Protein 4GF2 (pdb70)

Solvent-accessible surface area: 32572 Å² total; per-residue (Å²): 125,125,115,106,109,106,76,37,26,117,34,34,18,140,13,119,104,80,59,102,21,49,54,82,114,34,113,128,174,50,58,4,0,0,3,6,12,5,59,39,9,0,25,17,7,3,67,109,15,187,0,94,73,72,147,62,0,45,77,12,3,37,27,0,0,18,6,0,0,58,10,0,75,79,13,7,102,92,60,87,87,61,23,9,18,51,10,0,60,23,0,6,8,3,5,41,1,29,9,17,56,42,47,17,8,62,27,55,61,20,58,153,5,105,37,61,14,34,110,24,0,25,59,40,88,178,54,181,76,114,110,115,10,32,57,36,11,98,97,23,5,100,160,22,46,58,67,0,4,88,64,0,2,78,93,13,118,82,68,17,56,180,123,6,23,116,61,14,76,82,47,76,1,4,23,22,2,8,76,9,6,17,90,25,6,54,80,52,50,146,124,16,32,112,57,0,93,98,111,0,89,98,1,147,168,51,30,0,21,100,27,52,2,54,100,17,5,59,55,8,38,43,36,13,140,135,4,70,80,30,9,66,28,1,5,84,14,6,80,121,100,43,109,54,85,42,116,112,84,33,6,75,62,12,13,156,147,31,127,58,116,64,38,71,29,10,16,111,67,90,159,67,27,56,49,14,11,19,2,81,17,9,15,63,25,16,93,26,8,38,118,21,83,2,93,128,51,35,117,79,0,26,142,28,74,56,109,14,0,135,16,4,36,16,83,66,27,67,145,124,148,122,68,20,48,19,89,20,116,14,33,125,158,60,85,15,0,1,10,0,33,20,6,54,56,19,5,8,9,81,0,91,77,29,98,161,8,94,73,100,38,1,60,32,18,1,6,1,1,0,1,1,0,0,5,2,2,22,110,70,62,120,165,74,94,67,86,28,13,16,40,26,0,14,12,0,1,0,0,1,0,11,3,0,53,17,58,4,12,14,71,45,132,96,3,97,60,2,25,78,7,0,21,91,13,11,139,80,192,136,104,73,161,110,25,21,81,73,59,15,52,127,6,1,80,131,11,30,115,40,0,15,113,0,0,4,2,0,6,135,102,76,163,49,7,143,93,64,42,148,28,10,131,46,48,9,7,0,6,2,0,35,27,0,0,33,40,0,1,44,75,22,65,96,62,31,126,61,21,82,78,66,74,89,135,32,154,178,184,129,89,118,39,128,71,100,5,35,96,6,80,155,42,0,64,83,11,80,39,6,31,88,86,0,34,63,19,0,48,122,8,35,103,139,148,102,10,78,145,32,124,107,4,139,124,53,110,7,52,64,6,0,68,97,68,0,151,56,0,149,115,25,101,27,81,139,115,11,19,41,100,5,1,85,103,17,47,89,77,15,121,130,47,127,167

InterPro domains:
  IPR008602 Duffy-antigen binding domain [PF05424] (174-344)
  IPR008602 Duffy-antigen binding domain [PF05424] (478-648)
  IPR021620 Erythrocyte binding antigen 175, C-terminal [PF11556] (1046-1126)
  IPR042202 Duffy-antigen binding superfamily [G3DSA:1.20.1310.20] (139-313)
  IPR042202 Duffy-antigen binding superfamily [G3DSA:1.20.1310.20] (452-617)
  IPR043057 Erythrocyte binding antigen 175, C-terminal domain superfamily [G3DSA:1.10.1740.170] (1044-1127)

Structure (mmCIF, N/CA/C/O backbone):
data_4GF2
#
_entry.id   4GF2
#
_cell.length_a   65.420
_cell.length_b   76.480
_cell.length_c   82.340
_cell.angle_alpha   90.00
_cell.angle_beta   96.80
_cell.angle_gamma   90.00
#
_symmetry.space_group_name_H-M   'P 1 21 1'
#
loop_
_entity.id
_entity.type
_entity.pdbx_description
1 polymer 'Erythrocyte binding antigen 140'
2 non-polymer GLYCEROL
3 water water
#
loop_
_atom_site.group_PDB
_atom_site.id
_atom_site.type_symbol
_atom_site.label_atom_id
_atom_site.label_alt_id
_atom_site.label_comp_id
_atom_site.label_asym_id
_atom_site.label_entity_id
_atom_site.label_seq_id
_atom_site.pdbx_PDB_ins_code
_atom_site.Cartn_x
_atom_site.Cartn_y
_atom_site.Cartn_z
_atom_site.occupancy
_atom_site.B_iso_or_equiv
_atom_site.auth_seq_id
_atom_site.auth_comp_id
_atom_site.auth_asym_id
_atom_site.auth_atom_id
_atom_site.pdbx_PDB_model_num
ATOM 1 N N . THR A 1 3 ? 0.144 9.469 33.532 1.00 112.44 143 THR A N 1
ATOM 2 C CA . THR A 1 3 ? -0.950 8.684 34.089 1.00 114.30 143 THR A CA 1
ATOM 3 C C . THR A 1 3 ? -2.072 8.566 33.063 1.00 109.21 143 THR A C 1
ATOM 4 O O . THR A 1 3 ? -1.840 8.724 31.864 1.00 106.83 143 THR A O 1
ATOM 14 N N . PHE A 1 4 ? -3.284 8.286 33.533 1.00 107.79 144 PHE A N 1
ATOM 15 C CA . PHE A 1 4 ? -4.452 8.228 32.658 1.00 101.90 144 PHE A CA 1
ATOM 16 C C . PHE A 1 4 ? -4.580 9.500 31.821 1.00 97.88 144 PHE A C 1
ATOM 17 O O . PHE A 1 4 ? -5.063 9.464 30.688 1.00 96.32 144 PHE A O 1
ATOM 34 N N . ILE A 1 5 ? -4.152 10.624 32.385 1.00 96.48 145 ILE A N 1
ATOM 35 C CA . ILE A 1 5 ? -4.127 11.879 31.648 1.00 91.77 145 ILE A CA 1
ATOM 36 C C . ILE A 1 5 ? -3.227 11.741 30.426 1.00 89.23 145 ILE A C 1
ATOM 37 O O . ILE A 1 5 ? -3.570 12.185 29.330 1.00 83.78 145 ILE A O 1
ATOM 53 N N . GLN A 1 6 ? -2.072 11.118 30.625 1.00 94.71 146 GLN A N 1
ATOM 54 C CA . GLN A 1 6 ? -1.098 10.949 29.557 1.00 95.19 146 GLN A CA 1
ATOM 55 C C . GLN A 1 6 ? -1.608 9.968 28.504 1.00 84.01 146 GLN A C 1
ATOM 56 O O . GLN A 1 6 ? -1.198 10.022 27.344 1.00 79.28 146 GLN A O 1
ATOM 70 N N . LYS A 1 7 ? -2.505 9.073 28.908 1.00 80.15 147 LYS A N 1
ATOM 71 C CA . LYS A 1 7 ? -3.127 8.152 27.964 1.00 74.24 147 LYS A CA 1
ATOM 72 C C . LYS A 1 7 ? -4.046 8.914 27.014 1.00 68.60 147 LYS A C 1
ATOM 73 O O . LYS A 1 7 ? -4.099 8.619 25.820 1.00 63.53 147 LYS A O 1
ATOM 92 N N . ARG A 1 8 ? -4.767 9.894 27.547 1.00 71.27 148 ARG A N 1
ATOM 93 C CA . ARG A 1 8 ? -5.599 10.758 26.721 1.00 73.13 148 ARG A CA 1
ATOM 94 C C . ARG A 1 8 ? -4.725 11.488 25.710 1.00 70.12 148 ARG A C 1
ATOM 95 O O . ARG A 1 8 ? -5.119 11.688 24.563 1.00 69.02 148 ARG A O 1
ATOM 116 N N . THR A 1 9 ? -3.528 11.873 26.137 1.00 69.75 149 THR A N 1
ATOM 117 C CA . THR A 1 9 ? -2.600 12.576 25.260 1.00 68.15 149 THR A CA 1
ATOM 118 C C . THR A 1 9 ? -2.286 11.743 24.019 1.00 63.97 149 THR A C 1
ATOM 119 O O . THR A 1 9 ? -2.270 12.260 22.902 1.00 63.50 149 THR A O 1
ATOM 130 N N . HIS A 1 10 ? -2.041 10.452 24.218 1.00 61.98 150 HIS A N 1
ATOM 131 C CA . HIS A 1 10 ? -1.797 9.542 23.102 1.00 58.59 150 HIS A CA 1
ATOM 132 C C . HIS A 1 10 ? -3.002 9.503 22.163 1.00 56.58 150 HIS A C 1
ATOM 133 O O . HIS A 1 10 ? -2.860 9.591 20.943 1.00 54.09 150 HIS A O 1
ATOM 146 N N . LEU A 1 11 ? -4.189 9.368 22.744 1.00 58.88 151 LEU A N 1
ATOM 147 C CA . LEU A 1 11 ? -5.419 9.310 21.967 1.00 58.44 151 LEU A CA 1
ATOM 148 C C . LEU A 1 11 ? -5.596 10.548 21.097 1.00 58.71 151 LEU A C 1
ATOM 149 O O . LEU A 1 11 ? -5.841 10.440 19.897 1.00 54.42 151 LEU A O 1
ATOM 165 N N . PHE A 1 12 ? -5.471 11.723 21.702 1.00 64.82 152 PHE A N 1
ATOM 166 C CA . PHE A 1 12 ? -5.714 12.969 20.982 1.00 69.95 152 PHE A CA 1
ATOM 167 C C . PHE A 1 12 ? -4.568 13.336 20.047 1.00 66.50 152 PHE A C 1
ATOM 168 O O . PHE A 1 12 ? -4.762 14.082 19.091 1.00 65.48 152 PHE A O 1
ATOM 185 N N . ALA A 1 13 ? -3.378 12.813 20.317 1.00 65.25 153 ALA A N 1
ATOM 186 C CA . ALA A 1 13 ? -2.242 13.050 19.436 1.00 65.65 153 ALA A CA 1
ATOM 187 C C . ALA A 1 13 ? -2.587 12.589 18.020 1.00 63.25 153 ALA A C 1
ATOM 188 O O . ALA A 1 13 ? -2.255 13.253 17.040 1.00 64.53 153 ALA A O 1
ATOM 195 N N . CYS A 1 14 ? -3.266 11.451 17.920 1.00 59.83 154 CYS A N 1
ATOM 196 C CA . CYS A 1 14 ? -3.695 10.931 16.627 1.00 56.01 154 CYS A CA 1
ATOM 197 C C . CYS A 1 14 ? -5.068 11.482 16.262 1.00 52.29 154 CYS A C 1
ATOM 198 O O . CYS A 1 14 ? -5.345 11.765 15.098 1.00 49.81 154 CYS A O 1
ATOM 205 N N . GLY A 1 15 ? -5.927 11.630 17.265 1.00 51.20 155 GLY A N 1
ATOM 206 C CA . GLY A 1 15 ? -7.228 12.237 17.066 1.00 50.76 155 GLY A CA 1
ATOM 207 C C . GLY A 1 15 ? -8.312 11.261 16.654 1.00 49.18 155 GLY A C 1
ATOM 208 O O . GLY A 1 15 ? -8.033 10.154 16.199 1.00 46.44 155 GLY A O 1
ATOM 212 N N . ILE A 1 16 ? -9.561 11.683 16.823 1.00 52.58 156 ILE A N 1
ATOM 213 C CA . ILE A 1 16 ? -10.712 10.886 16.421 1.00 53.95 156 ILE A CA 1
ATOM 214 C C . ILE A 1 16 ? -10.632 10.567 14.933 1.00 50.09 156 ILE A C 1
ATOM 215 O O . ILE A 1 16 ? -10.149 11.374 14.143 1.00 49.79 156 ILE A O 1
ATOM 231 N N . LYS A 1 17 ? -11.113 9.388 14.556 1.00 46.73 157 LYS A N 1
ATOM 232 C CA . LYS A 1 17 ? -11.082 8.962 13.163 1.00 44.50 157 LYS A CA 1
ATOM 233 C C . LYS A 1 17 ? -12.407 9.239 12.468 1.00 44.48 157 LYS A C 1
ATOM 234 O O . LYS A 1 17 ? -13.466 9.239 13.097 1.00 43.78 157 LYS A O 1
ATOM 253 N N . ARG A 1 18 ? -12.342 9.492 11.167 1.00 45.19 158 ARG A N 1
ATOM 254 C CA . ARG A 1 18 ? -13.547 9.618 10.362 1.00 47.18 158 ARG A CA 1
ATOM 255 C C . ARG A 1 18 ? -14.169 8.236 10.237 1.00 45.55 158 ARG A C 1
ATOM 256 O O . ARG A 1 18 ? -13.455 7.236 10.091 1.00 43.42 158 ARG A O 1
ATOM 277 N N . LYS A 1 19 ? -15.494 8.178 10.311 1.00 47.02 159 LYS A N 1
ATOM 278 C CA . LYS A 1 19 ? -16.212 6.905 10.314 1.00 46.31 159 LYS A CA 1
ATOM 279 C C . LYS A 1 19 ? -16.474 6.360 8.909 1.00 47.42 159 LYS A C 1
ATOM 280 O O . LYS A 1 19 ? -16.525 5.146 8.709 1.00 47.86 159 LYS A O 1
ATOM 299 N N . SER A 1 20 ? -16.654 7.253 7.941 1.00 48.56 160 SER A N 1
ATOM 300 C CA . SER A 1 20 ? -16.910 6.838 6.568 1.00 49.77 160 SER A CA 1
ATOM 301 C C . SER A 1 20 ? -15.712 6.086 6.004 1.00 46.63 160 SER A C 1
ATOM 302 O O . SER A 1 20 ? -14.568 6.397 6.327 1.00 44.25 160 SER A O 1
ATOM 310 N N . ILE A 1 21 ? -15.986 5.087 5.171 1.00 48.23 161 ILE A N 1
ATOM 311 C CA . ILE A 1 21 ? -14.939 4.322 4.508 1.00 48.03 161 ILE A CA 1
ATOM 312 C C . ILE A 1 21 ? -14.761 4.837 3.081 1.00 50.10 161 ILE A C 1
ATOM 313 O O . ILE A 1 21 ? -15.662 4.712 2.254 1.00 53.32 161 ILE A O 1
ATOM 329 N N . LYS A 1 22 ? -13.601 5.421 2.795 1.00 49.11 162 LYS A N 1
ATOM 330 C CA . LYS A 1 22 ? -13.352 5.997 1.475 1.00 51.15 162 LYS A CA 1
ATOM 331 C C . LYS A 1 22 ? -11.932 5.707 0.995 1.00 47.53 162 LYS A C 1
ATOM 332 O O . LYS A 1 22 ? -11.044 5.392 1.790 1.00 43.65 162 LYS A O 1
ATOM 351 N N . TRP A 1 23 ? -11.730 5.812 -0.315 1.00 49.39 163 TRP A N 1
ATOM 352 C CA . TRP A 1 23 ? -10.415 5.617 -0.908 1.00 48.03 163 TRP A CA 1
ATOM 353 C C . TRP A 1 23 ? -10.032 6.838 -1.727 1.00 48.32 163 TRP A C 1
ATOM 354 O O . TRP A 1 23 ? -10.776 7.268 -2.610 1.00 50.12 163 TRP A O 1
ATOM 375 N N . ILE A 1 24 ? -8.867 7.401 -1.427 1.00 47.46 164 ILE A N 1
ATOM 376 C CA . ILE A 1 24 ? -8.444 8.638 -2.060 1.00 53.40 164 ILE A CA 1
ATOM 377 C C . ILE A 1 24 ? -7.307 8.376 -3.035 1.00 54.91 164 ILE A C 1
ATOM 378 O O . ILE A 1 24 ? -6.257 7.849 -2.665 1.00 53.11 164 ILE A O 1
ATOM 394 N N . CYS A 1 25 ? -7.530 8.745 -4.289 1.00 58.63 165 CYS A N 1
ATOM 395 C CA . CYS A 1 25 ? -6.538 8.538 -5.331 1.00 59.60 165 CYS A CA 1
ATOM 396 C C . CYS A 1 25 ? -5.793 9.830 -5.637 1.00 61.22 165 CYS A C 1
ATOM 397 O O . CYS A 1 25 ? -6.404 10.879 -5.827 1.00 62.61 165 CYS A O 1
ATOM 404 N N . ARG A 1 26 ? -4.467 9.739 -5.658 1.00 61.68 166 ARG A N 1
ATOM 405 C CA . ARG A 1 26 ? -3.606 10.861 -6.004 1.00 66.53 166 ARG A CA 1
ATOM 406 C C . ARG A 1 26 ? -2.421 10.331 -6.799 1.00 66.69 166 ARG A C 1
ATOM 407 O O . ARG A 1 26 ? -2.156 9.130 -6.796 1.00 64.56 166 ARG A O 1
ATOM 428 N N . GLU A 1 27 ? -1.706 11.220 -7.479 1.00 70.55 167 GLU A N 1
ATOM 429 C CA . GLU A 1 27 ? -0.468 10.825 -8.140 1.00 73.38 167 GLU A CA 1
ATOM 430 C C . GLU A 1 27 ? 0.715 11.197 -7.251 1.00 71.44 167 GLU A C 1
ATOM 431 O O . GLU A 1 27 ? 0.775 12.305 -6.718 1.00 70.98 167 GLU A O 1
ATOM 443 N N . ASN A 1 28 ? 1.641 10.258 -7.079 1.00 70.89 168 ASN A N 1
ATOM 444 C CA . ASN A 1 28 ? 2.832 10.497 -6.271 1.00 71.67 168 ASN A CA 1
ATOM 445 C C . ASN A 1 28 ? 3.932 11.191 -7.075 1.00 77.76 168 ASN A C 1
ATOM 446 O O . ASN A 1 28 ? 3.715 11.593 -8.218 1.00 79.96 168 ASN A O 1
ATOM 457 N N . SER A 1 29 ? 5.110 11.327 -6.472 1.00 81.12 169 SER A N 1
ATOM 458 C CA . SER A 1 29 ? 6.209 12.069 -7.087 1.00 89.03 169 SER A CA 1
ATOM 459 C C . SER A 1 29 ? 6.587 11.525 -8.462 1.00 90.60 169 SER A C 1
ATOM 460 O O . SER A 1 29 ? 7.011 12.277 -9.334 1.00 91.53 169 SER A O 1
ATOM 468 N N . GLU A 1 30 ? 6.425 10.221 -8.658 1.00 88.74 170 GLU A N 1
ATOM 469 C CA . GLU A 1 30 ? 6.789 9.597 -9.925 1.00 97.72 170 GLU A CA 1
ATOM 470 C C . GLU A 1 30 ? 5.656 9.667 -10.946 1.00 91.00 170 GLU A C 1
ATOM 471 O O . GLU A 1 30 ? 5.643 8.911 -11.917 1.00 90.43 170 GLU A O 1
ATOM 483 N N . LYS A 1 31 ? 4.707 10.573 -10.726 1.00 86.46 171 LYS A N 1
ATOM 484 C CA . LYS A 1 31 ? 3.565 10.728 -11.624 1.00 89.40 171 LYS A CA 1
ATOM 485 C C . LYS A 1 31 ? 2.700 9.469 -11.644 1.00 91.22 171 LYS A C 1
ATOM 486 O O . LYS A 1 31 ? 1.861 9.296 -12.529 1.00 96.00 171 LYS A O 1
ATOM 505 N N . ILE A 1 32 ? 2.908 8.594 -10.666 1.00 79.55 172 ILE A N 1
ATOM 506 C CA . ILE A 1 32 ? 2.146 7.355 -10.566 1.00 76.81 172 ILE A CA 1
ATOM 507 C C . ILE A 1 32 ? 0.916 7.562 -9.691 1.00 73.04 172 ILE A C 1
ATOM 508 O O . ILE A 1 32 ? 1.018 8.086 -8.581 1.00 69.39 172 ILE A O 1
ATOM 524 N N . THR A 1 33 ? -0.246 7.154 -10.192 1.00 73.11 173 THR A N 1
ATOM 525 C CA . THR A 1 33 ? -1.478 7.218 -9.411 1.00 69.38 173 THR A CA 1
ATOM 526 C C . THR A 1 33 ? -1.568 6.043 -8.438 1.00 64.24 173 THR A C 1
ATOM 527 O O . THR A 1 33 ? -1.278 4.902 -8.798 1.00 64.27 173 THR A O 1
ATOM 538 N N . VAL A 1 34 ? -1.964 6.338 -7.203 1.00 60.26 174 VAL A N 1
ATOM 539 C CA . VAL A 1 34 ? -2.239 5.309 -6.206 1.00 56.50 174 VAL A CA 1
ATOM 540 C C . VAL A 1 34 ? -3.524 5.641 -5.454 1.00 54.15 174 VAL A C 1
ATOM 541 O O . VAL A 1 34 ? -3.903 6.806 -5.347 1.00 54.61 174 VAL A O 1
ATOM 554 N N . CYS A 1 35 ? -4.186 4.607 -4.938 1.00 52.04 175 CYS A N 1
ATOM 555 C CA . CYS A 1 35 ? -5.401 4.775 -4.152 1.00 52.05 175 CYS A CA 1
ATOM 556 C C . CYS A 1 35 ? -5.169 4.285 -2.732 1.00 48.22 175 CYS A C 1
ATOM 557 O O . CYS A 1 35 ? -4.958 3.094 -2.501 1.00 45.90 175 CYS A O 1
ATOM 564 N N . VAL A 1 36 ? -5.221 5.212 -1.783 1.00 47.91 176 VAL A N 1
ATOM 565 C CA . VAL A 1 36 ? -4.962 4.906 -0.387 1.00 46.72 176 VAL A CA 1
ATOM 566 C C . VAL A 1 36 ? -6.257 4.927 0.422 1.00 46.87 176 VAL A C 1
ATOM 567 O O . VAL A 1 36 ? -7.102 5.798 0.227 1.00 49.19 176 VAL A O 1
ATOM 580 N N . PRO A 1 37 ? -6.422 3.961 1.335 1.00 44.48 177 PRO A N 1
ATOM 581 C CA . PRO A 1 37 ? -7.613 3.970 2.188 1.00 42.85 177 PRO A CA 1
ATOM 582 C C . PRO A 1 37 ? -7.495 5.013 3.294 1.00 41.43 177 PRO A C 1
ATOM 583 O O . PRO A 1 37 ? -6.407 5.232 3.826 1.00 39.99 177 PRO A O 1
ATOM 594 N N . ASP A 1 38 ? -8.604 5.656 3.632 1.00 42.60 178 ASP A N 1
ATOM 595 C CA . ASP A 1 38 ? -8.590 6.674 4.671 1.00 44.73 178 ASP A CA 1
ATOM 596 C C . ASP A 1 38 ? -8.091 6.069 5.986 1.00 40.25 178 ASP A C 1
ATOM 597 O O . ASP A 1 38 ? -7.488 6.756 6.813 1.00 38.62 178 ASP A O 1
ATOM 606 N N . ARG A 1 39 ? -8.332 4.776 6.170 1.00 38.79 179 ARG A N 1
ATOM 607 C CA . ARG A 1 39 ? -7.862 4.096 7.368 1.00 37.12 179 ARG A CA 1
ATOM 608 C C . ARG A 1 39 ? -6.347 4.233 7.486 1.00 37.88 179 ARG A C 1
ATOM 609 O O . ARG A 1 39 ? -5.819 4.439 8.577 1.00 39.32 179 ARG A O 1
ATOM 630 N N . LYS A 1 40 ? -5.653 4.119 6.357 1.00 37.63 180 LYS A N 1
ATOM 631 C CA . LYS A 1 40 ? -4.201 4.259 6.328 1.00 38.61 180 LYS A CA 1
ATOM 632 C C . LYS A 1 40 ? -3.787 5.717 6.528 1.00 42.80 180 LYS A C 1
ATOM 633 O O . LYS A 1 40 ? -2.819 6.007 7.225 1.00 45.63 180 LYS A O 1
ATOM 652 N N . ILE A 1 41 ? -4.523 6.631 5.913 1.00 42.91 181 ILE A N 1
ATOM 653 C CA . ILE A 1 41 ? -4.247 8.055 6.066 1.00 46.00 181 ILE A CA 1
ATOM 654 C C . ILE A 1 41 ? -4.270 8.464 7.538 1.00 46.89 181 ILE A C 1
ATOM 655 O O . ILE A 1 41 ? -3.471 9.296 7.968 1.00 47.19 181 ILE A O 1
ATOM 671 N N . GLN A 1 42 ? -5.171 7.862 8.310 1.00 46.12 182 GLN A N 1
ATOM 672 C CA . GLN A 1 42 ? -5.349 8.242 9.709 1.00 44.80 182 GLN A CA 1
ATOM 673 C C . GLN A 1 42 ? -4.669 7.290 10.687 1.00 42.31 182 GLN A C 1
ATOM 674 O O . GLN A 1 42 ? -4.881 7.383 11.898 1.00 43.38 182 GLN A O 1
ATOM 688 N N . LEU A 1 43 ? -3.857 6.377 10.166 1.00 40.25 183 LEU A N 1
ATOM 689 C CA . LEU A 1 43 ? -3.108 5.457 11.011 1.00 41.62 183 LEU A CA 1
ATOM 690 C C . LEU A 1 43 ? -2.432 6.233 12.135 1.00 44.97 183 LEU A C 1
ATOM 691 O O . LEU A 1 43 ? -1.851 7.291 11.903 1.00 47.41 183 LEU A O 1
ATOM 707 N N . CYS A 1 44 ? -2.516 5.709 13.353 1.00 45.39 184 CYS A N 1
ATOM 708 C CA . CYS A 1 44 ? -2.020 6.425 14.524 1.00 45.02 184 CYS A CA 1
ATOM 709 C C . CYS A 1 44 ? -0.495 6.408 14.593 1.00 43.69 184 CYS A C 1
ATOM 710 O O . CYS A 1 44 ? 0.102 5.412 14.985 1.00 41.55 184 CYS A O 1
ATOM 717 N N . ILE A 1 45 ? 0.126 7.523 14.219 1.00 45.82 185 ILE A N 1
ATOM 718 C CA . ILE A 1 45 ? 1.582 7.613 14.184 1.00 48.91 185 ILE A CA 1
ATOM 719 C C . ILE A 1 45 ? 2.134 8.895 14.813 1.00 52.39 185 ILE A C 1
ATOM 720 O O . ILE A 1 45 ? 3.340 9.025 15.006 1.00 54.66 185 ILE A O 1
ATOM 736 N N . ALA A 1 46 ? 1.250 9.834 15.136 1.00 52.48 186 ALA A N 1
ATOM 737 C CA . ALA A 1 46 ? 1.660 11.125 15.677 1.00 54.40 186 ALA A CA 1
ATOM 738 C C . ALA A 1 46 ? 2.615 10.978 16.857 1.00 56.80 186 ALA A C 1
ATOM 739 O O . ALA A 1 46 ? 3.549 11.764 17.009 1.00 61.36 186 ALA A O 1
ATOM 746 N N . ASN A 1 47 ? 2.382 9.973 17.694 1.00 54.12 187 ASN A N 1
ATOM 747 C CA . ASN A 1 47 ? 3.169 9.815 18.913 1.00 56.72 187 ASN A CA 1
ATOM 748 C C . ASN A 1 47 ? 4.661 9.683 18.646 1.00 59.72 187 ASN A C 1
ATOM 749 O O . ASN A 1 47 ? 5.479 10.098 19.465 1.00 64.37 187 ASN A O 1
ATOM 760 N N . PHE A 1 48 ? 5.013 9.115 17.498 1.00 57.67 188 PHE A N 1
ATOM 761 C CA . PHE A 1 48 ? 6.413 9.018 17.101 1.00 61.04 188 PHE A CA 1
ATOM 762 C C . PHE A 1 48 ? 7.068 10.400 17.046 1.00 67.32 188 PHE A C 1
ATOM 763 O O . PHE A 1 48 ? 8.250 10.547 17.354 1.00 72.94 188 PHE A O 1
ATOM 780 N N . LEU A 1 49 ? 6.295 11.408 16.655 1.00 66.45 189 LEU A N 1
ATOM 781 C CA . LEU A 1 49 ? 6.821 12.762 16.495 1.00 69.73 189 LEU A CA 1
ATOM 782 C C . LEU A 1 49 ? 6.906 13.522 17.813 1.00 72.27 189 LEU A C 1
ATOM 783 O O . LEU A 1 49 ? 7.551 14.565 17.890 1.00 77.01 189 LEU A O 1
ATOM 799 N N . ASN A 1 50 ? 6.255 13.006 18.850 1.00 69.37 190 ASN A N 1
ATOM 800 C CA . ASN A 1 50 ? 6.276 13.659 20.153 1.00 71.78 190 ASN A CA 1
ATOM 801 C C . ASN A 1 50 ? 7.367 13.110 21.064 1.00 72.12 190 ASN A C 1
ATOM 802 O O . ASN A 1 50 ? 7.462 13.493 22.229 1.00 75.01 190 ASN A O 1
ATOM 813 N N . SER A 1 51 ? 8.189 12.212 20.532 1.00 69.77 191 SER A N 1
ATOM 814 C CA . SER A 1 51 ? 9.262 11.613 21.313 1.00 73.30 191 SER A CA 1
ATOM 815 C C . SER A 1 51 ? 10.610 11.817 20.634 1.00 76.98 191 SER A C 1
ATOM 816 O O . SER A 1 51 ? 10.704 11.838 19.407 1.00 74.94 191 SER A O 1
ATOM 824 N N . ARG A 1 52 ? 11.653 11.973 21.440 1.00 83.68 192 ARG A N 1
ATOM 825 C CA . ARG A 1 52 ? 13.006 12.089 20.914 1.00 89.70 192 ARG A CA 1
ATOM 826 C C . ARG A 1 52 ? 13.525 10.729 20.452 1.00 84.87 192 ARG A C 1
ATOM 827 O O . ARG A 1 52 ? 14.552 10.646 19.778 1.00 84.81 192 ARG A O 1
ATOM 848 N N . LEU A 1 53 ? 12.808 9.666 20.812 1.00 81.17 193 LEU A N 1
ATOM 849 C CA . LEU A 1 53 ? 13.205 8.311 20.446 1.00 79.04 193 LEU A CA 1
ATOM 850 C C . LEU A 1 53 ? 14.673 8.095 20.800 1.00 85.26 193 LEU A C 1
ATOM 851 O O . LEU A 1 53 ? 15.461 7.600 19.993 1.00 83.27 193 LEU A O 1
ATOM 867 N N . GLU A 1 54 ? 15.022 8.468 22.028 1.00 76.80 194 GLU A N 1
ATOM 868 C CA . GLU A 1 54 ? 16.411 8.500 22.476 1.00 85.09 194 GLU A CA 1
ATOM 869 C C . GLU A 1 54 ? 17.088 7.146 22.315 1.00 82.61 194 GLU A C 1
ATOM 870 O O . GLU A 1 54 ? 18.239 7.065 21.888 1.00 85.48 194 GLU A O 1
ATOM 882 N N . THR A 1 55 ? 16.369 6.086 22.667 1.00 75.71 195 THR A N 1
ATOM 883 C CA . THR A 1 55 ? 16.923 4.741 22.631 1.00 71.30 195 THR A CA 1
ATOM 884 C C . THR A 1 55 ? 15.990 3.794 21.891 1.00 64.16 195 THR A C 1
ATOM 885 O O . THR A 1 55 ? 14.870 4.161 21.530 1.00 60.99 195 THR A O 1
ATOM 896 N N . MET A 1 56 ? 16.455 2.570 21.670 1.00 62.22 196 MET A N 1
ATOM 897 C CA . MET A 1 56 ? 15.644 1.565 21.000 1.00 60.19 196 MET A CA 1
ATOM 898 C C . MET A 1 56 ? 14.505 1.124 21.908 1.00 62.02 196 MET A C 1
ATOM 899 O O . MET A 1 56 ? 13.410 0.811 21.437 1.00 60.13 196 MET A O 1
ATOM 913 N N . GLU A 1 57 ? 14.766 1.093 23.211 1.00 67.20 197 GLU A N 1
ATOM 914 C CA . GLU A 1 57 ? 13.727 0.767 24.177 1.00 69.89 197 GLU A CA 1
ATOM 915 C C . GLU A 1 57 ? 12.590 1.767 24.024 1.00 66.15 197 GLU A C 1
ATOM 916 O O . GLU A 1 57 ? 11.419 1.393 24.006 1.00 62.73 197 GLU A O 1
ATOM 928 N N . LYS A 1 58 ? 12.945 3.041 23.897 1.00 68.09 198 LYS A N 1
ATOM 929 C CA . LYS A 1 58 ? 11.950 4.091 23.752 1.00 67.59 198 LYS A CA 1
ATOM 930 C C . LYS A 1 58 ? 11.166 3.898 22.461 1.00 63.00 198 LYS A C 1
ATOM 931 O O . LYS A 1 58 ? 9.936 3.950 22.459 1.00 59.68 198 LYS A O 1
ATOM 950 N N . PHE A 1 59 ? 11.879 3.668 21.363 1.00 62.97 199 PHE A N 1
ATOM 951 C CA . PHE A 1 59 ? 11.232 3.449 20.075 1.00 58.73 199 PHE A CA 1
ATOM 952 C C . PHE A 1 59 ? 10.215 2.317 20.168 1.00 51.04 199 PHE A C 1
ATOM 953 O O . PHE A 1 59 ? 9.127 2.402 19.603 1.00 46.36 199 PHE A O 1
ATOM 970 N N . LYS A 1 60 ? 10.582 1.258 20.879 1.00 50.19 200 LYS A N 1
ATOM 971 C CA . LYS A 1 60 ? 9.694 0.123 21.086 1.00 49.16 200 LYS A CA 1
ATOM 972 C C . LYS A 1 60 ? 8.467 0.565 21.869 1.00 50.65 200 LYS A C 1
ATOM 973 O O . LYS A 1 60 ? 7.336 0.243 21.506 1.00 50.51 200 LYS A O 1
ATOM 992 N N . GLU A 1 61 ? 8.703 1.314 22.941 1.00 52.55 201 GLU A N 1
ATOM 993 C CA . GLU A 1 61 ? 7.630 1.777 23.810 1.00 53.25 201 GLU A CA 1
ATOM 994 C C . GLU A 1 61 ? 6.629 2.634 23.046 1.00 50.10 201 GLU A C 1
ATOM 995 O O . GLU A 1 61 ? 5.419 2.518 23.247 1.00 48.71 201 GLU A O 1
ATOM 1007 N N . ILE A 1 62 ? 7.137 3.499 22.174 1.00 49.73 202 ILE A N 1
ATOM 1008 C CA . ILE A 1 62 ? 6.282 4.384 21.393 1.00 48.74 202 ILE A CA 1
ATOM 1009 C C . ILE A 1 62 ? 5.518 3.602 20.332 1.00 47.45 202 ILE A C 1
ATOM 1010 O O . ILE A 1 62 ? 4.390 3.949 19.980 1.00 47.79 202 ILE A O 1
ATOM 1026 N N . PHE A 1 63 ? 6.135 2.545 19.820 1.00 46.81 203 PHE A N 1
ATOM 1027 C CA . PHE A 1 63 ? 5.481 1.706 18.830 1.00 44.21 203 PHE A CA 1
ATOM 1028 C C . PHE A 1 63 ? 4.325 0.979 19.500 1.00 42.49 203 PHE A C 1
ATOM 1029 O O . PHE A 1 63 ? 3.239 0.853 18.930 1.00 40.84 203 PHE A O 1
ATOM 1046 N N . LEU A 1 64 ? 4.558 0.511 20.723 1.00 43.77 204 LEU A N 1
ATOM 1047 C CA . LEU A 1 64 ? 3.519 -0.174 21.479 1.00 43.54 204 LEU A CA 1
ATOM 1048 C C . LEU A 1 64 ? 2.340 0.763 21.717 1.00 46.15 204 LEU A C 1
ATOM 1049 O O . LEU A 1 64 ? 1.178 0.357 21.629 1.00 46.54 204 LEU A O 1
ATOM 1065 N N . ILE A 1 65 ? 2.647 2.023 22.010 1.00 49.03 205 ILE A N 1
ATOM 1066 C CA . ILE A 1 65 ? 1.614 3.022 22.236 1.00 49.68 205 ILE A CA 1
ATOM 1067 C C . ILE A 1 65 ? 0.821 3.281 20.962 1.00 48.57 205 ILE A C 1
ATOM 1068 O O . ILE A 1 65 ? -0.397 3.443 20.997 1.00 49.43 205 ILE A O 1
ATOM 1084 N N . SER A 1 66 ? 1.516 3.319 19.834 1.00 47.28 206 SER A N 1
ATOM 1085 C CA . SER A 1 66 ? 0.873 3.604 18.562 1.00 45.38 206 SER A CA 1
ATOM 1086 C C . SER A 1 66 ? -0.151 2.530 18.185 1.00 42.50 206 SER A C 1
ATOM 1087 O O . SER A 1 66 ? -1.286 2.850 17.844 1.00 41.81 206 SER A O 1
ATOM 1095 N N . VAL A 1 67 ? 0.240 1.260 18.247 1.00 40.82 207 VAL A N 1
ATOM 1096 C CA . VAL A 1 67 ? -0.663 0.185 17.839 1.00 38.66 207 VAL A CA 1
ATOM 1097 C C . VAL A 1 67 ? -1.857 0.069 18.785 1.00 39.63 207 VAL A C 1
ATOM 1098 O O . VAL A 1 67 ? -2.995 -0.094 18.345 1.00 38.62 207 VAL A O 1
ATOM 1111 N N . ASN A 1 68 ? -1.592 0.166 20.082 1.00 41.40 208 ASN A N 1
ATOM 1112 C CA . ASN A 1 68 ? -2.641 0.076 21.091 1.00 40.66 208 ASN A CA 1
ATOM 1113 C C . ASN A 1 68 ? -3.631 1.234 20.971 1.00 39.70 208 ASN A C 1
ATOM 1114 O O . ASN A 1 68 ? -4.833 1.059 21.173 1.00 38.94 208 ASN A O 1
ATOM 1125 N N . THR A 1 69 ? -3.127 2.416 20.630 1.00 39.75 209 THR A N 1
ATOM 1126 C CA . THR A 1 69 ? -3.986 3.582 20.472 1.00 40.55 209 THR A CA 1
ATOM 1127 C C . THR A 1 69 ? -4.815 3.434 19.203 1.00 41.14 209 THR A C 1
ATOM 1128 O O . THR A 1 69 ? -6.016 3.714 19.197 1.00 41.53 209 THR A O 1
ATOM 1139 N N . GLU A 1 70 ? -4.171 2.980 18.134 1.00 40.73 210 GLU A N 1
ATOM 1140 C CA . GLU A 1 70 ? -4.860 2.735 16.873 1.00 37.95 210 GLU A CA 1
ATOM 1141 C C . GLU A 1 70 ? -6.075 1.836 17.099 1.00 36.88 210 GLU A C 1
ATOM 1142 O O . GLU A 1 70 ? -7.144 2.075 16.542 1.00 37.18 210 GLU A O 1
ATOM 1154 N N . ALA A 1 71 ? -5.909 0.812 17.932 1.00 36.67 211 ALA A N 1
ATOM 1155 C CA . ALA A 1 71 ? -7.003 -0.103 18.260 1.00 38.46 211 ALA A CA 1
ATOM 1156 C C . ALA A 1 71 ? -8.185 0.605 18.940 1.00 40.66 211 ALA A C 1
ATOM 1157 O O . ALA A 1 71 ? -9.328 0.466 18.502 1.00 41.52 211 ALA A O 1
ATOM 1164 N N . LYS A 1 72 ? -7.914 1.356 20.006 1.00 42.04 212 LYS A N 1
ATOM 1165 C CA . LYS A 1 72 ? -8.961 2.118 20.688 1.00 43.52 212 LYS A CA 1
ATOM 1166 C C . LYS A 1 72 ? -9.738 2.975 19.701 1.00 40.19 212 LYS A C 1
ATOM 1167 O O . LYS A 1 72 ? -10.971 2.967 19.680 1.00 39.16 212 LYS A O 1
ATOM 1186 N N . LEU A 1 73 ? -9.004 3.734 18.895 1.00 39.06 213 LEU A N 1
ATOM 1187 C CA . LEU A 1 73 ? -9.622 4.682 17.985 1.00 38.27 213 LEU A CA 1
ATOM 1188 C C . LEU A 1 73 ? -10.440 3.949 16.926 1.00 35.22 213 LEU A C 1
ATOM 1189 O O . LEU A 1 73 ? -11.501 4.416 16.521 1.00 35.64 213 LEU A O 1
ATOM 1205 N N . LEU A 1 74 ? -9.956 2.789 16.500 1.00 33.66 214 LEU A N 1
ATOM 1206 C CA . LEU A 1 74 ? -10.702 1.957 15.565 1.00 35.97 214 LEU A CA 1
ATOM 1207 C C . LEU A 1 74 ? -11.970 1.434 16.221 1.00 36.24 214 LEU A C 1
ATOM 1208 O O . LEU A 1 74 ? -13.015 1.322 15.578 1.00 37.40 214 LEU A O 1
ATOM 1224 N N . TYR A 1 75 ? -11.884 1.115 17.505 1.00 35.28 215 TYR A N 1
ATOM 1225 C CA . TYR A 1 75 ? -13.051 0.612 18.210 1.00 35.66 215 TYR A CA 1
ATOM 1226 C C . TYR A 1 75 ? -14.126 1.684 18.267 1.00 36.46 215 TYR A C 1
ATOM 1227 O O . TYR A 1 75 ? -15.292 1.414 17.997 1.00 36.36 215 TYR A O 1
ATOM 1245 N N . ASN A 1 76 ? -13.735 2.905 18.615 1.00 37.75 216 ASN A N 1
ATOM 1246 C CA . ASN A 1 76 ? -14.683 4.014 18.649 1.00 42.25 216 ASN A CA 1
ATOM 1247 C C . ASN A 1 76 ? -15.258 4.283 17.266 1.00 42.18 216 ASN A C 1
ATOM 1248 O O . ASN A 1 76 ? -16.432 4.621 17.118 1.00 42.03 216 ASN A O 1
ATOM 1259 N N . LYS A 1 77 ? -14.419 4.127 16.251 1.00 42.53 217 LYS A N 1
ATOM 1260 C CA . LYS A 1 77 ? -14.841 4.328 14.875 1.00 42.78 217 LYS A CA 1
ATOM 1261 C C . LYS A 1 77 ? -15.936 3.342 14.496 1.00 41.16 217 LYS A C 1
ATOM 1262 O O . LYS A 1 77 ? -16.947 3.718 13.906 1.00 40.86 217 LYS A O 1
ATOM 1281 N N . ASN A 1 78 ? -15.731 2.079 14.850 1.00 40.04 218 ASN A N 1
ATOM 1282 C CA . ASN A 1 78 ? -16.598 1.013 14.376 1.00 41.82 218 ASN A CA 1
ATOM 1283 C C . ASN A 1 78 ? -17.737 0.648 15.326 1.00 45.89 218 ASN A C 1
ATOM 1284 O O . ASN A 1 78 ? -18.459 -0.319 15.087 1.00 44.43 218 ASN A O 1
ATOM 1295 N N . GLU A 1 79 ? -17.910 1.421 16.393 1.00 53.54 219 GLU A N 1
ATOM 1296 C CA . GLU A 1 79 ? -19.076 1.247 17.248 1.00 62.45 219 GLU A CA 1
ATOM 1297 C C . GLU A 1 79 ? -20.324 1.348 16.384 1.00 64.36 219 GLU A C 1
ATOM 1298 O O . GLU A 1 79 ? -20.449 2.264 15.569 1.00 68.77 219 GLU A O 1
ATOM 1310 N N . GLY A 1 80 ? -21.236 0.399 16.550 1.00 60.80 220 GLY A N 1
ATOM 1311 C CA . GLY A 1 80 ? -22.479 0.408 15.803 1.00 58.19 220 GLY A CA 1
ATOM 1312 C C . GLY A 1 80 ? -22.386 -0.327 14.479 1.00 53.48 220 GLY A C 1
ATOM 1313 O O . GLY A 1 80 ? -23.399 -0.557 13.819 1.00 55.72 220 GLY A O 1
ATOM 1317 N N . LYS A 1 81 ? -21.172 -0.696 14.085 1.00 47.91 221 LYS A N 1
ATOM 1318 C CA . LYS A 1 81 ? -20.977 -1.436 12.847 1.00 46.66 221 LYS A CA 1
ATOM 1319 C C . LYS A 1 81 ? -20.861 -2.924 13.141 1.00 45.95 221 LYS A C 1
ATOM 1320 O O . LYS A 1 81 ? -20.579 -3.322 14.271 1.00 44.16 221 LYS A O 1
ATOM 1339 N N . ASP A 1 82 ? -21.082 -3.745 12.120 1.00 47.99 222 ASP A N 1
ATOM 1340 C CA . ASP A 1 82 ? -20.874 -5.179 12.248 1.00 50.44 222 ASP A CA 1
ATOM 1341 C C . ASP A 1 82 ? -19.466 -5.403 12.782 1.00 46.44 222 ASP A C 1
ATOM 1342 O O . ASP A 1 82 ? -18.507 -4.836 12.259 1.00 45.87 222 ASP A O 1
ATOM 1351 N N . PRO A 1 83 ? -19.334 -6.225 13.833 1.00 43.37 223 PRO A N 1
ATOM 1352 C CA . PRO A 1 83 ? -18.029 -6.424 14.471 1.00 39.34 223 PRO A CA 1
ATOM 1353 C C . PRO A 1 83 ? -16.966 -6.988 13.531 1.00 39.18 223 PRO A C 1
ATOM 1354 O O . PRO A 1 83 ? -15.777 -6.849 13.820 1.00 39.36 223 PRO A O 1
ATOM 1365 N N . SER A 1 84 ? -17.376 -7.612 12.432 1.00 40.01 224 SER A N 1
ATOM 1366 C CA . SER A 1 84 ? -16.409 -8.146 11.478 1.00 41.05 224 SER A CA 1
ATOM 1367 C C . SER A 1 84 ? -15.572 -7.016 10.881 1.00 40.44 224 SER A C 1
ATOM 1368 O O . SER A 1 84 ? -14.435 -7.223 10.454 1.00 41.93 224 SER A O 1
ATOM 1376 N N . ILE A 1 85 ? -16.136 -5.814 10.870 1.00 39.01 225 ILE A N 1
ATOM 1377 C CA . ILE A 1 85 ? -15.459 -4.668 10.284 1.00 37.51 225 ILE A CA 1
ATOM 1378 C C . ILE A 1 85 ? -14.306 -4.228 11.174 1.00 36.92 225 ILE A C 1
ATOM 1379 O O . ILE A 1 85 ? -13.178 -4.066 10.712 1.00 38.38 225 ILE A O 1
ATOM 1395 N N . PHE A 1 86 ? -14.594 -4.041 12.455 1.00 35.89 226 PHE A N 1
ATOM 1396 C CA . PHE A 1 86 ? -13.563 -3.708 13.424 1.00 35.78 226 PHE A CA 1
ATOM 1397 C C . PHE A 1 86 ? -12.441 -4.743 13.378 1.00 37.36 226 PHE A C 1
ATOM 1398 O O . PHE A 1 86 ? -11.262 -4.397 13.451 1.00 38.63 226 PHE A O 1
ATOM 1415 N N . CYS A 1 87 ? -12.815 -6.012 13.246 1.00 37.32 227 CYS A N 1
ATOM 1416 C CA . CYS A 1 87 ? -11.837 -7.089 13.162 1.00 35.50 227 CYS A CA 1
ATOM 1417 C C . CYS A 1 87 ? -10.880 -6.876 11.995 1.00 35.93 227 CYS A C 1
ATOM 1418 O O . CYS A 1 87 ? -9.663 -6.900 12.167 1.00 36.89 227 CYS A O 1
ATOM 1425 N N . ASN A 1 88 ? -11.435 -6.672 10.807 1.00 35.91 228 ASN A N 1
ATOM 1426 C CA . ASN A 1 88 ? -10.620 -6.502 9.613 1.00 36.53 228 ASN A CA 1
ATOM 1427 C C . ASN A 1 88 ? -9.740 -5.257 9.654 1.00 34.55 228 ASN A C 1
ATOM 1428 O O . ASN A 1 88 ? -8.616 -5.271 9.153 1.00 34.66 228 ASN A O 1
ATOM 1439 N N . GLU A 1 89 ? -10.244 -4.186 10.257 1.00 33.14 229 GLU A N 1
ATOM 1440 C CA . GLU A 1 89 ? -9.498 -2.936 10.298 1.00 33.14 229 GLU A CA 1
ATOM 1441 C C . GLU A 1 89 ? -8.347 -3.020 11.305 1.00 33.28 229 GLU A C 1
ATOM 1442 O O . GLU A 1 89 ? -7.284 -2.436 11.087 1.00 34.35 229 GLU A O 1
ATOM 1454 N N . LEU A 1 90 ? -8.546 -3.761 12.393 1.00 32.79 230 LEU A N 1
ATOM 1455 C CA . LEU A 1 90 ? -7.455 -4.040 13.321 1.00 33.27 230 LEU A CA 1
ATOM 1456 C C . LEU A 1 90 ? -6.315 -4.697 12.563 1.00 31.88 230 LEU A C 1
ATOM 1457 O O . LEU A 1 90 ? -5.164 -4.271 12.641 1.00 33.16 230 LEU A O 1
ATOM 1473 N N . ARG A 1 91 ? -6.657 -5.745 11.824 1.00 30.99 231 ARG A N 1
ATOM 1474 C CA . ARG A 1 91 ? -5.674 -6.548 11.122 1.00 33.43 231 ARG A CA 1
ATOM 1475 C C . ARG A 1 91 ? -4.997 -5.732 10.030 1.00 34.77 231 ARG A C 1
ATOM 1476 O O . ARG A 1 91 ? -3.772 -5.754 9.893 1.00 37.79 231 ARG A O 1
ATOM 1497 N N . ASN A 1 92 ? -5.794 -5.001 9.260 1.00 32.98 232 ASN A N 1
ATOM 1498 C CA . ASN A 1 92 ? -5.258 -4.253 8.131 1.00 33.10 232 ASN A CA 1
ATOM 1499 C C . ASN A 1 92 ? -4.390 -3.090 8.572 1.00 33.91 232 ASN A C 1
ATOM 1500 O O . ASN A 1 92 ? -3.449 -2.715 7.878 1.00 35.30 232 ASN A O 1
ATOM 1511 N N . SER A 1 93 ? -4.694 -2.522 9.731 1.00 33.39 233 SER A N 1
ATOM 1512 C CA . SER A 1 93 ? -3.858 -1.453 10.253 1.00 34.60 233 SER A CA 1
ATOM 1513 C C . SER A 1 93 ? -2.551 -2.013 10.788 1.00 36.29 233 SER A C 1
ATOM 1514 O O . SER A 1 93 ? -1.503 -1.385 10.641 1.00 37.54 233 SER A O 1
ATOM 1522 N N . PHE A 1 94 ? -2.604 -3.192 11.403 1.00 36.91 234 PHE A N 1
ATOM 1523 C CA . PHE A 1 94 ? -1.383 -3.829 11.884 1.00 38.46 234 PHE A CA 1
ATOM 1524 C C . PHE A 1 94 ? -0.443 -4.078 10.711 1.00 39.45 234 PHE A C 1
ATOM 1525 O O . PHE A 1 94 ? 0.769 -3.886 10.812 1.00 40.46 234 PHE A O 1
ATOM 1542 N N . SER A 1 95 ? -1.016 -4.502 9.593 1.00 38.43 235 SER A N 1
ATOM 1543 C CA . SER A 1 95 ? -0.231 -4.803 8.410 1.00 38.23 235 SER A CA 1
ATOM 1544 C C . SER A 1 95 ? 0.412 -3.542 7.845 1.00 40.93 235 SER A C 1
ATOM 1545 O O . SER A 1 95 ? 1.540 -3.583 7.362 1.00 44.75 235 SER A O 1
ATOM 1553 N N . ASP A 1 96 ? -0.305 -2.423 7.907 1.00 39.42 236 ASP A N 1
ATOM 1554 C CA . ASP A 1 96 ? 0.228 -1.155 7.416 1.00 41.14 236 ASP A CA 1
ATOM 1555 C C . ASP A 1 96 ? 1.336 -0.629 8.323 1.00 42.14 236 ASP A C 1
ATOM 1556 O O . ASP A 1 96 ? 2.286 -0.008 7.846 1.00 47.78 236 ASP A O 1
ATOM 1565 N N . PHE A 1 97 ? 1.221 -0.876 9.625 1.00 36.97 237 PHE A N 1
ATOM 1566 C CA . PHE A 1 97 ? 2.317 -0.563 10.539 1.00 38.00 237 PHE A CA 1
ATOM 1567 C C . PHE A 1 97 ? 3.573 -1.294 10.080 1.00 40.39 237 PHE A C 1
ATOM 1568 O O . PHE A 1 97 ? 4.662 -0.719 10.045 1.00 42.25 237 PHE A O 1
ATOM 1585 N N . ARG A 1 98 ? 3.410 -2.564 9.719 1.00 41.43 238 ARG A N 1
ATOM 1586 C CA . ARG A 1 98 ? 4.528 -3.378 9.257 1.00 44.02 238 ARG A CA 1
ATOM 1587 C C . ARG A 1 98 ? 5.082 -2.862 7.938 1.00 44.37 238 ARG A C 1
ATOM 1588 O O . ARG A 1 98 ? 6.284 -2.627 7.802 1.00 46.31 238 ARG A O 1
ATOM 1609 N N . ASN A 1 99 ? 4.195 -2.689 6.965 1.00 41.79 239 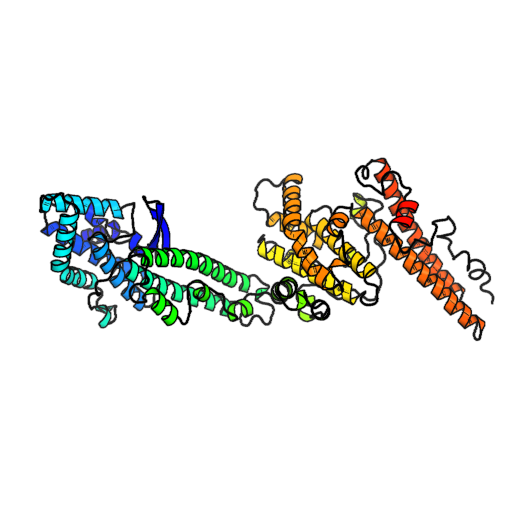ASN A N 1
ATOM 1610 C CA . ASN A 1 99 ? 4.615 -2.384 5.604 1.00 40.27 239 ASN A CA 1
ATOM 1611 C C . ASN A 1 99 ? 5.130 -0.959 5.414 1.00 40.65 239 ASN A C 1
ATOM 1612 O O . ASN A 1 99 ? 6.001 -0.721 4.586 1.00 40.27 239 ASN A O 1
ATOM 1623 N N . SER A 1 100 ? 4.602 -0.014 6.181 1.00 40.39 240 SER A N 1
ATOM 1624 C CA . SER A 1 100 ? 5.112 1.351 6.136 1.00 45.08 240 SER A CA 1
ATOM 1625 C C . SER A 1 100 ? 6.422 1.449 6.910 1.00 47.33 240 SER A C 1
ATOM 1626 O O . SER A 1 100 ? 7.175 2.415 6.765 1.00 51.29 240 SER A O 1
ATOM 1634 N N . PHE A 1 101 ? 6.687 0.443 7.736 1.00 44.92 241 PHE A N 1
ATOM 1635 C CA . PHE A 1 101 ? 7.918 0.399 8.507 1.00 44.29 241 PHE A CA 1
ATOM 1636 C C . PHE A 1 101 ? 9.053 -0.236 7.704 1.00 46.48 241 PHE A C 1
ATOM 1637 O O . PHE A 1 101 ? 10.211 0.154 7.853 1.00 49.94 241 PHE A O 1
ATOM 1654 N N . ILE A 1 102 ? 8.722 -1.203 6.848 1.00 45.94 242 ILE A N 1
ATOM 1655 C CA . ILE A 1 102 ? 9.745 -1.934 6.100 1.00 49.55 242 ILE A CA 1
ATOM 1656 C C . ILE A 1 102 ? 9.844 -1.502 4.637 1.00 53.54 242 ILE A C 1
ATOM 1657 O O . ILE A 1 102 ? 10.369 -2.238 3.800 1.00 58.40 242 ILE A O 1
ATOM 1673 N N . GLY A 1 103 ? 9.347 -0.306 4.336 1.00 51.94 243 GLY A N 1
ATOM 1674 C CA . GLY A 1 103 ? 9.519 0.283 3.019 1.00 53.45 243 GLY A CA 1
ATOM 1675 C C . GLY A 1 103 ? 8.654 -0.316 1.923 1.00 52.91 243 GLY A C 1
ATOM 1676 O O . GLY A 1 103 ? 9.072 -0.391 0.771 1.00 54.08 243 GLY A O 1
ATOM 1680 N N . ASP A 1 104 ? 7.445 -0.740 2.273 1.00 53.10 244 ASP A N 1
ATOM 1681 C CA . ASP A 1 104 ? 6.490 -1.221 1.278 1.00 57.69 244 ASP A CA 1
ATOM 1682 C C . ASP A 1 104 ? 5.167 -0.478 1.438 1.00 58.75 244 ASP A C 1
ATOM 1683 O O . ASP A 1 104 ? 4.169 -1.045 1.880 1.00 58.92 244 ASP A O 1
ATOM 1692 N N . ASP A 1 105 ? 5.169 0.799 1.073 1.00 58.71 245 ASP A N 1
ATOM 1693 C CA . ASP A 1 105 ? 4.020 1.661 1.307 1.00 55.14 245 ASP A CA 1
ATOM 1694 C C . ASP A 1 105 ? 3.734 2.551 0.102 1.00 54.21 245 ASP A C 1
ATOM 1695 O O . ASP A 1 105 ? 4.620 3.250 -0.390 1.00 57.29 245 ASP A O 1
ATOM 1704 N N . MET A 1 106 ? 2.492 2.520 -0.370 1.00 50.76 246 MET A N 1
ATOM 1705 C CA . MET A 1 106 ? 2.067 3.371 -1.478 1.00 53.03 246 MET A CA 1
ATOM 1706 C C . MET A 1 106 ? 1.593 4.736 -0.976 1.00 52.35 246 MET A C 1
ATOM 1707 O O . MET A 1 106 ? 1.579 5.711 -1.728 1.00 54.37 246 MET A O 1
ATOM 1721 N N . ASP A 1 107 ? 1.208 4.794 0.297 1.00 52.09 247 ASP A N 1
ATOM 1722 C CA . ASP A 1 107 ? 0.776 6.039 0.929 1.00 54.57 247 ASP A CA 1
ATOM 1723 C C . ASP A 1 107 ? 1.969 6.977 1.110 1.00 62.23 247 ASP A C 1
ATOM 1724 O O . ASP A 1 107 ? 3.071 6.533 1.425 1.00 66.00 247 ASP A O 1
ATOM 1733 N N . PHE A 1 108 ? 1.748 8.273 0.904 1.00 63.74 248 PHE A N 1
ATOM 1734 C CA . PHE A 1 108 ? 2.841 9.241 0.918 1.00 63.58 248 PHE A CA 1
ATOM 1735 C C . PHE A 1 108 ? 2.381 10.619 1.389 1.00 66.30 248 PHE A C 1
ATOM 1736 O O . PHE A 1 108 ? 1.199 10.842 1.642 1.00 67.31 248 PHE A O 1
ATOM 1753 N N . GLY A 1 109 ? 3.331 11.545 1.489 1.00 66.33 249 GLY A N 1
ATOM 1754 C CA . GLY A 1 109 ? 3.043 12.902 1.915 1.00 66.19 249 GLY A CA 1
ATOM 1755 C C . GLY A 1 109 ? 2.629 13.002 3.370 1.00 60.73 249 GLY A C 1
ATOM 1756 O O . GLY A 1 109 ? 2.498 11.993 4.062 1.00 57.03 249 GLY A O 1
ATOM 1760 N N . GLY A 1 110 ? 2.427 14.231 3.833 1.00 61.35 250 GLY A N 1
ATOM 1761 C CA . GLY A 1 110 ? 1.953 14.480 5.183 1.00 59.43 250 GLY A CA 1
ATOM 1762 C C . GLY A 1 110 ? 2.782 13.789 6.245 1.00 54.09 250 GLY A C 1
ATOM 1763 O O . GLY A 1 110 ? 3.980 13.571 6.070 1.00 55.33 250 GLY A O 1
ATOM 1767 N N . ASN A 1 111 ? 2.136 13.437 7.353 1.00 56.76 251 ASN A N 1
ATOM 1768 C CA . ASN A 1 111 ? 2.822 12.794 8.465 1.00 58.91 251 ASN A CA 1
ATOM 1769 C C . ASN A 1 111 ? 3.386 11.432 8.095 1.00 60.64 251 ASN A C 1
ATOM 1770 O O . ASN A 1 111 ? 4.374 10.987 8.675 1.00 62.35 251 ASN A O 1
ATOM 1781 N N . THR A 1 112 ? 2.763 10.769 7.129 1.00 60.28 252 THR A N 1
ATOM 1782 C CA . THR A 1 112 ? 3.238 9.459 6.708 1.00 57.27 252 THR A CA 1
ATOM 1783 C C . THR A 1 112 ? 4.719 9.515 6.350 1.00 56.92 252 THR A C 1
ATOM 1784 O O . THR A 1 112 ? 5.491 8.657 6.756 1.00 53.29 252 THR A O 1
ATOM 1795 N N . ASP A 1 113 ? 5.125 10.529 5.599 1.00 60.70 253 ASP A N 1
ATOM 1796 C CA . ASP A 1 113 ? 6.527 10.637 5.223 1.00 64.29 253 ASP A CA 1
ATOM 1797 C C . ASP A 1 113 ? 7.335 11.335 6.312 1.00 62.53 253 ASP A C 1
ATOM 1798 O O . ASP A 1 113 ? 8.520 11.063 6.489 1.00 62.73 253 ASP A O 1
ATOM 1807 N N . ARG A 1 114 ? 6.678 12.216 7.055 1.00 61.01 254 ARG A N 1
ATOM 1808 C CA . ARG A 1 114 ? 7.316 12.906 8.165 1.00 62.40 254 ARG A CA 1
ATOM 1809 C C . ARG A 1 114 ? 7.802 11.884 9.202 1.00 62.03 254 ARG A C 1
ATOM 1810 O O . ARG A 1 114 ? 8.945 11.936 9.651 1.00 65.73 254 ARG A O 1
ATOM 1831 N N . VAL A 1 115 ? 6.932 10.946 9.567 1.00 59.00 255 VAL A N 1
ATOM 1832 C CA . VAL A 1 115 ? 7.275 9.919 10.549 1.00 58.83 255 VAL A CA 1
ATOM 1833 C C . VAL A 1 115 ? 8.237 8.887 9.967 1.00 60.01 255 VAL A C 1
ATOM 1834 O O . VAL A 1 115 ? 9.196 8.479 10.624 1.00 62.11 255 VAL A O 1
ATOM 1847 N N . LYS A 1 116 ? 7.967 8.458 8.739 1.00 60.30 256 LYS A N 1
ATOM 1848 C CA . LYS A 1 116 ? 8.835 7.512 8.048 1.00 62.20 256 LYS A CA 1
ATOM 1849 C C . LYS A 1 116 ? 10.281 8.020 8.005 1.00 63.56 256 LYS A C 1
ATOM 1850 O O . LYS A 1 116 ? 11.210 7.314 8.400 1.00 66.02 256 LYS A O 1
ATOM 1869 N N . GLY A 1 117 ? 10.466 9.244 7.519 1.00 62.77 257 GLY A N 1
ATOM 1870 C CA . GLY A 1 117 ? 11.788 9.841 7.434 1.00 63.75 257 GLY A CA 1
ATOM 1871 C C . GLY A 1 117 ? 12.459 9.971 8.789 1.00 63.14 257 GLY A C 1
ATOM 1872 O O . GLY A 1 117 ? 13.669 9.780 8.920 1.00 66.52 257 GLY A O 1
ATOM 1876 N N . TYR A 1 118 ? 11.669 10.305 9.801 1.00 61.04 258 TYR A N 1
ATOM 1877 C CA . TYR A 1 118 ? 12.177 10.439 11.159 1.00 62.99 258 TYR A CA 1
ATOM 1878 C C . TYR A 1 118 ? 12.622 9.085 11.709 1.00 62.64 258 TYR A C 1
ATOM 1879 O O . TYR A 1 118 ? 13.702 8.965 12.289 1.00 66.69 258 TYR A O 1
ATOM 1897 N N . ILE A 1 119 ? 11.785 8.068 11.527 1.00 58.06 259 ILE A N 1
ATOM 1898 C CA . ILE A 1 119 ? 12.111 6.726 11.995 1.00 55.47 259 ILE A CA 1
ATOM 1899 C C . ILE A 1 119 ? 13.398 6.236 11.337 1.00 58.16 259 ILE A C 1
ATOM 1900 O O . ILE A 1 119 ? 14.240 5.625 11.993 1.00 59.85 259 ILE A O 1
ATOM 1916 N N . ASN A 1 120 ? 13.558 6.518 10.047 1.00 59.75 260 ASN A N 1
ATOM 1917 C CA . ASN A 1 120 ? 14.782 6.146 9.341 1.00 63.24 260 ASN A CA 1
ATOM 1918 C C . ASN A 1 120 ? 16.005 6.859 9.903 1.00 67.32 260 ASN A C 1
ATOM 1919 O O . ASN A 1 120 ? 17.082 6.273 10.018 1.00 69.03 260 ASN A O 1
ATOM 1930 N N . LYS A 1 121 ? 15.835 8.129 10.250 1.00 69.72 261 LYS A N 1
ATOM 1931 C CA . LYS A 1 121 ? 16.934 8.917 10.785 1.00 74.11 261 LYS A CA 1
ATOM 1932 C C . LYS A 1 121 ? 17.358 8.366 12.142 1.00 72.27 261 LYS A C 1
ATOM 1933 O O . LYS A 1 121 ? 18.544 8.304 12.453 1.00 73.03 261 LYS A O 1
ATOM 1952 N N . LYS A 1 122 ? 16.386 7.956 12.947 1.00 70.97 262 LYS A N 1
ATOM 1953 C CA . LYS A 1 122 ? 16.688 7.422 14.268 1.00 72.89 262 LYS A CA 1
ATOM 1954 C C . LYS A 1 122 ? 17.386 6.073 14.156 1.00 72.08 262 LYS A C 1
ATOM 1955 O O . LYS A 1 122 ? 18.294 5.769 14.929 1.00 75.10 262 LYS A O 1
ATOM 1974 N N . PHE A 1 123 ? 16.964 5.262 13.193 1.00 68.21 263 PHE A N 1
ATOM 1975 C CA . PHE A 1 123 ? 17.597 3.969 12.986 1.00 66.06 263 PHE A CA 1
ATOM 1976 C C . PHE A 1 123 ? 18.990 4.142 12.383 1.00 69.91 263 PHE A C 1
ATOM 1977 O O . PHE A 1 123 ? 19.850 3.281 12.549 1.00 70.24 263 PHE A O 1
ATOM 1994 N N . SER A 1 124 ? 19.214 5.260 11.697 1.00 73.01 264 SER A N 1
ATOM 1995 C CA . SER A 1 124 ? 20.564 5.631 11.275 1.00 78.22 264 SER A CA 1
ATOM 1996 C C . SER A 1 124 ? 21.441 5.835 12.499 1.00 78.78 264 SER A C 1
ATOM 1997 O O . SER A 1 124 ? 22.587 5.395 12.535 1.00 79.57 264 SER A O 1
ATOM 2005 N N . ASP A 1 125 ? 20.893 6.515 13.501 1.00 76.43 265 ASP A N 1
ATOM 2006 C CA . ASP A 1 125 ? 21.614 6.760 14.742 1.00 79.85 265 ASP A CA 1
ATOM 2007 C C . ASP A 1 125 ? 21.820 5.462 15.520 1.00 79.03 265 ASP A C 1
ATOM 2008 O O . ASP A 1 125 ? 22.915 5.194 16.018 1.00 81.84 265 ASP A O 1
ATOM 2017 N N . TYR A 1 126 ? 20.767 4.654 15.613 1.00 76.15 266 TYR A N 1
ATOM 2018 C CA . TYR A 1 126 ? 20.817 3.417 16.381 1.00 75.27 266 TYR A CA 1
ATOM 2019 C C . TYR A 1 126 ? 21.928 2.496 15.880 1.00 75.94 266 TYR A C 1
ATOM 2020 O O . TYR A 1 126 ? 22.702 1.956 16.670 1.00 78.17 266 TYR A O 1
ATOM 2038 N N . TYR A 1 127 ? 22.005 2.326 14.565 1.00 75.62 267 TYR A N 1
ATOM 2039 C CA . TYR A 1 127 ? 22.938 1.376 13.969 1.00 78.00 267 TYR A CA 1
ATOM 2040 C C . TYR A 1 127 ? 24.118 2.050 13.277 1.00 83.08 267 TYR A C 1
ATOM 2041 O O . TYR A 1 127 ? 25.064 1.381 12.863 1.00 84.48 267 TYR A O 1
ATOM 2059 N N . LYS A 1 128 ? 24.064 3.372 13.155 1.00 86.18 268 LYS A N 1
ATOM 2060 C CA . LYS A 1 128 ? 25.111 4.104 12.459 1.00 93.20 268 LYS A CA 1
ATOM 2061 C C . LYS A 1 128 ? 25.315 3.501 11.075 1.00 93.77 268 LYS A C 1
ATOM 2062 O O . LYS A 1 128 ? 26.419 3.101 10.708 1.00 96.16 268 LYS A O 1
ATOM 2081 N N . GLU A 1 129 ? 24.224 3.435 10.319 1.00 92.90 269 GLU A N 1
ATOM 2082 C CA . GLU A 1 129 ? 24.240 2.905 8.963 1.00 97.29 269 GLU A CA 1
ATOM 2083 C C . GLU A 1 129 ? 23.355 3.768 8.077 1.00 94.44 269 GLU A C 1
ATOM 2084 O O . GLU A 1 129 ? 22.190 4.008 8.399 1.00 93.47 269 GLU A O 1
ATOM 2096 N N . LYS A 1 130 ? 23.905 4.230 6.960 1.00 93.33 270 LYS A N 1
ATOM 2097 C CA . LYS A 1 130 ? 23.174 5.121 6.067 1.00 90.54 270 LYS A CA 1
ATOM 2098 C C . LYS A 1 130 ? 22.751 4.422 4.777 1.00 90.54 270 LYS A C 1
ATOM 2099 O O . LYS A 1 130 ? 21.947 4.954 4.014 1.00 91.47 270 LYS A O 1
ATOM 2118 N N . ASN A 1 131 ? 23.284 3.227 4.540 1.00 90.80 271 ASN A N 1
ATOM 2119 C CA . ASN A 1 131 ? 22.866 2.428 3.394 1.00 89.81 271 ASN A CA 1
ATOM 2120 C C . ASN A 1 131 ? 21.390 2.083 3.534 1.00 87.21 271 ASN A C 1
ATOM 2121 O O . ASN A 1 131 ? 21.020 1.244 4.353 1.00 85.70 271 ASN A O 1
ATOM 2132 N N . VAL A 1 132 ? 20.549 2.737 2.738 1.00 86.39 272 VAL A N 1
ATOM 2133 C CA . VAL A 1 132 ? 19.101 2.604 2.878 1.00 80.97 272 VAL A CA 1
ATOM 2134 C C . VAL A 1 132 ? 18.660 1.148 2.776 1.00 79.53 272 VAL A C 1
ATOM 2135 O O . VAL A 1 132 ? 17.788 0.702 3.523 1.00 76.84 272 VAL A O 1
ATOM 2148 N N . GLU A 1 133 ? 19.262 0.410 1.851 1.00 81.68 273 GLU A N 1
ATOM 2149 C CA . GLU A 1 133 ? 18.925 -0.995 1.667 1.00 81.02 273 GLU A CA 1
ATOM 2150 C C . GLU A 1 133 ? 19.204 -1.786 2.943 1.00 77.58 273 GLU A C 1
ATOM 2151 O O . GLU A 1 133 ? 18.358 -2.555 3.402 1.00 73.42 273 GLU A O 1
ATOM 2163 N N . LYS A 1 134 ? 20.389 -1.588 3.515 1.00 80.12 274 LYS A N 1
ATOM 2164 C CA . LYS A 1 134 ? 20.768 -2.269 4.748 1.00 78.97 274 LYS A CA 1
ATOM 2165 C C . LYS A 1 134 ? 19.813 -1.899 5.880 1.00 74.03 274 LYS A C 1
ATOM 2166 O O . LYS A 1 134 ? 19.378 -2.761 6.641 1.00 72.19 274 LYS A O 1
ATOM 2185 N N . LEU A 1 135 ? 19.489 -0.613 5.987 1.00 73.16 275 LEU A N 1
ATOM 2186 C CA . LEU A 1 135 ? 18.555 -0.142 7.003 1.00 71.14 275 LEU A CA 1
ATOM 2187 C C . LEU A 1 135 ? 17.223 -0.858 6.887 1.00 69.16 275 LEU A C 1
ATOM 2188 O O . LEU A 1 135 ? 16.654 -1.298 7.885 1.00 67.90 275 LEU A O 1
ATOM 2204 N N . ASN A 1 136 ? 16.719 -0.955 5.662 1.00 70.16 276 ASN A N 1
ATOM 2205 C CA . ASN A 1 136 ? 15.452 -1.619 5.414 1.00 68.16 276 ASN A CA 1
ATOM 2206 C C . ASN A 1 136 ? 15.496 -3.047 5.947 1.00 64.36 276 ASN A C 1
ATOM 2207 O O . ASN A 1 136 ? 14.554 -3.509 6.588 1.00 59.27 276 ASN A O 1
ATOM 2218 N N . ASN A 1 137 ? 16.605 -3.736 5.692 1.00 67.79 277 ASN A N 1
ATOM 2219 C CA . ASN A 1 137 ? 16.799 -5.089 6.196 1.00 66.79 277 ASN A CA 1
ATOM 2220 C C . ASN A 1 137 ? 16.856 -5.132 7.718 1.00 64.30 277 ASN A C 1
ATOM 2221 O O . ASN A 1 137 ? 16.290 -6.029 8.342 1.00 65.51 277 ASN A O 1
ATOM 2232 N N . ILE A 1 138 ? 17.545 -4.163 8.312 1.00 63.54 278 ILE A N 1
ATOM 2233 C CA . ILE A 1 138 ? 17.602 -4.052 9.763 1.00 58.33 278 ILE A CA 1
ATOM 2234 C C . ILE A 1 138 ? 16.193 -3.910 10.347 1.00 56.35 278 ILE A C 1
ATOM 2235 O O . ILE A 1 138 ? 15.861 -4.539 11.355 1.00 54.66 278 ILE A O 1
ATOM 2251 N N . LYS A 1 139 ? 15.364 -3.096 9.699 1.00 52.50 279 LYS A N 1
ATOM 2252 C CA . LYS A 1 139 ? 13.997 -2.870 10.148 1.00 52.11 279 LYS A CA 1
ATOM 2253 C C . LYS A 1 139 ? 13.156 -4.134 9.992 1.00 48.37 279 LYS A C 1
ATOM 2254 O O . LYS A 1 139 ? 12.303 -4.438 10.832 1.00 45.22 279 LYS A O 1
ATOM 2273 N N . LYS A 1 140 ? 13.400 -4.873 8.917 1.00 51.03 280 LYS A N 1
ATOM 2274 C CA . LYS A 1 140 ? 12.676 -6.112 8.682 1.00 51.28 280 LYS A CA 1
ATOM 2275 C C . LYS A 1 140 ? 12.981 -7.100 9.801 1.00 50.51 280 LYS A C 1
ATOM 2276 O O . LYS A 1 140 ? 12.076 -7.728 10.349 1.00 49.65 280 LYS A O 1
ATOM 2295 N N . GLU A 1 141 ? 14.256 -7.220 10.152 1.00 51.96 281 GLU A N 1
ATOM 2296 C CA . GLU A 1 141 ? 14.656 -8.091 11.249 1.00 53.45 281 GLU A CA 1
ATOM 2297 C C . GLU A 1 141 ? 14.027 -7.611 12.557 1.00 52.06 281 GLU A C 1
ATOM 2298 O O . GLU A 1 141 ? 13.528 -8.409 13.345 1.00 52.80 281 GLU A O 1
ATOM 2310 N N . TRP A 1 142 ? 14.046 -6.302 12.781 1.00 51.57 282 TRP A N 1
ATOM 2311 C CA . TRP A 1 142 ? 13.489 -5.739 14.002 1.00 49.34 282 TRP A CA 1
ATOM 2312 C C . TRP A 1 142 ? 12.009 -6.090 14.112 1.00 46.88 282 TRP A C 1
ATOM 2313 O O . TRP A 1 142 ? 11.535 -6.520 15.163 1.00 45.08 282 TRP A O 1
ATOM 2334 N N . TRP A 1 143 ? 11.276 -5.914 13.020 1.00 47.25 283 TRP A N 1
ATOM 2335 C CA . TRP A 1 143 ? 9.868 -6.265 13.015 1.00 44.89 283 TRP A CA 1
ATOM 2336 C C . TRP A 1 143 ? 9.702 -7.741 13.361 1.00 50.02 283 TRP A C 1
ATOM 2337 O O . TRP A 1 143 ? 8.838 -8.107 14.158 1.00 50.80 283 TRP A O 1
ATOM 2358 N N . GLU A 1 144 ? 10.541 -8.584 12.768 1.00 54.78 284 GLU A N 1
ATOM 2359 C CA . GLU A 1 144 ? 10.474 -10.020 13.007 1.00 59.15 284 GLU A CA 1
ATOM 2360 C C . GLU A 1 144 ? 10.460 -10.323 14.501 1.00 55.84 284 GLU A C 1
ATOM 2361 O O . GLU A 1 144 ? 9.662 -11.132 14.975 1.00 56.05 284 GLU A O 1
ATOM 2373 N N . LYS A 1 145 ? 11.340 -9.659 15.241 1.00 52.57 285 LYS A N 1
ATOM 2374 C CA . LYS A 1 145 ? 11.526 -9.961 16.654 1.00 50.94 285 LYS A CA 1
ATOM 2375 C C . LYS A 1 145 ? 10.475 -9.315 17.556 1.00 47.42 285 LYS A C 1
ATOM 2376 O O . LYS A 1 145 ? 10.238 -9.781 18.670 1.00 50.17 285 LYS A O 1
ATOM 2395 N N . ASN A 1 146 ? 9.832 -8.259 17.071 1.00 43.46 286 ASN A N 1
ATOM 2396 C CA . ASN A 1 146 ? 8.920 -7.488 17.905 1.00 42.30 286 ASN A CA 1
ATOM 2397 C C . ASN A 1 146 ? 7.449 -7.622 17.527 1.00 39.92 286 ASN A C 1
ATOM 2398 O O . ASN A 1 146 ? 6.576 -7.211 18.288 1.00 40.44 286 ASN A O 1
ATOM 2409 N N . LYS A 1 147 ? 7.176 -8.203 16.363 1.00 38.98 287 LYS A N 1
ATOM 2410 C CA . LYS A 1 147 ? 5.819 -8.232 15.827 1.00 39.52 287 LYS A CA 1
ATOM 2411 C C . LYS A 1 147 ? 4.834 -8.937 16.753 1.00 42.07 287 LYS A C 1
ATOM 2412 O O . LYS A 1 147 ? 3.736 -8.436 16.991 1.00 42.97 287 LYS A O 1
ATOM 2431 N N . ALA A 1 148 ? 5.222 -10.098 17.269 1.00 43.67 288 ALA A N 1
ATOM 2432 C CA . ALA A 1 148 ? 4.335 -10.878 18.124 1.00 42.51 288 ALA A CA 1
ATOM 2433 C C . ALA A 1 148 ? 3.877 -10.046 19.314 1.00 43.26 288 ALA A C 1
ATOM 2434 O O . ALA A 1 148 ? 2.693 -10.023 19.651 1.00 42.64 288 ALA A O 1
ATOM 2441 N N . ASN A 1 149 ? 4.821 -9.356 19.944 1.00 45.57 289 ASN A N 1
ATOM 2442 C CA . ASN A 1 149 ? 4.510 -8.507 21.085 1.00 48.21 289 ASN A CA 1
ATOM 2443 C C . ASN A 1 149 ? 3.690 -7.282 20.683 1.00 46.27 289 ASN A C 1
ATOM 2444 O O . ASN A 1 149 ? 2.791 -6.862 21.413 1.00 49.55 289 ASN A O 1
ATOM 2455 N N . LEU A 1 150 ? 3.992 -6.715 19.521 1.00 41.94 290 LEU A N 1
ATOM 2456 C CA . LEU A 1 150 ? 3.254 -5.558 19.026 1.00 40.15 290 LEU A CA 1
ATOM 2457 C C . LEU A 1 150 ? 1.792 -5.912 18.743 1.00 38.92 290 LEU A C 1
ATOM 2458 O O . LEU A 1 150 ? 0.880 -5.163 19.097 1.00 38.16 290 LEU A O 1
ATOM 2474 N N . TRP A 1 151 ? 1.570 -7.053 18.102 1.00 39.35 291 TRP A N 1
ATOM 2475 C CA . TRP A 1 151 ? 0.215 -7.495 17.798 1.00 38.28 291 TRP A CA 1
ATOM 2476 C C . TRP A 1 151 ? -0.552 -7.747 19.088 1.00 40.90 291 TRP A C 1
ATOM 2477 O O . TRP A 1 151 ? -1.638 -7.204 19.295 1.00 42.50 291 TRP A O 1
ATOM 2498 N N . ASN A 1 152 ? 0.024 -8.568 19.958 1.00 40.92 292 ASN A N 1
ATOM 2499 C CA . ASN A 1 152 ? -0.612 -8.899 21.223 1.00 40.64 292 ASN A CA 1
ATOM 2500 C C . ASN A 1 152 ? -1.038 -7.663 22.003 1.00 41.06 292 ASN A C 1
ATOM 2501 O O . ASN A 1 152 ? -2.135 -7.624 22.558 1.00 41.88 292 ASN A O 1
ATOM 2512 N N . HIS A 1 153 ? -0.175 -6.653 22.037 1.00 40.93 293 HIS A N 1
ATOM 2513 C CA . HIS A 1 153 ? -0.460 -5.449 22.805 1.00 40.05 293 HIS A CA 1
ATOM 2514 C C . HIS A 1 153 ? -1.477 -4.578 22.081 1.00 37.74 293 HIS A C 1
ATOM 2515 O O . HIS A 1 153 ? -2.257 -3.852 22.708 1.00 39.05 293 HIS A O 1
ATOM 2528 N N . MET A 1 154 ? -1.473 -4.659 20.756 1.00 34.82 294 MET A N 1
ATOM 2529 C CA . MET A 1 154 ? -2.423 -3.898 19.950 1.00 34.64 294 MET A CA 1
ATOM 2530 C C . MET A 1 154 ? -3.859 -4.314 20.253 1.00 33.60 294 MET A C 1
ATOM 2531 O O . MET A 1 154 ? -4.760 -3.480 20.284 1.00 32.93 294 MET A O 1
ATOM 2545 N N . ILE A 1 155 ? -4.076 -5.603 20.480 1.00 35.08 295 ILE A N 1
ATOM 2546 C CA . ILE A 1 155 ? -5.435 -6.099 20.660 1.00 37.00 295 ILE A CA 1
ATOM 2547 C C . ILE A 1 155 ? -5.753 -6.449 22.110 1.00 39.03 295 ILE A C 1
ATOM 2548 O O . ILE A 1 155 ? -6.848 -6.928 22.400 1.00 39.45 295 ILE A O 1
ATOM 2564 N N . VAL A 1 156 ? -4.812 -6.196 23.018 1.00 39.99 296 VAL A N 1
ATOM 2565 C CA . VAL A 1 156 ? -4.945 -6.669 24.397 1.00 41.27 296 VAL A CA 1
ATOM 2566 C C . VAL A 1 156 ? -6.239 -6.203 25.072 1.00 43.00 296 VAL A C 1
ATOM 2567 O O . VAL A 1 156 ? -6.812 -6.926 25.880 1.00 45.76 296 VAL A O 1
ATOM 2580 N N . ASN A 1 157 ? -6.700 -5.003 24.741 1.00 41.94 297 ASN A N 1
ATOM 2581 C CA . ASN A 1 157 ? -7.911 -4.464 25.352 1.00 44.44 297 ASN A CA 1
ATOM 2582 C C . ASN A 1 157 ? -9.182 -4.767 24.555 1.00 43.22 297 ASN A C 1
ATOM 2583 O O . ASN A 1 157 ? -10.274 -4.364 24.954 1.00 44.81 297 ASN A O 1
ATOM 2594 N N . HIS A 1 158 ? -9.048 -5.474 23.437 1.00 41.33 298 HIS A N 1
ATOM 2595 C CA . HIS A 1 158 ? -10.194 -5.718 22.569 1.00 40.21 298 HIS A CA 1
ATOM 2596 C C . HIS A 1 158 ? -10.337 -7.176 22.128 1.00 39.06 298 HIS A C 1
ATOM 2597 O O . HIS A 1 158 ? -11.154 -7.482 21.262 1.00 38.41 298 HIS A O 1
ATOM 2610 N N . LYS A 1 159 ? -9.558 -8.079 22.716 1.00 40.31 299 LYS A N 1
ATOM 2611 C CA . LYS A 1 159 ? -9.641 -9.490 22.341 1.00 43.47 299 LYS A CA 1
ATOM 2612 C C . LYS A 1 159 ? -11.074 -10.004 22.474 1.00 41.03 299 LYS A C 1
ATOM 2613 O O . LYS A 1 159 ? -11.536 -10.799 21.656 1.00 41.00 299 LYS A O 1
ATOM 2632 N N . GLY A 1 160 ? -11.772 -9.541 23.507 1.00 39.52 300 GLY A N 1
ATOM 2633 C CA . GLY A 1 160 ? -13.132 -9.974 23.768 1.00 40.11 300 GLY A CA 1
ATOM 2634 C C . GLY A 1 160 ? -14.167 -9.417 22.805 1.00 39.56 300 GLY A C 1
ATOM 2635 O O . GLY A 1 160 ? -15.275 -9.938 22.726 1.00 42.99 300 GLY A O 1
ATOM 2639 N N . ASN A 1 161 ? -13.818 -8.362 22.072 1.00 36.97 301 ASN A N 1
ATOM 2640 C CA . ASN A 1 161 ? -14.761 -7.738 21.142 1.00 38.51 301 ASN A CA 1
ATOM 2641 C C . ASN A 1 161 ? -14.676 -8.291 19.726 1.00 38.39 301 ASN A C 1
ATOM 2642 O O . ASN A 1 161 ? -15.378 -7.828 18.835 1.00 38.99 301 ASN A O 1
ATOM 2653 N N . ILE A 1 162 ? -13.809 -9.273 19.519 1.00 37.69 302 ILE A N 1
ATOM 2654 C CA . ILE A 1 162 ? -13.620 -9.851 18.197 1.00 36.52 302 ILE A CA 1
ATOM 2655 C C . ILE A 1 162 ? -13.647 -11.367 18.303 1.00 36.29 302 ILE A C 1
ATOM 2656 O O . ILE A 1 162 ? -13.464 -11.926 19.385 1.00 36.47 302 ILE A O 1
ATOM 2672 N N . ALA A 1 163 ? -13.888 -12.023 17.174 1.00 36.36 303 ALA A N 1
ATOM 2673 C CA . ALA A 1 163 ? -13.931 -13.476 17.121 1.00 37.96 303 ALA A CA 1
ATOM 2674 C C . ALA A 1 163 ? -12.606 -14.070 17.586 1.00 41.22 303 ALA A C 1
ATOM 2675 O O . ALA A 1 163 ? -11.550 -13.451 17.444 1.00 42.69 303 ALA A O 1
ATOM 2679 N N . LYS A 1 164 ? -12.673 -15.276 18.139 1.00 42.96 304 LYS A N 1
ATOM 2680 C CA . LYS A 1 164 ? -11.487 -15.985 18.595 1.00 45.72 304 LYS A CA 1
ATOM 2681 C C . LYS A 1 164 ? -10.422 -15.990 17.499 1.00 44.15 304 LYS A C 1
ATOM 2682 O O . LYS A 1 164 ? -9.245 -15.743 17.758 1.00 43.12 304 LYS A O 1
ATOM 2701 N N . GLU A 1 165 ? -10.857 -16.237 16.270 1.00 47.17 305 GLU A N 1
ATOM 2702 C CA . GLU A 1 165 ? -9.944 -16.437 15.150 1.00 52.15 305 GLU A CA 1
ATOM 2703 C C . GLU A 1 165 ? -9.307 -15.128 14.685 1.00 48.54 305 GLU A C 1
ATOM 2704 O O . GLU A 1 165 ? -8.249 -15.138 14.055 1.00 49.06 305 GLU A O 1
ATOM 2716 N N . CYS A 1 166 ? -9.933 -14.001 15.008 1.00 45.87 306 CYS A N 1
ATOM 2717 C CA . CYS A 1 166 ? -9.379 -12.708 14.619 1.00 42.75 306 CYS A CA 1
ATOM 2718 C C . CYS A 1 166 ? -8.184 -12.309 15.487 1.00 39.64 30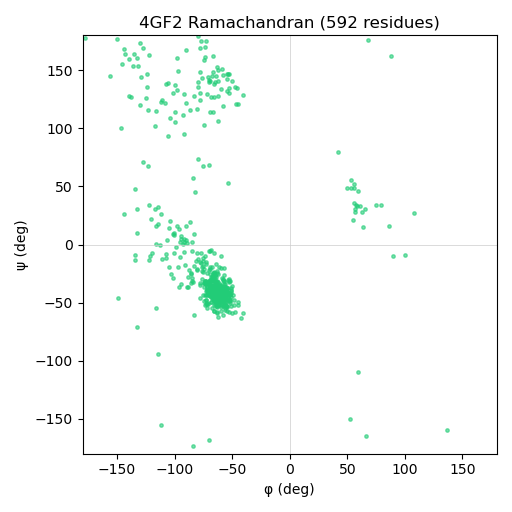6 CYS A C 1
ATOM 2719 O O . CYS A 1 166 ? -7.433 -11.397 15.139 1.00 37.91 306 CYS A O 1
ATOM 2726 N N . ALA A 1 167 ? -8.005 -13.001 16.609 1.00 39.85 307 ALA A N 1
ATOM 2727 C CA . ALA A 1 167 ? -6.914 -12.699 17.527 1.00 40.10 307 ALA A CA 1
ATOM 2728 C C . ALA A 1 167 ? -5.590 -13.308 17.062 1.00 39.79 307 ALA A C 1
ATOM 2729 O O . ALA A 1 167 ? -4.540 -13.041 17.650 1.00 39.16 307 ALA A O 1
ATOM 2736 N N . ILE A 1 168 ? -5.636 -14.129 16.015 1.00 41.08 308 ILE A N 1
ATOM 2737 C CA . ILE A 1 168 ? -4.415 -14.700 15.453 1.00 42.47 308 ILE A CA 1
ATOM 2738 C C . ILE A 1 168 ? -3.711 -13.659 14.592 1.00 41.17 308 ILE A C 1
ATOM 2739 O O . ILE A 1 168 ? -4.302 -13.115 13.661 1.00 41.91 308 ILE A O 1
ATOM 2755 N N . ILE A 1 169 ? -2.446 -13.396 14.906 1.00 39.09 309 ILE A N 1
ATOM 2756 C CA . ILE A 1 169 ? -1.651 -12.423 14.165 1.00 36.16 309 ILE A CA 1
ATOM 2757 C C . ILE A 1 169 ? -1.821 -12.618 12.657 1.00 35.38 309 ILE A C 1
ATOM 2758 O O . ILE A 1 169 ? -1.797 -13.745 12.170 1.00 35.87 309 ILE A O 1
ATOM 2774 N N . PRO A 1 170 ? -2.016 -11.516 11.915 1.00 34.96 310 PRO A N 1
ATOM 2775 C CA . PRO A 1 170 ? -2.232 -11.603 10.467 1.00 36.09 310 PRO A CA 1
ATOM 2776 C C . PRO A 1 170 ? -1.013 -12.135 9.725 1.00 38.06 310 PRO A C 1
ATOM 2777 O O . PRO A 1 170 ? 0.116 -11.777 10.058 1.00 40.25 310 PRO A O 1
ATOM 2788 N N . ALA A 1 171 ? -1.241 -12.987 8.732 1.00 37.76 311 ALA A N 1
ATOM 2789 C CA . ALA A 1 171 ? -0.157 -13.453 7.880 1.00 38.75 311 ALA A CA 1
ATOM 2790 C C . ALA A 1 171 ? 0.436 -12.259 7.144 1.00 41.22 311 ALA A C 1
ATOM 2791 O O . ALA A 1 171 ? -0.255 -11.278 6.870 1.00 40.66 311 ALA A O 1
ATOM 2798 N N . GLU A 1 172 ? 1.722 -12.351 6.836 1.00 44.15 312 GLU A N 1
ATOM 2799 C CA . GLU A 1 172 ? 2.430 -11.288 6.138 1.00 46.54 312 GLU A CA 1
ATOM 2800 C C . GLU A 1 172 ? 2.212 -11.392 4.634 1.00 50.74 312 GLU A C 1
ATOM 2801 O O . GLU A 1 172 ? 2.410 -12.450 4.042 1.00 53.93 312 GLU A O 1
ATOM 2813 N N . GLU A 1 173 ? 1.791 -10.287 4.027 1.00 47.42 313 GLU A N 1
ATOM 2814 C CA . GLU A 1 173 ? 1.558 -10.221 2.589 1.00 49.20 313 GLU A CA 1
ATOM 2815 C C . GLU A 1 173 ? 1.920 -8.831 2.081 1.00 45.97 313 GLU A C 1
ATOM 2816 O O . GLU A 1 173 ? 1.888 -7.863 2.839 1.00 45.89 313 GLU A O 1
ATOM 2828 N N . PRO A 1 174 ? 2.251 -8.721 0.788 1.00 43.39 314 PRO A N 1
ATOM 2829 C CA . PRO A 1 174 ? 2.488 -7.402 0.198 1.00 44.70 314 PRO A CA 1
ATOM 2830 C C . PRO A 1 174 ? 1.318 -6.457 0.448 1.00 45.86 314 PRO A C 1
ATOM 2831 O O . PRO A 1 174 ? 0.169 -6.901 0.481 1.00 45.89 314 PRO A O 1
ATOM 2842 N N . GLN A 1 175 ? 1.608 -5.171 0.615 1.00 46.25 315 GLN A N 1
ATOM 2843 C CA . GLN A 1 175 ? 0.575 -4.199 0.939 1.00 43.74 315 GLN A CA 1
ATOM 2844 C C . GLN A 1 175 ? -0.537 -4.188 -0.103 1.00 44.80 315 GLN A C 1
ATOM 2845 O O . GLN A 1 175 ? -1.721 -4.133 0.238 1.00 44.79 315 GLN A O 1
ATOM 2859 N N . ILE A 1 176 ? -0.154 -4.236 -1.372 1.00 45.57 316 ILE A N 1
ATOM 2860 C CA . ILE A 1 176 ? -1.123 -4.101 -2.452 1.00 45.24 316 ILE A CA 1
ATOM 2861 C C . ILE A 1 176 ? -2.097 -5.273 -2.492 1.00 45.38 316 ILE A C 1
ATOM 2862 O O . ILE A 1 176 ? -3.249 -5.116 -2.896 1.00 46.25 316 ILE A O 1
ATOM 2878 N N . ASN A 1 177 ? -1.635 -6.446 -2.079 1.00 45.45 317 ASN A N 1
ATOM 2879 C CA . ASN A 1 177 ? -2.518 -7.598 -1.971 1.00 47.46 317 ASN A CA 1
ATOM 2880 C C . ASN A 1 177 ? -3.554 -7.341 -0.879 1.00 46.53 317 ASN A C 1
ATOM 2881 O O . ASN A 1 177 ? -4.755 -7.533 -1.083 1.00 47.44 317 ASN A O 1
ATOM 2892 N N . LEU A 1 178 ? -3.080 -6.881 0.275 1.00 44.16 318 LEU A N 1
ATOM 2893 C CA . LEU A 1 178 ? -3.957 -6.584 1.400 1.00 40.93 318 LEU A CA 1
ATOM 2894 C C . LEU A 1 178 ? -4.921 -5.447 1.071 1.00 39.82 318 LEU A C 1
ATOM 2895 O O . LEU A 1 178 ? -6.087 -5.496 1.452 1.00 37.62 318 LEU A O 1
ATOM 2911 N N . TRP A 1 179 ? -4.444 -4.430 0.358 1.00 41.46 319 TRP A N 1
ATOM 2912 C CA . TRP A 1 179 ? -5.297 -3.291 0.018 1.00 42.35 319 TRP A CA 1
ATOM 2913 C C . TRP A 1 179 ? -6.397 -3.695 -0.955 1.00 46.48 319 TRP A C 1
ATOM 2914 O O . TRP A 1 179 ? -7.555 -3.321 -0.781 1.00 49.01 319 TRP A O 1
ATOM 2935 N N . ILE A 1 180 ? -6.039 -4.468 -1.973 1.00 45.90 320 ILE A N 1
ATOM 2936 C CA . ILE A 1 180 ? -7.026 -4.947 -2.932 1.00 44.36 320 ILE A CA 1
ATOM 2937 C C . ILE A 1 180 ? -8.132 -5.722 -2.208 1.00 45.28 320 ILE A C 1
ATOM 2938 O O . ILE A 1 180 ? -9.318 -5.498 -2.447 1.00 47.62 320 ILE A O 1
ATOM 2954 N N . LYS A 1 181 ? -7.737 -6.618 -1.310 1.00 44.25 321 LYS A N 1
ATOM 2955 C CA . LYS A 1 181 ? -8.693 -7.411 -0.547 1.00 44.21 321 LYS A CA 1
ATOM 2956 C C . LYS A 1 181 ? -9.616 -6.519 0.274 1.00 41.79 321 LYS A C 1
ATOM 2957 O O . LYS A 1 181 ? -10.833 -6.717 0.292 1.00 42.97 321 LYS A O 1
ATOM 2976 N N . GLU A 1 182 ? -9.028 -5.550 0.970 1.00 39.80 322 GLU A N 1
ATOM 2977 C CA . GLU A 1 182 ? -9.794 -4.636 1.805 1.00 39.94 322 GLU A CA 1
ATOM 2978 C C . GLU A 1 182 ? -10.758 -3.842 0.933 1.00 41.23 322 GLU A C 1
ATOM 2979 O O . GLU A 1 182 ? -11.946 -3.743 1.235 1.00 42.35 322 GLU A O 1
ATOM 2991 N N . TRP A 1 183 ? -10.238 -3.290 -0.158 1.00 41.38 323 TRP A N 1
ATOM 2992 C CA . TRP A 1 183 ? -11.046 -2.492 -1.071 1.00 42.20 323 TRP A CA 1
ATOM 2993 C C . TRP A 1 183 ? -12.214 -3.305 -1.613 1.00 45.47 323 TRP A C 1
ATOM 2994 O O . TRP A 1 183 ? -13.342 -2.814 -1.685 1.00 47.66 323 TRP A O 1
ATOM 3015 N N . ASN A 1 184 ? -11.939 -4.548 -1.997 1.00 45.96 324 ASN A N 1
ATOM 3016 C CA . ASN A 1 184 ? -12.976 -5.437 -2.502 1.00 46.20 324 ASN A CA 1
ATOM 3017 C C . ASN A 1 184 ? -14.107 -5.595 -1.493 1.00 44.51 324 ASN A C 1
ATOM 3018 O O . ASN A 1 184 ? -15.283 -5.538 -1.856 1.00 45.39 324 ASN A O 1
ATOM 3029 N N . GLU A 1 185 ? -13.752 -5.786 -0.227 1.00 42.95 325 GLU A N 1
ATOM 3030 C CA . GLU A 1 185 ? -14.748 -5.921 0.833 1.00 45.63 325 GLU A CA 1
ATOM 3031 C C . GLU A 1 185 ? -15.508 -4.612 1.052 1.00 41.64 325 GLU A C 1
ATOM 3032 O O . GLU A 1 185 ? -16.731 -4.615 1.167 1.00 40.73 325 GLU A O 1
ATOM 3044 N N . ASN A 1 186 ? -14.788 -3.495 1.108 1.00 41.05 326 ASN A N 1
ATOM 3045 C CA . ASN A 1 186 ? -15.432 -2.198 1.257 1.00 42.73 326 ASN A CA 1
ATOM 3046 C C . ASN A 1 186 ? -16.440 -1.991 0.131 1.00 45.93 326 ASN A C 1
ATOM 3047 O O . ASN A 1 186 ? -17.527 -1.449 0.340 1.00 49.78 326 ASN A O 1
ATOM 3058 N N . PHE A 1 187 ? -16.067 -2.436 -1.063 1.00 44.40 327 PHE A N 1
ATOM 3059 C CA . PHE A 1 187 ? -16.869 -2.221 -2.261 1.00 43.91 327 PHE A CA 1
ATOM 3060 C C . PHE A 1 187 ? -18.175 -3.007 -2.244 1.00 42.57 327 PHE A C 1
ATOM 3061 O O . PHE A 1 187 ? -19.240 -2.453 -2.505 1.00 41.72 327 PHE A O 1
ATOM 3078 N N . LEU A 1 188 ? -18.086 -4.299 -1.944 1.00 42.92 328 LEU A N 1
ATOM 3079 C CA . LEU A 1 188 ? -19.259 -5.164 -1.946 1.00 45.52 328 LEU A CA 1
ATOM 3080 C C . LEU A 1 188 ? -20.263 -4.730 -0.887 1.00 49.90 328 LEU A C 1
ATOM 3081 O O . LEU A 1 188 ? -21.469 -4.878 -1.066 1.00 52.51 328 LEU A O 1
ATOM 3097 N N . MET A 1 189 ? -19.764 -4.186 0.213 1.00 50.40 329 MET A N 1
ATOM 3098 C CA . MET A 1 189 ? -20.632 -3.768 1.301 1.00 50.04 329 MET A CA 1
ATOM 3099 C C . MET A 1 189 ? -21.426 -2.538 0.882 1.00 47.89 329 MET A C 1
ATOM 3100 O O . MET A 1 189 ? -22.652 -2.506 0.997 1.00 50.01 329 MET A O 1
ATOM 3114 N N . GLU A 1 190 ? -20.723 -1.530 0.381 1.00 44.73 330 GLU A N 1
ATOM 3115 C CA . GLU A 1 190 ? -21.370 -0.293 -0.020 1.00 43.58 330 GLU A CA 1
ATOM 3116 C C . GLU A 1 190 ? -22.274 -0.554 -1.229 1.00 43.82 330 GLU A C 1
ATOM 3117 O O . GLU A 1 190 ? -23.306 0.095 -1.400 1.00 45.60 330 GLU A O 1
ATOM 3129 N N . LYS A 1 191 ? -21.893 -1.529 -2.048 1.00 44.17 331 LYS A N 1
ATOM 3130 C CA . LYS A 1 191 ? -22.671 -1.897 -3.223 1.00 46.08 331 LYS A CA 1
ATOM 3131 C C . LYS A 1 191 ? -24.031 -2.457 -2.817 1.00 48.42 331 LYS A C 1
ATOM 3132 O O . LYS A 1 191 ? -25.064 -2.028 -3.331 1.00 48.44 331 LYS A O 1
ATOM 3151 N N . LYS A 1 192 ? -24.026 -3.412 -1.890 1.00 51.48 332 LYS A N 1
ATOM 3152 C CA . LYS A 1 192 ? -25.268 -3.964 -1.359 1.00 55.58 332 LYS A CA 1
ATOM 3153 C C . LYS A 1 192 ? -26.157 -2.855 -0.816 1.00 50.94 332 LYS A C 1
ATOM 3154 O O . LYS A 1 192 ? -27.322 -2.736 -1.197 1.00 50.26 332 LYS A O 1
ATOM 3173 N N . ARG A 1 193 ? -25.599 -2.051 0.083 1.00 48.90 333 ARG A N 1
ATOM 3174 C CA . ARG A 1 193 ? -26.366 -1.007 0.751 1.00 49.03 333 ARG A CA 1
ATOM 3175 C C . ARG A 1 193 ? -27.021 -0.072 -0.261 1.00 48.82 333 ARG A C 1
ATOM 3176 O O . ARG A 1 193 ? -28.217 0.199 -0.181 1.00 49.92 333 ARG A O 1
ATOM 3197 N N . LEU A 1 194 ? -26.241 0.415 -1.219 1.00 47.79 334 LEU A N 1
ATOM 3198 C CA . LEU A 1 194 ? -26.772 1.343 -2.207 1.00 47.87 334 LEU A CA 1
ATOM 3199 C C . LEU A 1 194 ? -27.862 0.686 -3.053 1.00 51.63 334 LEU A C 1
ATOM 3200 O O . LEU A 1 194 ? -28.809 1.349 -3.472 1.00 55.41 334 LEU A O 1
ATOM 3216 N N . PHE A 1 195 ? -27.741 -0.615 -3.293 1.00 51.15 335 PHE A N 1
ATOM 3217 C CA . PHE A 1 195 ? -28.722 -1.303 -4.120 1.00 51.05 335 PHE A CA 1
ATOM 3218 C C . PHE A 1 195 ? -30.004 -1.599 -3.345 1.00 52.63 335 PHE A C 1
ATOM 3219 O O . PHE A 1 195 ? -31.096 -1.596 -3.919 1.00 56.88 335 PHE A O 1
ATOM 3236 N N . LEU A 1 196 ? -29.877 -1.852 -2.047 1.00 51.03 336 LEU A N 1
ATOM 3237 C CA . LEU A 1 196 ? -31.052 -2.074 -1.211 1.00 52.72 336 LEU A CA 1
ATOM 3238 C C . LEU A 1 196 ? -31.893 -0.808 -1.162 1.00 51.34 336 LEU A C 1
ATOM 3239 O O . LEU A 1 196 ? -33.121 -0.870 -1.183 1.00 52.07 336 LEU A O 1
ATOM 3255 N N . ASN A 1 197 ? -31.234 0.344 -1.097 1.00 51.25 337 ASN A N 1
ATOM 3256 C CA . ASN A 1 197 ? -31.946 1.611 -1.190 1.00 54.78 337 ASN A CA 1
ATOM 3257 C C . ASN A 1 197 ? -32.733 1.687 -2.495 1.00 54.92 337 ASN A C 1
ATOM 3258 O O . ASN A 1 197 ? -33.875 2.143 -2.515 1.00 56.26 337 ASN A O 1
ATOM 3269 N N . ILE A 1 198 ? -32.124 1.228 -3.583 1.00 53.08 338 ILE A N 1
ATOM 3270 C CA . ILE A 1 198 ? -32.79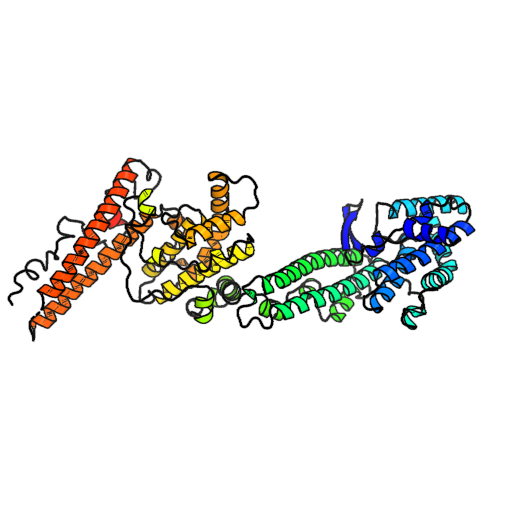7 1.219 -4.879 1.00 51.13 338 ILE A CA 1
ATOM 3271 C C . ILE A 1 198 ? -34.065 0.372 -4.829 1.00 52.13 338 ILE A C 1
ATOM 3272 O O . ILE A 1 198 ? -35.105 0.787 -5.329 1.00 50.91 338 ILE A O 1
ATOM 3288 N N . LYS A 1 199 ? -33.975 -0.812 -4.230 1.00 53.97 339 LYS A N 1
ATOM 3289 C CA . LYS A 1 199 ? -35.138 -1.686 -4.101 1.00 57.72 339 LYS A CA 1
ATOM 3290 C C . LYS A 1 199 ? -36.223 -1.007 -3.280 1.00 58.98 339 LYS A C 1
ATOM 3291 O O . LYS A 1 199 ? -37.384 -0.950 -3.685 1.00 61.38 339 LYS A O 1
ATOM 3310 N N . ASP A 1 200 ? -35.828 -0.497 -2.122 1.00 58.61 340 ASP A N 1
ATOM 3311 C CA . ASP A 1 200 ? -36.748 0.152 -1.201 1.00 61.83 340 ASP A CA 1
ATOM 3312 C C . ASP A 1 200 ? -37.573 1.239 -1.885 1.00 64.23 340 ASP A C 1
ATOM 3313 O O . ASP A 1 200 ? -38.796 1.285 -1.738 1.00 68.62 340 ASP A O 1
ATOM 3322 N N . LYS A 1 201 ? -36.902 2.107 -2.636 1.00 61.62 341 LYS A N 1
ATOM 3323 C CA . LYS A 1 201 ? -37.551 3.277 -3.219 1.00 60.84 341 LYS A CA 1
ATOM 3324 C C . LYS A 1 201 ? -38.161 3.004 -4.592 1.00 59.54 341 LYS A C 1
ATOM 3325 O O . LYS A 1 201 ? -39.125 3.659 -4.992 1.00 60.94 341 LYS A O 1
ATOM 3344 N N . CYS A 1 202 ? -37.596 2.046 -5.317 1.00 57.71 342 CYS A N 1
ATOM 3345 C CA . CYS A 1 202 ? -38.055 1.755 -6.669 1.00 57.30 342 CYS A CA 1
ATOM 3346 C C . CYS A 1 202 ? -39.030 0.586 -6.670 1.00 58.80 342 CYS A C 1
ATOM 3347 O O . CYS A 1 202 ? -39.793 0.405 -7.620 1.00 58.75 342 CYS A O 1
ATOM 3354 N N . VAL A 1 203 ? -39.005 -0.201 -5.598 1.00 60.32 343 VAL A N 1
ATOM 3355 C CA . VAL A 1 203 ? -39.889 -1.352 -5.472 1.00 62.05 343 VAL A CA 1
ATOM 3356 C C . VAL A 1 203 ? -39.634 -2.309 -6.636 1.00 62.64 343 VAL A C 1
ATOM 3357 O O . VAL A 1 203 ? -38.580 -2.940 -6.693 1.00 62.26 343 VAL A O 1
ATOM 3370 N N . GLU A 1 204 ? -40.583 -2.411 -7.564 1.00 62.95 344 GLU A N 1
ATOM 3371 C CA . GLU A 1 204 ? -40.405 -3.233 -8.759 1.00 62.82 344 GLU A CA 1
ATOM 3372 C C . GLU A 1 204 ? -40.418 -2.372 -10.019 1.00 61.74 344 GLU A C 1
ATOM 3373 O O . GLU A 1 204 ? -40.300 -2.880 -11.134 1.00 64.72 344 GLU A O 1
ATOM 3385 N N . ASN A 1 205 ? -40.566 -1.065 -9.838 1.00 58.00 345 ASN A N 1
ATOM 3386 C CA . ASN A 1 205 ? -40.580 -0.139 -10.961 1.00 54.77 345 ASN A CA 1
ATOM 3387 C C . ASN A 1 205 ? -41.681 -0.479 -11.963 1.00 55.96 345 ASN A C 1
ATOM 3388 O O . ASN A 1 205 ? -41.517 -0.292 -13.169 1.00 54.55 345 ASN A O 1
ATOM 3399 N N . LYS A 1 206 ? -42.807 -0.977 -11.462 1.00 58.86 346 LYS A N 1
ATOM 3400 C CA . LYS A 1 206 ? -43.950 -1.281 -12.321 1.00 61.94 346 LYS A CA 1
ATOM 3401 C C . LYS A 1 206 ? -44.991 -0.164 -12.284 1.00 62.18 346 LYS A C 1
ATOM 3402 O O . LYS A 1 206 ? -46.005 -0.226 -12.973 1.00 63.32 346 LYS A O 1
ATOM 3421 N N . LYS A 1 207 ? -44.731 0.856 -11.476 1.00 60.95 347 LYS A N 1
ATOM 3422 C CA . LYS A 1 207 ? -45.624 1.999 -11.364 1.00 61.64 347 LYS A CA 1
ATOM 3423 C C . LYS A 1 207 ? -44.872 3.277 -11.717 1.00 61.31 347 LYS A C 1
ATOM 3424 O O . LYS A 1 207 ? -45.123 4.340 -11.144 1.00 61.87 347 LYS A O 1
ATOM 3443 N N . TYR A 1 208 ? -43.940 3.162 -12.657 1.00 60.32 348 TYR A N 1
ATOM 3444 C CA . TYR A 1 208 ? -43.168 4.307 -13.129 1.00 57.58 348 TYR A CA 1
ATOM 3445 C C . TYR A 1 208 ? -42.394 4.987 -12.003 1.00 52.81 348 TYR A C 1
ATOM 3446 O O . TYR A 1 208 ? -42.196 6.200 -12.026 1.00 49.92 348 TYR A O 1
ATOM 3464 N N . GLU A 1 209 ? -41.947 4.201 -11.028 1.00 51.94 349 GLU A N 1
ATOM 3465 C CA . GLU A 1 209 ? -41.189 4.741 -9.901 1.00 51.59 349 GLU A CA 1
ATOM 3466 C C . GLU A 1 209 ? -39.886 5.387 -10.361 1.00 49.58 349 GLU A C 1
ATOM 3467 O O . GLU A 1 209 ? -39.479 6.423 -9.840 1.00 49.53 349 GLU A O 1
ATOM 3479 N N . ALA A 1 210 ? -39.235 4.773 -11.343 1.00 47.29 350 ALA A N 1
ATOM 3480 C CA . ALA A 1 210 ? -37.953 5.268 -11.834 1.00 45.84 350 ALA A CA 1
ATOM 3481 C C . ALA A 1 210 ? -38.105 6.587 -12.578 1.00 45.92 350 ALA A C 1
ATOM 3482 O O . ALA A 1 210 ? -37.115 7.200 -12.965 1.00 44.47 350 ALA A O 1
ATOM 3489 N N . CYS A 1 211 ? -39.345 7.022 -12.780 1.00 46.79 351 CYS A N 1
ATOM 3490 C CA . CYS A 1 211 ? -39.603 8.290 -13.447 1.00 46.88 351 CYS A CA 1
ATOM 3491 C C . CYS A 1 211 ? -39.646 9.456 -12.456 1.00 47.06 351 CYS A C 1
ATOM 3492 O O . CYS A 1 211 ? -39.857 10.598 -12.853 1.00 46.73 351 CYS A O 1
ATOM 3499 N N . PHE A 1 212 ? -39.432 9.175 -11.172 1.00 47.06 352 PHE A N 1
ATOM 3500 C CA . PHE A 1 212 ? -39.502 10.218 -10.151 1.00 48.40 352 PHE A CA 1
ATOM 3501 C C . PHE A 1 212 ? -38.307 10.200 -9.200 1.00 46.64 352 PHE A C 1
ATOM 3502 O O . PHE A 1 212 ? -37.685 9.159 -8.978 1.00 47.75 352 PHE A O 1
ATOM 3519 N N . GLY A 1 213 ? -38.006 11.368 -8.639 1.00 45.28 353 GLY A N 1
ATOM 3520 C CA . GLY A 1 213 ? -36.841 11.559 -7.793 1.00 46.14 353 GLY A CA 1
ATOM 3521 C C . GLY A 1 213 ? -36.650 10.546 -6.678 1.00 49.90 353 GLY A C 1
ATOM 3522 O O . GLY A 1 213 ? -35.520 10.193 -6.349 1.00 50.37 353 GLY A O 1
ATOM 3526 N N . GLY A 1 214 ? -37.742 10.082 -6.082 1.00 53.52 354 GLY A N 1
ATOM 3527 C CA . GLY A 1 214 ? -37.653 9.118 -4.998 1.00 55.30 354 GLY A CA 1
ATOM 3528 C C . GLY A 1 214 ? -36.777 7.933 -5.364 1.00 52.59 354 GLY A C 1
ATOM 3529 O O . GLY A 1 214 ? -35.980 7.457 -4.555 1.00 51.56 354 GLY A O 1
ATOM 3533 N N . CYS A 1 215 ? -36.927 7.464 -6.599 1.00 51.01 355 CYS A N 1
ATOM 3534 C CA . CYS A 1 215 ? -36.195 6.302 -7.087 1.00 49.48 355 CYS A CA 1
ATOM 3535 C C . CYS A 1 215 ? -34.939 6.718 -7.855 1.00 49.63 355 CYS A C 1
ATOM 3536 O O . CYS A 1 215 ? -33.901 6.063 -7.766 1.00 47.95 355 CYS A O 1
ATOM 3543 N N . ARG A 1 216 ? -35.029 7.816 -8.597 1.00 52.15 356 ARG A N 1
ATOM 3544 C CA . ARG A 1 216 ? -33.925 8.245 -9.452 1.00 53.14 356 ARG A CA 1
ATOM 3545 C C . ARG A 1 216 ? -32.690 8.662 -8.655 1.00 54.45 356 ARG A C 1
ATOM 3546 O O . ARG A 1 216 ? -31.571 8.605 -9.166 1.00 54.55 356 ARG A O 1
ATOM 3567 N N . LEU A 1 217 ? -32.886 9.077 -7.407 1.00 56.20 357 LEU A N 1
ATOM 3568 C CA . LEU A 1 217 ? -31.762 9.498 -6.575 1.00 59.70 357 LEU A CA 1
ATOM 3569 C C . LEU A 1 217 ? -30.886 8.319 -6.139 1.00 50.15 357 LEU A C 1
ATOM 3570 O O . LEU A 1 217 ? -29.676 8.333 -6.360 1.00 45.32 357 LEU A O 1
ATOM 3586 N N . PRO A 1 218 ? -31.482 7.299 -5.505 1.00 48.65 358 PRO A N 1
ATOM 3587 C CA . PRO A 1 218 ? -30.641 6.141 -5.177 1.00 46.82 358 PRO A CA 1
ATOM 3588 C C . PRO A 1 218 ? -30.044 5.491 -6.430 1.00 44.68 358 PRO A C 1
ATOM 3589 O O . PRO A 1 218 ? -28.908 5.022 -6.393 1.00 44.06 358 PRO A O 1
ATOM 3600 N N . CYS A 1 219 ? -30.792 5.472 -7.528 1.00 43.69 359 CYS A N 1
ATOM 3601 C CA . CYS A 1 219 ? -30.268 4.945 -8.785 1.00 43.79 359 CYS A CA 1
ATOM 3602 C C . CYS A 1 219 ? -29.044 5.741 -9.207 1.00 46.08 359 CYS A C 1
ATOM 3603 O O . CYS A 1 219 ? -28.032 5.178 -9.624 1.00 47.13 359 CYS A O 1
ATOM 3610 N N . SER A 1 220 ? -29.149 7.059 -9.094 1.00 46.91 360 SER A N 1
ATOM 3611 C CA . SER A 1 220 ? -28.074 7.959 -9.483 1.00 49.46 360 SER A CA 1
ATOM 3612 C C . SER A 1 220 ? -26.871 7.802 -8.564 1.00 48.23 360 SER A C 1
ATOM 3613 O O . SER A 1 220 ? -25.728 7.788 -9.020 1.00 47.65 360 SER A O 1
ATOM 3621 N N . SER A 1 221 ? -27.133 7.690 -7.267 1.00 48.36 361 SER A N 1
ATOM 3622 C CA . SER A 1 221 ? -26.066 7.499 -6.292 1.00 49.79 361 SER A CA 1
ATOM 3623 C C . SER A 1 221 ? -25.315 6.213 -6.601 1.00 49.94 361 SER A C 1
ATOM 3624 O O . SER A 1 221 ? -24.087 6.177 -6.566 1.00 51.98 361 SER A O 1
ATOM 3632 N N . TYR A 1 222 ? -26.062 5.158 -6.909 1.00 47.32 362 TYR A N 1
ATOM 3633 C CA . TYR A 1 222 ? -25.471 3.860 -7.209 1.00 45.56 362 TYR A CA 1
ATOM 3634 C C . TYR A 1 222 ? -24.581 3.936 -8.446 1.00 46.87 362 TYR A C 1
ATOM 3635 O O . TYR A 1 222 ? -23.485 3.377 -8.471 1.00 49.79 362 TYR A O 1
ATOM 3653 N N . THR A 1 223 ? -25.051 4.637 -9.470 1.00 44.45 363 THR A N 1
ATOM 3654 C CA . THR A 1 223 ? -24.284 4.787 -10.697 1.00 44.15 363 THR A CA 1
ATOM 3655 C C . THR A 1 223 ? -22.938 5.448 -10.442 1.00 46.63 363 THR A C 1
ATOM 3656 O O . THR A 1 223 ? -21.902 4.915 -10.829 1.00 48.81 363 THR A O 1
ATOM 3667 N N . SER A 1 224 ? -22.950 6.609 -9.797 1.00 46.56 364 SER A N 1
ATOM 3668 C CA . SER A 1 224 ? -21.712 7.348 -9.578 1.00 48.68 364 SER A CA 1
ATOM 3669 C C . SER A 1 224 ? -20.739 6.528 -8.740 1.00 45.69 364 SER A C 1
ATOM 3670 O O . SER A 1 224 ? -19.531 6.570 -8.964 1.00 47.58 364 SER A O 1
ATOM 3678 N N . PHE A 1 225 ? -21.270 5.768 -7.789 1.00 42.73 365 PHE A N 1
ATOM 3679 C CA . PHE A 1 225 ? -20.440 4.946 -6.920 1.00 43.82 365 PHE A CA 1
ATOM 3680 C C . PHE A 1 225 ? -19.718 3.862 -7.713 1.00 48.33 365 PHE A C 1
ATOM 3681 O O . PHE A 1 225 ? -18.580 3.509 -7.402 1.00 51.95 365 PHE A O 1
ATOM 3698 N N . MET A 1 226 ? -20.388 3.326 -8.729 1.00 49.05 366 MET A N 1
ATOM 3699 C CA . MET A 1 226 ? -19.779 2.327 -9.598 1.00 50.30 366 MET A CA 1
ATOM 3700 C C . MET A 1 226 ? -18.709 2.971 -10.480 1.00 53.78 366 MET A C 1
ATOM 3701 O O . MET A 1 226 ? -17.635 2.404 -10.679 1.00 55.54 366 MET A O 1
ATOM 3715 N N . LYS A 1 227 ? -18.999 4.159 -11.001 1.00 54.53 367 LYS A N 1
ATOM 3716 C CA . LYS A 1 227 ? -18.022 4.895 -11.797 1.00 57.21 367 LYS A CA 1
ATOM 3717 C C . LYS A 1 227 ? -16.741 5.104 -11.000 1.00 53.54 367 LYS A C 1
ATOM 3718 O O . LYS A 1 227 ? -15.657 4.722 -11.441 1.00 54.02 367 LYS A O 1
ATOM 3737 N N . LYS A 1 228 ? -16.873 5.714 -9.824 1.00 50.70 368 LYS A N 1
ATOM 3738 C CA . LYS A 1 228 ? -15.731 5.955 -8.949 1.00 51.25 368 LYS A CA 1
ATOM 3739 C C . LYS A 1 228 ? -15.009 4.660 -8.611 1.00 46.01 368 LYS A C 1
ATOM 3740 O O . LYS A 1 228 ? -13.781 4.596 -8.658 1.00 45.83 368 LYS A O 1
ATOM 3759 N N . SER A 1 229 ? -15.776 3.631 -8.269 1.00 43.36 369 SER A N 1
ATOM 3760 C CA 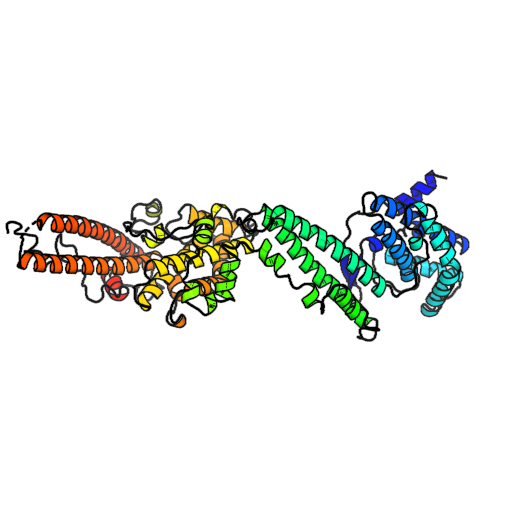. SER A 1 229 ? -15.203 2.344 -7.894 1.00 43.88 369 SER A CA 1
ATOM 3761 C C . SER A 1 229 ? -14.420 1.712 -9.041 1.00 49.06 369 SER A C 1
ATOM 3762 O O . SER A 1 229 ? -13.370 1.110 -8.821 1.00 52.81 369 SER A O 1
ATOM 3770 N N . LYS A 1 230 ? -14.922 1.845 -10.264 1.00 50.45 370 LYS A N 1
ATOM 3771 C CA . LYS A 1 230 ? -14.252 1.235 -11.407 1.00 53.25 370 LYS A CA 1
ATOM 3772 C C . LYS A 1 230 ? -12.880 1.855 -11.672 1.00 57.99 370 LYS A C 1
ATOM 3773 O O . LYS A 1 230 ? -11.926 1.144 -11.986 1.00 62.50 370 LYS A O 1
ATOM 3792 N N . THR A 1 231 ? -12.778 3.175 -11.553 1.00 58.18 371 THR A N 1
ATOM 3793 C CA . THR A 1 231 ? -11.498 3.839 -11.760 1.00 58.69 371 THR A CA 1
ATOM 3794 C C . THR A 1 231 ? -10.537 3.426 -10.647 1.00 56.90 371 THR A C 1
ATOM 3795 O O . THR A 1 231 ? -9.354 3.193 -10.893 1.00 59.33 371 THR A O 1
ATOM 3806 N N . GLN A 1 232 ? -11.059 3.312 -9.428 1.00 53.84 372 GLN A N 1
ATOM 3807 C CA . GLN A 1 232 ? -10.245 2.921 -8.282 1.00 52.66 372 GLN A CA 1
ATOM 3808 C C . GLN A 1 232 ? -9.640 1.539 -8.488 1.00 53.98 372 GLN A C 1
ATOM 3809 O O . GLN A 1 232 ? -8.435 1.348 -8.311 1.00 58.19 372 GLN A O 1
ATOM 3823 N N . MET A 1 233 ? -10.473 0.576 -8.868 1.00 51.61 373 MET A N 1
ATOM 3824 C CA . MET A 1 233 ? -9.997 -0.788 -9.031 1.00 50.78 373 MET A CA 1
ATOM 3825 C C . MET A 1 233 ? -8.987 -0.870 -10.170 1.00 53.76 373 MET A C 1
ATOM 3826 O O . MET A 1 233 ? -8.026 -1.629 -10.094 1.00 54.84 373 MET A O 1
ATOM 3840 N N . GLU A 1 234 ? -9.199 -0.087 -11.221 1.00 55.70 374 GLU A N 1
ATOM 3841 C CA . GLU A 1 234 ? -8.247 -0.047 -12.325 1.00 59.90 374 GLU A CA 1
ATOM 3842 C C . GLU A 1 234 ? -6.861 0.290 -11.788 1.00 62.14 374 GLU A C 1
ATOM 3843 O O . GLU A 1 234 ? -5.899 -0.433 -12.036 1.00 64.79 374 GLU A O 1
ATOM 3855 N N . VAL A 1 235 ? -6.766 1.383 -11.040 1.00 60.86 375 VAL A N 1
ATOM 3856 C CA . VAL A 1 235 ? -5.501 1.785 -10.441 1.00 59.45 375 VAL A CA 1
ATOM 3857 C C . VAL A 1 235 ? -4.891 0.636 -9.649 1.00 60.59 375 VAL A C 1
ATOM 3858 O O . VAL A 1 235 ? -3.772 0.205 -9.918 1.00 63.56 375 VAL A O 1
ATOM 3871 N N . LEU A 1 236 ? -5.642 0.144 -8.673 1.00 57.72 376 LEU A N 1
ATOM 3872 C CA . LEU A 1 236 ? -5.159 -0.906 -7.785 1.00 56.37 376 LEU A CA 1
ATOM 3873 C C . LEU A 1 236 ? -4.735 -2.147 -8.564 1.00 60.05 376 LEU A C 1
ATOM 3874 O O . LEU A 1 236 ? -3.726 -2.776 -8.244 1.00 58.60 376 LEU A O 1
ATOM 3890 N N . THR A 1 237 ? -5.506 -2.490 -9.590 1.00 64.95 377 THR A N 1
ATOM 3891 C CA . THR A 1 237 ? -5.268 -3.712 -10.344 1.00 69.07 377 THR A CA 1
ATOM 3892 C C . THR A 1 237 ? -4.036 -3.568 -11.232 1.00 71.53 377 THR A C 1
ATOM 3893 O O . THR A 1 237 ? -3.309 -4.536 -11.461 1.00 76.03 377 THR A O 1
ATOM 3904 N N . ASN A 1 238 ? -3.802 -2.358 -11.732 1.00 68.61 378 ASN A N 1
ATOM 3905 C CA . ASN A 1 238 ? -2.617 -2.090 -12.536 1.00 69.21 378 ASN A CA 1
ATOM 3906 C C . ASN A 1 238 ? -1.376 -2.078 -11.656 1.00 64.72 378 ASN A C 1
ATOM 3907 O O . ASN A 1 238 ? -0.320 -2.570 -12.051 1.00 67.47 378 ASN A O 1
ATOM 3918 N N . LEU A 1 239 ? -1.511 -1.522 -10.456 1.00 59.10 379 LEU A N 1
ATOM 3919 C CA . LEU A 1 239 ? -0.408 -1.488 -9.504 1.00 56.73 379 LEU A CA 1
ATOM 3920 C C . LEU A 1 239 ? 0.010 -2.899 -9.100 1.00 55.70 379 LEU A C 1
ATOM 3921 O O . LEU A 1 239 ? 1.180 -3.150 -8.809 1.00 55.63 379 LEU A O 1
ATOM 3937 N N . TYR A 1 240 ? -0.945 -3.822 -9.086 1.00 55.51 380 TYR A N 1
ATOM 3938 C CA . TYR A 1 240 ? -0.632 -5.211 -8.789 1.00 57.21 380 TYR A CA 1
ATOM 3939 C C . TYR A 1 240 ? 0.290 -5.774 -9.861 1.00 63.15 380 TYR A C 1
ATOM 3940 O O . TYR A 1 240 ? 1.397 -6.223 -9.566 1.00 63.52 380 TYR A O 1
ATOM 3958 N N . LYS A 1 241 ? -0.170 -5.739 -11.107 1.00 68.36 381 LYS A N 1
ATOM 3959 C CA . LYS A 1 241 ? 0.617 -6.232 -12.230 1.00 75.61 381 LYS A CA 1
ATOM 3960 C C . LYS A 1 241 ? 1.999 -5.589 -12.239 1.00 77.17 381 LYS A C 1
ATOM 3961 O O . LYS A 1 241 ? 3.011 -6.273 -12.383 1.00 79.48 381 LYS A O 1
ATOM 3980 N N . LYS A 1 242 ? 2.032 -4.272 -12.070 1.00 76.04 382 LYS A N 1
ATOM 3981 C CA . LYS A 1 242 ? 3.281 -3.521 -12.116 1.00 77.60 382 LYS A CA 1
ATOM 3982 C C . LYS A 1 242 ? 4.264 -3.981 -11.044 1.00 71.92 382 LYS A C 1
ATOM 3983 O O . LYS A 1 242 ? 5.474 -3.965 -11.256 1.00 72.02 382 LYS A O 1
ATOM 4002 N N . LYS A 1 243 ? 3.742 -4.387 -9.893 1.00 67.36 383 LYS A N 1
ATOM 4003 C CA . LYS A 1 243 ? 4.589 -4.839 -8.796 1.00 65.59 383 LYS A CA 1
ATOM 4004 C C . LYS A 1 243 ? 4.952 -6.315 -8.938 1.00 65.74 383 LYS A C 1
ATOM 4005 O O . LYS A 1 243 ? 5.641 -6.879 -8.085 1.00 63.82 383 LYS A O 1
ATOM 4024 N N . ASN A 1 244 ? 4.490 -6.936 -10.020 1.00 68.85 384 ASN A N 1
ATOM 4025 C CA . ASN A 1 244 ? 4.808 -8.332 -10.297 1.00 70.99 384 ASN A CA 1
ATOM 4026 C C . ASN A 1 244 ? 5.215 -8.546 -11.750 1.00 76.87 384 ASN A C 1
ATOM 4027 O O . ASN A 1 244 ? 4.723 -9.456 -12.419 1.00 81.09 384 ASN A O 1
ATOM 4038 N N . SER A 1 245 ? 6.116 -7.698 -12.234 1.00 77.21 385 SER A N 1
ATOM 4039 C CA . SER A 1 245 ? 6.646 -7.839 -13.583 1.00 79.54 385 SER A CA 1
ATOM 4040 C C . SER A 1 245 ? 5.530 -7.864 -14.624 1.00 80.56 385 SER A C 1
ATOM 4041 O O . SER A 1 245 ? 5.623 -8.576 -15.621 1.00 84.39 385 SER A O 1
ATOM 4049 N N . GLY A 1 246 ? 4.474 -7.095 -14.380 1.00 77.99 386 GLY A N 1
ATOM 4050 C CA . GLY A 1 246 ? 3.361 -7.002 -15.308 1.00 79.78 386 GLY A CA 1
ATOM 4051 C C . GLY A 1 246 ? 2.593 -8.300 -15.474 1.00 82.30 386 GLY A C 1
ATOM 4052 O O . GLY A 1 246 ? 2.030 -8.562 -16.536 1.00 84.22 386 GLY A O 1
ATOM 4056 N N . VAL A 1 24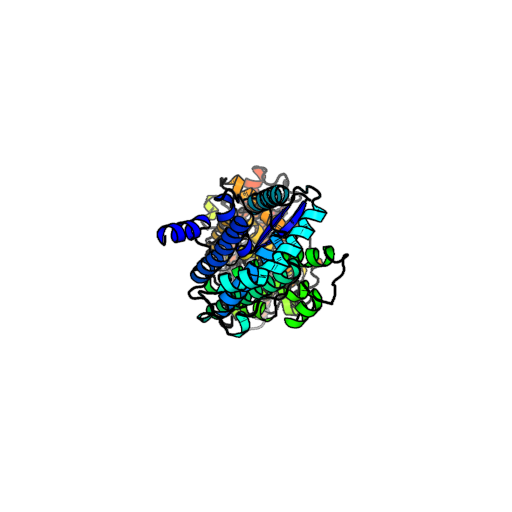7 ? 2.556 -9.111 -14.422 1.00 83.64 387 VAL A N 1
ATOM 4057 C CA . VAL A 1 247 ? 1.868 -10.396 -14.471 1.00 88.48 387 VAL A CA 1
ATOM 4058 C C . VAL A 1 247 ? 0.909 -10.561 -13.297 1.00 85.28 387 VAL A C 1
ATOM 4059 O O . VAL A 1 247 ? 1.190 -10.112 -12.186 1.00 83.42 387 VAL A O 1
ATOM 4072 N N . ASP A 1 248 ? -0.225 -11.208 -13.553 1.00 84.73 388 ASP A N 1
ATOM 4073 C CA . ASP A 1 248 ? -1.180 -11.534 -12.502 1.00 81.34 388 ASP A CA 1
ATOM 4074 C C . ASP A 1 248 ? -0.656 -12.711 -11.686 1.00 82.94 388 ASP A C 1
ATOM 4075 O O . ASP A 1 248 ? -1.216 -13.806 -11.730 1.00 86.45 388 ASP A O 1
ATOM 4084 N N . LYS A 1 249 ? 0.426 -12.480 -10.948 1.00 81.57 389 LYS A N 1
ATOM 4085 C CA . LYS A 1 249 ? 1.061 -13.528 -10.159 1.00 81.49 389 LYS A CA 1
ATOM 4086 C C . LYS A 1 249 ? 0.027 -14.347 -9.383 1.00 78.66 389 LYS A C 1
ATOM 4087 O O . LYS A 1 249 ? -0.741 -13.803 -8.587 1.00 77.32 389 LYS A O 1
ATOM 4106 N N . ASN A 1 250 ? 0.004 -15.653 -9.643 1.00 79.17 390 ASN A N 1
ATOM 4107 C CA . ASN A 1 250 ? -0.842 -16.586 -8.901 1.00 78.55 390 ASN A CA 1
ATOM 4108 C C . ASN A 1 250 ? -2.337 -16.329 -9.056 1.00 79.55 390 ASN A C 1
ATOM 4109 O O . ASN A 1 250 ? -3.122 -16.642 -8.163 1.00 79.30 390 ASN A O 1
ATOM 4120 N N . ASN A 1 251 ? -2.729 -15.761 -10.190 1.00 83.04 391 ASN A N 1
ATOM 4121 C CA . ASN A 1 251 ? -4.141 -15.546 -10.490 1.00 85.87 391 ASN A CA 1
ATOM 4122 C C . ASN A 1 251 ? -4.861 -14.753 -9.410 1.00 83.59 391 ASN A C 1
ATOM 4123 O O . ASN A 1 251 ? -6.087 -14.810 -9.302 1.00 84.74 391 ASN A O 1
ATOM 4134 N N . PHE A 1 252 ? -4.102 -14.012 -8.611 1.00 79.42 392 PHE A N 1
ATOM 4135 C CA . PHE A 1 252 ? -4.687 -13.219 -7.541 1.00 72.34 392 PHE A CA 1
ATOM 4136 C C . PHE A 1 252 ? -5.878 -12.421 -8.058 1.00 71.19 392 PHE A C 1
ATOM 4137 O O . PHE A 1 252 ? -6.993 -12.559 -7.553 1.00 69.96 392 PHE A O 1
ATOM 4154 N N . LEU A 1 253 ? -5.645 -11.593 -9.070 1.00 71.62 393 LEU A N 1
ATOM 4155 C CA . LEU A 1 253 ? -6.707 -10.750 -9.615 1.00 71.26 393 LEU A CA 1
ATOM 4156 C C . LEU A 1 253 ? -7.806 -11.607 -10.228 1.00 74.62 393 LEU A C 1
ATOM 4157 O O . LEU A 1 253 ? -8.992 -11.368 -10.000 1.00 70.99 393 LEU A O 1
ATOM 4173 N N . ASN A 1 254 ? -7.402 -12.610 -11.002 1.00 82.55 394 ASN A N 1
ATOM 4174 C CA . ASN A 1 254 ? -8.347 -13.513 -11.646 1.00 89.58 394 ASN A CA 1
ATOM 4175 C C . ASN A 1 254 ? -9.244 -14.211 -10.628 1.00 89.18 394 ASN A C 1
ATOM 4176 O O . ASN A 1 254 ? -10.468 -14.068 -10.665 1.00 86.03 394 ASN A O 1
ATOM 4187 N N . ASP A 1 255 ? -8.628 -14.968 -9.724 1.00 93.12 395 ASP A N 1
ATOM 4188 C CA . ASP A 1 255 ? -9.355 -15.628 -8.643 1.00 95.22 395 ASP A CA 1
ATOM 4189 C C . ASP A 1 255 ? -10.345 -14.666 -7.997 1.00 90.73 395 ASP A C 1
ATOM 4190 O O . ASP A 1 255 ? -11.517 -14.997 -7.820 1.00 93.00 395 ASP A O 1
ATOM 4199 N N . LEU A 1 256 ? -9.868 -13.475 -7.650 1.00 84.55 396 LEU A N 1
ATOM 4200 C CA . LEU A 1 256 ? -10.706 -12.474 -7.002 1.00 79.48 396 LEU A CA 1
ATOM 4201 C C . LEU A 1 256 ? -11.949 -12.160 -7.826 1.00 81.64 396 LEU A C 1
ATOM 4202 O O . LEU A 1 256 ? -13.033 -11.961 -7.278 1.00 78.77 396 LEU A O 1
ATOM 4218 N N . PHE A 1 257 ? -11.794 -12.113 -9.144 1.00 87.05 397 PHE A N 1
ATOM 4219 C CA . PHE A 1 257 ? -12.921 -11.832 -10.025 1.00 89.61 397 PHE A CA 1
ATOM 4220 C C . PHE A 1 257 ? -13.905 -12.996 -10.050 1.00 94.53 397 PHE A C 1
ATOM 4221 O O . PHE A 1 257 ? -15.117 -12.787 -10.086 1.00 94.25 397 PHE A O 1
ATOM 4238 N N . LYS A 1 258 ? -13.386 -14.219 -10.025 1.00 99.02 398 LYS A N 1
ATOM 4239 C CA . LYS A 1 258 ? -14.242 -15.400 -10.028 1.00 104.43 398 LYS A CA 1
ATOM 4240 C C . LYS A 1 258 ? -14.928 -15.591 -8.678 1.00 107.19 398 LYS A C 1
ATOM 4241 O O . LYS A 1 258 ? -16.046 -16.103 -8.614 1.00 111.39 398 LYS A O 1
ATOM 4260 N N . LYS A 1 259 ? -14.262 -15.181 -7.601 1.00 105.10 399 LYS A N 1
ATOM 4261 C CA . LYS A 1 259 ? -14.853 -15.256 -6.269 1.00 103.48 399 LYS A CA 1
ATOM 4262 C C . LYS A 1 259 ? -16.167 -14.489 -6.249 1.00 99.70 399 LYS A C 1
ATOM 4263 O O . LYS A 1 259 ? -17.118 -14.884 -5.576 1.00 99.26 399 LYS A O 1
ATOM 4282 N N . ASN A 1 260 ? -16.211 -13.391 -6.995 1.00 98.55 400 ASN A N 1
ATOM 4283 C CA . ASN A 1 260 ? -17.403 -12.556 -7.063 1.00 100.16 400 ASN A CA 1
ATOM 4284 C C . ASN A 1 260 ? -18.267 -12.900 -8.273 1.00 104.27 400 ASN A C 1
ATOM 4285 O O . ASN A 1 260 ? -19.176 -12.151 -8.631 1.00 106.68 400 ASN A O 1
ATOM 4296 N N . ASN A 1 261 ? -17.976 -14.038 -8.896 1.00 105.42 401 ASN A N 1
ATOM 4297 C CA . ASN A 1 261 ? -18.741 -14.511 -10.044 1.00 106.26 401 ASN A CA 1
ATOM 4298 C C . ASN A 1 261 ? -18.718 -13.521 -11.203 1.00 101.17 401 ASN A C 1
ATOM 4299 O O . ASN A 1 261 ? -19.754 -13.232 -11.803 1.00 101.08 401 ASN A O 1
ATOM 4310 N N . LYS A 1 262 ? -17.532 -13.005 -11.511 1.00 97.45 402 LYS A N 1
ATOM 4311 C CA . LYS A 1 262 ? -17.357 -12.081 -12.628 1.00 95.56 402 LYS A CA 1
ATOM 4312 C C . LYS A 1 262 ? -16.117 -12.462 -13.434 1.00 96.49 402 LYS A C 1
ATOM 4313 O O . LYS A 1 262 ? -15.272 -13.225 -12.965 1.00 97.20 402 LYS A O 1
ATOM 4332 N N . ASN A 1 263 ? -16.014 -11.925 -14.646 1.00 96.86 403 ASN A N 1
ATOM 4333 C CA . ASN A 1 263 ? -14.949 -12.306 -15.570 1.00 98.53 403 ASN A CA 1
ATOM 4334 C C . ASN A 1 263 ? -13.733 -11.382 -15.516 1.00 94.25 403 ASN A C 1
ATOM 4335 O O . ASN A 1 263 ? -12.600 -11.828 -15.697 1.00 91.81 403 ASN A O 1
ATOM 4346 N N . ASP A 1 264 ? -13.977 -10.098 -15.269 1.00 93.97 404 ASP A N 1
ATOM 4347 C CA . ASP A 1 264 ? -12.917 -9.093 -15.259 1.00 94.89 404 ASP A CA 1
ATOM 4348 C C . ASP A 1 264 ? -13.494 -7.728 -14.900 1.00 93.04 404 ASP A C 1
ATOM 4349 O O . ASP A 1 264 ? -14.702 -7.595 -14.708 1.00 94.09 404 ASP A O 1
ATOM 4358 N N . LEU A 1 265 ? -12.632 -6.718 -14.814 1.00 90.97 405 LEU A N 1
ATOM 4359 C CA . LEU A 1 265 ? -13.064 -5.369 -14.458 1.00 89.43 405 LEU A CA 1
ATOM 4360 C C . LEU A 1 265 ? -14.374 -5.008 -15.142 1.00 92.95 405 LEU A C 1
ATOM 4361 O O . LEU A 1 265 ? -15.365 -4.700 -14.482 1.00 91.48 405 LEU A O 1
ATOM 4377 N N . ASP A 1 266 ? -14.371 -5.047 -16.469 1.00 98.79 406 ASP A N 1
ATOM 4378 C CA . ASP A 1 266 ? -15.548 -4.681 -17.246 1.00 101.80 406 ASP A CA 1
ATOM 4379 C C . ASP A 1 266 ? -16.789 -5.404 -16.727 1.00 92.65 406 ASP A C 1
ATOM 4380 O O . ASP A 1 266 ? -17.757 -4.768 -16.311 1.00 86.81 406 ASP A O 1
ATOM 4389 N N . ASP A 1 267 ? -16.749 -6.732 -16.741 1.00 92.37 407 ASP A N 1
ATOM 4390 C CA . ASP A 1 267 ? -17.883 -7.539 -16.303 1.00 92.18 407 ASP A CA 1
ATOM 4391 C C . ASP A 1 267 ? -18.179 -7.312 -14.824 1.00 87.83 407 ASP A C 1
ATOM 4392 O O . ASP A 1 267 ? -19.294 -7.550 -14.359 1.00 87.46 407 ASP A O 1
ATOM 4401 N N . PHE A 1 268 ? -17.172 -6.848 -14.092 1.00 84.78 408 PHE A N 1
ATOM 4402 C CA . PHE A 1 268 ? -17.311 -6.587 -12.666 1.00 79.70 408 PHE A CA 1
ATOM 4403 C C . PHE A 1 268 ? -18.219 -5.383 -12.432 1.00 78.99 408 PHE A C 1
ATOM 4404 O O . PHE A 1 268 ? -18.945 -5.325 -11.439 1.00 75.84 408 PHE A O 1
ATOM 4421 N N . PHE A 1 269 ? -18.183 -4.428 -13.357 1.00 82.37 409 PHE A N 1
ATOM 4422 C CA . PHE A 1 269 ? -18.960 -3.201 -13.213 1.00 82.41 409 PHE A CA 1
ATOM 4423 C C . PHE A 1 269 ? -20.082 -3.062 -14.242 1.00 88.63 409 PHE A C 1
ATOM 4424 O O . PHE A 1 269 ? -20.814 -2.072 -14.226 1.00 88.54 409 PHE A O 1
ATOM 4441 N N . LYS A 1 270 ? -20.218 -4.037 -15.137 1.00 94.48 410 LYS A N 1
ATOM 4442 C CA . LYS A 1 270 ? -21.351 -4.049 -16.055 1.00 99.41 410 LYS A CA 1
ATOM 4443 C C . LYS A 1 270 ? -22.644 -4.061 -15.248 1.00 98.04 410 LYS A C 1
ATOM 4444 O O . LYS A 1 270 ? -22.887 -4.984 -14.471 1.00 99.07 410 LYS A O 1
ATOM 4463 N N . ASN A 1 271 ? -23.470 -3.034 -15.421 1.00 95.22 411 ASN A N 1
ATOM 4464 C CA . ASN A 1 271 ? -24.759 -2.987 -14.742 1.00 90.59 411 ASN A CA 1
ATOM 4465 C C . ASN A 1 271 ? -25.633 -4.152 -15.182 1.00 87.28 411 ASN A C 1
ATOM 4466 O O . ASN A 1 271 ? -25.829 -4.378 -16.374 1.00 86.64 411 ASN A O 1
ATOM 4477 N N . GLU A 1 272 ? -26.147 -4.897 -14.211 1.00 84.83 412 GLU A N 1
ATOM 4478 C CA . GLU A 1 272 ? -26.941 -6.082 -14.501 1.00 84.28 412 GLU A CA 1
ATOM 4479 C C . GLU A 1 272 ? -28.324 -5.701 -15.012 1.00 76.91 412 GLU A C 1
ATOM 4480 O O . GLU A 1 272 ? -28.721 -4.537 -14.964 1.00 72.80 412 GLU A O 1
ATOM 4492 N N . LYS A 1 273 ? -29.048 -6.698 -15.506 1.00 74.83 413 LYS A N 1
ATOM 4493 C CA . LYS A 1 273 ? -30.398 -6.496 -16.003 1.00 71.74 413 LYS A CA 1
ATOM 4494 C C . LYS A 1 273 ? -31.236 -5.821 -14.926 1.00 67.56 413 LYS A C 1
ATOM 4495 O O . LYS A 1 273 ? -32.058 -4.952 -15.216 1.00 67.81 413 LYS A O 1
ATOM 4514 N N . GLU A 1 274 ? -31.005 -6.208 -13.676 1.00 65.25 414 GLU A N 1
ATOM 4515 C CA . GLU A 1 274 ? -31.846 -5.763 -12.574 1.00 64.25 414 GLU A CA 1
ATOM 4516 C C . GLU A 1 274 ? -31.788 -4.251 -12.385 1.00 62.75 414 GLU A C 1
ATOM 4517 O O . GLU A 1 274 ? -32.800 -3.622 -12.079 1.00 66.18 414 GLU A O 1
ATOM 4529 N N . TYR A 1 275 ? -30.609 -3.666 -12.561 1.00 57.91 415 TYR A N 1
ATOM 4530 C CA . TYR A 1 275 ? -30.479 -2.222 -12.424 1.00 52.38 415 TYR A CA 1
ATOM 4531 C C . TYR A 1 275 ? -31.353 -1.502 -13.451 1.00 51.62 415 TYR A C 1
ATOM 4532 O O . TYR A 1 275 ? -32.136 -0.616 -13.105 1.00 49.89 415 TYR A O 1
ATOM 4550 N N . ASP A 1 276 ? -31.209 -1.886 -14.716 1.00 52.56 416 ASP A N 1
ATOM 4551 C CA . ASP A 1 276 ? -32.017 -1.321 -15.791 1.00 51.71 416 ASP A CA 1
ATOM 4552 C C . ASP A 1 276 ? -33.507 -1.512 -15.519 1.00 51.69 416 ASP A C 1
ATOM 4553 O O . ASP A 1 276 ? -34.317 -0.632 -15.805 1.00 51.26 416 ASP A O 1
ATOM 4562 N N . ASP A 1 277 ? -33.863 -2.665 -14.962 1.00 53.24 417 ASP A N 1
ATOM 4563 C CA . ASP A 1 277 ? -35.258 -2.980 -14.671 1.00 55.45 417 ASP A CA 1
ATOM 4564 C C . ASP A 1 277 ? -35.847 -2.076 -13.589 1.00 53.49 417 ASP A C 1
ATOM 4565 O O . ASP A 1 277 ? -37.052 -1.832 -13.567 1.00 53.44 417 ASP A O 1
ATOM 4574 N N . LEU A 1 278 ? -35.003 -1.592 -12.685 1.00 52.44 418 LEU A N 1
ATOM 4575 C CA . LEU A 1 278 ? -35.483 -0.829 -11.537 1.00 52.30 418 LEU A CA 1
ATOM 4576 C C . LEU A 1 278 ? -35.227 0.669 -11.657 1.00 52.22 418 LEU A C 1
ATOM 4577 O O . LEU A 1 278 ? -35.863 1.466 -10.967 1.00 52.03 418 LEU A O 1
ATOM 4593 N N . CYS A 1 279 ? -34.297 1.052 -12.526 1.00 51.78 419 CYS A N 1
ATOM 4594 C CA . CYS A 1 279 ? -33.822 2.432 -12.551 1.00 47.96 419 CYS A CA 1
ATOM 4595 C C . CYS A 1 279 ? -34.056 3.154 -13.872 1.00 46.14 419 CYS A C 1
ATOM 4596 O O . CYS A 1 279 ? -33.811 4.353 -13.971 1.00 43.45 419 CYS A O 1
ATOM 4603 N N . ASP A 1 280 ? -34.523 2.431 -14.884 1.00 48.48 420 ASP A N 1
ATOM 4604 C CA . ASP A 1 280 ? -34.920 3.064 -16.138 1.00 51.46 420 ASP A CA 1
ATOM 4605 C C . ASP A 1 280 ? -36.395 3.439 -16.084 1.00 52.70 420 ASP A C 1
ATOM 4606 O O . ASP A 1 280 ? -37.253 2.581 -15.862 1.00 55.12 420 ASP A O 1
ATOM 4615 N N . CYS A 1 281 ? -36.686 4.722 -16.271 1.00 50.60 421 CYS A N 1
ATOM 4616 C CA . CYS A 1 281 ? -38.062 5.174 -16.417 1.00 48.02 421 CYS A CA 1
ATOM 4617 C C . CYS A 1 281 ? -38.613 4.615 -17.725 1.00 46.03 421 CYS A C 1
ATOM 4618 O O . CYS A 1 281 ? -38.155 4.974 -18.812 1.00 43.65 421 CYS A O 1
ATOM 4625 N N . ARG A 1 282 ? -39.600 3.736 -17.617 1.00 49.90 422 ARG A N 1
ATOM 4626 C CA . ARG A 1 282 ? -40.041 2.952 -18.765 1.00 57.93 422 ARG A CA 1
ATOM 4627 C C . ARG A 1 282 ? -40.819 3.742 -19.817 1.00 61.83 422 ARG A C 1
ATOM 4628 O O . ARG A 1 282 ? -40.986 3.265 -20.938 1.00 67.54 422 ARG A O 1
ATOM 4649 N N . TYR A 1 283 ? -41.288 4.941 -19.480 1.00 49.73 423 TYR A N 1
ATOM 4650 C CA . TYR A 1 283 ? -41.957 5.764 -20.486 1.00 44.47 423 TYR A CA 1
ATOM 4651 C C . TYR A 1 283 ? -41.042 6.849 -21.065 1.00 42.71 423 TYR A C 1
ATOM 4652 O O . TYR A 1 283 ? -41.491 7.707 -21.825 1.00 43.76 423 TYR A O 1
ATOM 4670 N N . THR A 1 284 ? -39.758 6.791 -20.717 1.00 41.62 424 THR A N 1
ATOM 4671 C CA . THR A 1 284 ? -38.743 7.592 -21.395 1.00 42.93 424 THR A CA 1
ATOM 4672 C C . THR A 1 284 ? -37.521 6.751 -21.763 1.00 42.57 424 THR A C 1
ATOM 4673 O O . THR A 1 284 ? -37.302 6.451 -22.933 1.00 41.57 424 THR A O 1
ATOM 4684 N N . ALA A 1 285 ? -36.738 6.358 -20.763 1.00 44.27 425 ALA A N 1
ATOM 4685 C CA . ALA A 1 285 ? -35.450 5.718 -21.007 1.00 45.44 425 ALA A CA 1
ATOM 4686 C C . ALA A 1 285 ? -35.589 4.449 -21.842 1.00 47.35 425 ALA A C 1
ATOM 4687 O O . ALA A 1 285 ? -34.878 4.264 -22.830 1.00 49.29 425 ALA A O 1
ATOM 4694 N N . THR A 1 286 ? -36.508 3.577 -21.445 1.00 47.92 426 THR A N 1
ATOM 4695 C CA . THR A 1 286 ? -36.697 2.305 -22.132 1.00 50.63 426 THR A CA 1
ATOM 4696 C C . THR A 1 286 ? -36.977 2.490 -23.627 1.00 52.23 426 THR A C 1
ATOM 4697 O O . THR A 1 286 ? -36.362 1.831 -24.462 1.00 55.09 426 THR A O 1
ATOM 4708 N N . ILE A 1 287 ? -37.898 3.386 -23.966 1.00 51.16 427 ILE A N 1
ATOM 4709 C CA . ILE A 1 287 ? -38.252 3.596 -25.368 1.00 52.71 427 ILE A CA 1
ATOM 4710 C C . ILE A 1 287 ? -37.111 4.280 -26.120 1.00 47.95 427 ILE A C 1
ATOM 4711 O O . ILE A 1 287 ? -36.832 3.952 -27.274 1.00 50.89 427 ILE A O 1
ATOM 4727 N N . ILE A 1 288 ? -36.449 5.225 -25.465 1.00 42.37 428 ILE A N 1
ATOM 4728 C CA . ILE A 1 288 ? -35.327 5.912 -26.086 1.00 40.37 428 ILE A CA 1
ATOM 4729 C C . ILE A 1 288 ? -34.275 4.895 -26.507 1.00 41.56 428 ILE A C 1
ATOM 4730 O O . ILE A 1 288 ? -33.688 5.000 -27.584 1.00 41.91 428 ILE A O 1
ATOM 4746 N N . LYS A 1 289 ? -34.047 3.904 -25.653 1.00 43.12 429 LYS A N 1
ATOM 4747 C CA . LYS A 1 289 ? -33.031 2.895 -25.921 1.00 45.58 429 LYS A CA 1
ATOM 4748 C C . LYS A 1 289 ? -33.444 2.022 -27.097 1.00 47.62 429 LYS A C 1
ATOM 4749 O O . LYS A 1 289 ? -32.607 1.616 -27.900 1.00 49.21 429 LYS A O 1
ATOM 4768 N N . SER A 1 290 ? -34.739 1.741 -27.196 1.00 47.62 430 SER A N 1
ATOM 4769 C CA . SER A 1 290 ? -35.266 0.966 -28.312 1.00 50.22 430 SER A CA 1
ATOM 4770 C C . SER A 1 290 ? -35.076 1.724 -29.623 1.00 49.90 430 SER A C 1
ATOM 4771 O O . SER A 1 290 ? -34.603 1.162 -30.612 1.00 52.25 430 SER A O 1
ATOM 4779 N N . PHE A 1 291 ? -35.438 3.006 -29.615 1.00 48.33 431 PHE A N 1
ATOM 4780 C CA . PHE A 1 291 ? -35.363 3.849 -30.805 1.00 50.45 431 PHE A CA 1
ATOM 4781 C C . PHE A 1 291 ? -33.933 4.135 -31.256 1.00 54.20 431 PHE A C 1
ATOM 4782 O O . PHE A 1 291 ? -33.689 4.367 -32.439 1.00 56.41 431 PHE A O 1
ATOM 4799 N N . LEU A 1 292 ? -32.991 4.130 -30.317 1.00 54.63 432 LEU A N 1
ATOM 4800 C CA . LEU A 1 292 ? -31.603 4.461 -30.637 1.00 56.66 432 LEU A CA 1
ATOM 4801 C C . LEU A 1 292 ? -30.702 3.239 -30.764 1.00 61.17 432 LEU A C 1
ATOM 4802 O O . LEU A 1 292 ? -29.716 3.268 -31.497 1.00 62.48 432 LEU A O 1
ATOM 4818 N N . ASN A 1 293 ? -31.033 2.174 -30.042 1.00 64.23 433 ASN A N 1
ATOM 4819 C CA . ASN A 1 293 ? -30.175 0.997 -29.992 1.00 71.78 433 ASN A CA 1
ATOM 4820 C C . ASN A 1 293 ? -30.910 -0.334 -30.150 1.00 73.35 433 ASN A C 1
ATOM 4821 O O . ASN A 1 293 ? -30.279 -1.365 -30.377 1.00 77.74 433 ASN A O 1
ATOM 4832 N N . GLY A 1 294 ? -32.234 -0.315 -30.037 1.00 69.99 434 GLY A N 1
ATOM 4833 C CA . GLY A 1 294 ? -33.004 -1.545 -29.981 1.00 71.08 434 GLY A CA 1
ATOM 4834 C C . GLY A 1 294 ? -33.878 -1.776 -31.198 1.00 72.46 434 GLY A C 1
ATOM 4835 O O . GLY A 1 294 ? -33.591 -1.263 -32.280 1.00 75.49 434 GLY A O 1
ATOM 4839 N N . PRO A 1 295 ? -34.958 -2.554 -31.022 1.00 70.31 435 PRO A N 1
ATOM 4840 C CA . PRO A 1 295 ? -35.888 -2.938 -32.092 1.00 72.27 435 PRO A CA 1
ATOM 4841 C C . PRO A 1 295 ? -36.399 -1.760 -32.921 1.00 70.04 435 PRO A C 1
ATOM 4842 O O . PRO A 1 295 ? -36.297 -1.785 -34.147 1.00 74.73 435 PRO A O 1
ATOM 4853 N N . ALA A 1 296 ? -36.944 -0.746 -32.259 1.00 61.86 436 ALA A N 1
ATOM 4854 C CA . ALA A 1 296 ? -37.528 0.396 -32.955 1.00 56.87 436 ALA A CA 1
ATOM 4855 C C . ALA A 1 296 ? -36.550 1.004 -33.957 1.00 56.94 436 ALA A C 1
ATOM 4856 O O . ALA A 1 296 ? -36.956 1.526 -34.996 1.00 57.51 436 ALA A O 1
ATOM 4863 N N . LYS A 1 297 ? -35.262 0.920 -33.644 1.00 57.65 437 LYS A N 1
ATOM 4864 C CA . LYS A 1 297 ? -34.226 1.532 -34.467 1.00 61.21 437 LYS A CA 1
ATOM 4865 C C . LYS A 1 297 ? -34.302 1.090 -35.928 1.00 66.11 437 LYS A C 1
ATOM 4866 O O . LYS A 1 297 ? -34.175 1.911 -36.835 1.00 68.51 437 LYS A O 1
ATOM 4885 N N . ASN A 1 298 ? -34.512 -0.205 -36.150 1.00 68.04 438 ASN A N 1
ATOM 4886 C CA . ASN A 1 298 ? -34.490 -0.766 -37.498 1.00 72.47 438 ASN A CA 1
ATOM 4887 C C . ASN A 1 298 ? -35.802 -1.441 -37.891 1.00 71.42 438 ASN A C 1
ATOM 4888 O O . ASN A 1 298 ? -35.825 -2.293 -38.780 1.00 75.70 438 ASN A O 1
ATOM 4899 N N . ASP A 1 299 ? -36.891 -1.068 -37.228 1.00 66.89 439 ASP A N 1
ATOM 4900 C CA . ASP A 1 299 ? -38.191 -1.664 -37.511 1.00 69.42 439 ASP A CA 1
ATOM 4901 C C . ASP A 1 299 ? -39.295 -0.634 -37.322 1.00 67.92 439 ASP A C 1
ATOM 4902 O O . ASP A 1 299 ? -39.721 -0.366 -36.198 1.00 66.85 439 ASP A O 1
ATOM 4911 N N . VAL A 1 300 ? -39.758 -0.065 -38.430 1.00 69.00 440 VAL A N 1
ATOM 4912 C CA . VAL A 1 300 ? -40.743 1.008 -38.389 1.00 66.72 440 VAL A CA 1
ATOM 4913 C C . VAL A 1 300 ? -42.033 0.552 -37.719 1.00 68.01 440 VAL A C 1
ATOM 4914 O O . VAL A 1 300 ? -42.636 1.301 -36.947 1.00 66.98 440 VAL A O 1
ATOM 4927 N N . ASP A 1 301 ? -42.454 -0.674 -38.013 1.00 71.58 441 ASP A N 1
ATOM 4928 C CA . ASP A 1 301 ? -43.667 -1.221 -37.416 1.00 72.97 441 ASP A CA 1
ATOM 4929 C C . ASP A 1 301 ? -43.594 -1.154 -35.895 1.00 68.41 441 ASP A C 1
ATOM 4930 O O . ASP A 1 301 ? -44.563 -0.783 -35.233 1.00 68.55 441 ASP A O 1
ATOM 4939 N N . ILE A 1 302 ? -42.438 -1.507 -35.344 1.00 66.04 442 ILE A N 1
ATOM 4940 C CA . ILE A 1 302 ? -42.249 -1.492 -33.899 1.00 63.07 442 ILE A CA 1
ATOM 4941 C C . ILE A 1 302 ? -42.151 -0.060 -33.391 1.00 60.77 442 ILE A C 1
ATOM 4942 O O . ILE A 1 302 ? -42.805 0.310 -32.415 1.00 59.02 442 ILE A O 1
ATOM 4958 N N . ALA A 1 303 ? -41.337 0.748 -34.061 1.00 61.52 443 ALA A N 1
ATOM 4959 C CA . ALA A 1 303 ? -41.205 2.153 -33.701 1.00 58.93 443 ALA A CA 1
ATOM 4960 C C . ALA A 1 303 ? -42.560 2.855 -33.755 1.00 60.93 443 ALA A C 1
ATOM 4961 O O . ALA A 1 303 ? -42.779 3.843 -33.055 1.00 58.83 443 ALA A O 1
ATOM 4968 N N . SER A 1 304 ? -43.471 2.339 -34.578 1.00 64.99 444 SER A N 1
ATOM 4969 C CA . SER A 1 304 ? -44.781 2.964 -34.755 1.00 64.38 444 SER A CA 1
ATOM 4970 C C . SER A 1 304 ? -45.799 2.512 -33.709 1.00 65.53 444 SER A C 1
ATOM 4971 O O . SER A 1 304 ? -46.753 3.232 -33.415 1.00 65.64 444 SER A O 1
ATOM 4979 N N . GLN A 1 305 ? -45.606 1.319 -33.155 1.00 66.23 445 GLN A N 1
ATOM 4980 C CA . GLN A 1 305 ? -46.553 0.777 -32.186 1.00 66.63 445 GLN A CA 1
ATOM 4981 C C . GLN A 1 305 ? -46.505 1.574 -30.886 1.00 61.25 445 GLN A C 1
ATOM 4982 O O . GLN A 1 305 ? -45.443 1.760 -30.300 1.00 58.74 445 GLN A O 1
ATOM 4996 N N . ILE A 1 306 ? -47.667 2.046 -30.444 1.00 59.46 446 ILE A N 1
ATOM 4997 C CA . ILE A 1 306 ? -47.752 2.929 -29.287 1.00 55.67 446 ILE A CA 1
ATOM 4998 C C . ILE A 1 306 ? -48.149 2.185 -28.017 1.00 55.54 446 ILE A C 1
ATOM 4999 O O . ILE A 1 306 ? -49.040 1.340 -28.031 1.00 57.95 446 ILE A O 1
ATOM 5015 N N . ASN A 1 307 ? -47.480 2.512 -26.918 1.00 51.79 447 ASN A N 1
ATOM 5016 C CA . ASN A 1 307 ? -47.829 1.971 -25.611 1.00 52.84 447 ASN A CA 1
ATOM 5017 C C . ASN A 1 307 ? -48.653 2.999 -24.839 1.00 52.57 447 ASN A C 1
ATOM 5018 O O . ASN A 1 307 ? -48.119 3.995 -24.352 1.00 50.53 447 ASN A O 1
ATOM 5029 N N . VAL A 1 308 ? -49.955 2.751 -24.735 1.00 55.76 448 VAL A N 1
ATOM 5030 C CA . VAL A 1 308 ? -50.897 3.737 -24.209 1.00 58.33 448 VAL A CA 1
ATOM 5031 C C . VAL A 1 308 ? -50.554 4.177 -22.791 1.00 59.44 448 VAL A C 1
ATOM 5032 O O . VAL A 1 308 ? -50.593 5.366 -22.478 1.00 58.95 448 VAL A O 1
ATOM 5045 N N . ASN A 1 309 ? -50.229 3.215 -21.935 1.00 60.59 449 ASN A N 1
ATOM 5046 C CA . ASN A 1 309 ? -49.883 3.510 -20.549 1.00 59.36 449 ASN A CA 1
ATOM 5047 C C . ASN A 1 309 ? -48.699 4.461 -20.438 1.00 56.20 449 ASN A C 1
ATOM 5048 O O . ASN A 1 309 ? -48.746 5.439 -19.695 1.00 55.49 449 ASN A O 1
ATOM 5059 N N . ASP A 1 310 ? -47.633 4.166 -21.173 1.00 54.33 450 ASP A N 1
ATOM 5060 C CA . ASP A 1 310 ? -46.445 5.008 -21.157 1.00 53.54 450 ASP A CA 1
ATOM 5061 C C . ASP A 1 310 ? -46.771 6.386 -21.713 1.00 55.03 450 ASP A C 1
ATOM 5062 O O . ASP A 1 310 ? -46.314 7.404 -21.192 1.00 53.59 450 ASP A O 1
ATOM 5071 N N . LEU A 1 311 ? -47.568 6.403 -22.776 1.00 57.09 451 LEU A N 1
ATOM 5072 C CA . LEU A 1 311 ? -47.959 7.641 -23.440 1.00 54.76 451 LEU A CA 1
ATOM 5073 C C . LEU A 1 311 ? -48.663 8.589 -22.479 1.00 52.20 451 LEU A C 1
ATOM 5074 O O . LEU A 1 311 ? -48.359 9.780 -22.424 1.00 49.86 451 LEU A O 1
ATOM 5090 N N . ARG A 1 312 ? -49.612 8.056 -21.724 1.00 53.48 452 ARG A N 1
ATOM 5091 C CA . ARG A 1 312 ? -50.378 8.873 -20.799 1.00 56.20 452 ARG A CA 1
ATOM 5092 C C . ARG A 1 312 ? -49.599 9.110 -19.509 1.00 57.06 452 ARG A C 1
ATOM 5093 O O . ARG A 1 312 ? -49.867 10.060 -18.779 1.00 59.73 452 ARG A O 1
ATOM 5114 N N . GLY A 1 313 ? -48.623 8.252 -19.237 1.00 55.63 453 GLY A N 1
ATOM 5115 C CA . GLY A 1 313 ? -47.736 8.470 -18.112 1.00 52.95 453 GLY A CA 1
ATOM 5116 C C . GLY A 1 313 ? -46.896 9.705 -18.372 1.00 47.24 453 GLY A C 1
ATOM 5117 O O . GLY A 1 313 ? -46.740 10.567 -17.506 1.00 47.49 453 GLY A O 1
ATOM 5121 N N . PHE A 1 314 ? -46.369 9.793 -19.589 1.00 43.93 454 PHE A N 1
ATOM 5122 C CA . PHE A 1 314 ? -45.527 10.913 -19.984 1.00 43.39 454 PHE A CA 1
ATOM 5123 C C . PHE A 1 314 ? -46.309 12.225 -20.032 1.00 47.94 454 PHE A C 1
ATOM 5124 O O . PHE A 1 314 ? -45.733 13.302 -19.883 1.00 49.49 454 PHE A O 1
ATOM 5141 N N . GLY A 1 315 ? -47.617 12.133 -20.248 1.00 50.76 455 GLY A N 1
ATOM 5142 C CA . GLY A 1 315 ? -48.480 13.299 -20.195 1.00 51.23 455 GLY A CA 1
ATOM 5143 C C . GLY A 1 315 ? -48.984 13.768 -21.548 1.00 49.31 455 GLY A C 1
ATOM 5144 O O . GLY A 1 315 ? -49.287 14.947 -21.726 1.00 47.37 455 GLY A O 1
ATOM 5148 N N . CYS A 1 316 ? -49.078 12.849 -22.502 1.00 49.55 456 CYS A N 1
ATOM 5149 C CA . CYS A 1 316 ? -49.638 13.167 -23.810 1.00 48.64 456 CYS A CA 1
ATOM 5150 C C . CYS A 1 316 ? -50.741 12.185 -24.195 1.00 50.53 456 CYS A C 1
ATOM 5151 O O . CYS A 1 316 ? -50.920 11.154 -23.554 1.00 50.40 456 CYS A O 1
ATOM 5158 N N . ASN A 1 317 ? -51.473 12.509 -25.254 1.00 52.76 457 ASN A N 1
ATOM 5159 C CA . ASN A 1 317 ? -52.564 11.664 -25.711 1.00 58.63 457 ASN A CA 1
ATOM 5160 C C . ASN A 1 317 ? -52.639 11.680 -27.233 1.00 60.54 457 ASN A C 1
ATOM 5161 O O . ASN A 1 317 ? -51.988 12.497 -27.884 1.00 57.88 457 ASN A O 1
ATOM 5172 N N . TYR A 1 318 ? -53.427 10.765 -27.794 1.00 64.39 458 TYR A N 1
ATOM 5173 C CA . TYR A 1 318 ? -53.645 10.705 -29.236 1.00 65.09 458 TYR A CA 1
ATOM 5174 C C . TYR A 1 318 ? -54.131 12.048 -29.769 1.00 61.09 458 TYR A C 1
ATOM 5175 O O . TYR A 1 318 ? -54.847 12.771 -29.080 1.00 60.72 458 TYR A O 1
ATOM 5193 N N . LYS A 1 319 ? -53.738 12.377 -30.997 1.00 57.85 459 LYS A N 1
ATOM 5194 C CA . LYS A 1 319 ? -54.276 13.552 -31.671 1.00 56.14 459 LYS A CA 1
ATOM 5195 C C . LYS A 1 319 ? -55.751 13.286 -31.920 1.00 63.22 459 LYS A C 1
ATOM 5196 O O . LYS A 1 319 ? -56.108 12.256 -32.489 1.00 64.83 459 LYS A O 1
ATOM 5215 N N . SER A 1 320 ? -56.611 14.199 -31.482 1.00 68.14 460 SER A N 1
ATOM 5216 C CA . SER A 1 320 ? -58.051 13.995 -31.599 1.00 76.82 460 SER A CA 1
ATOM 5217 C C . SER A 1 320 ? -58.488 13.997 -33.057 1.00 78.32 460 SER A C 1
ATOM 5218 O O . SER A 1 320 ? -57.895 14.679 -33.894 1.00 75.26 460 SER A O 1
ATOM 5226 N N . ASN A 1 321 ? -59.527 13.222 -33.352 1.00 83.02 461 ASN A N 1
ATOM 5227 C CA . ASN A 1 321 ? -60.078 13.154 -34.699 1.00 86.18 461 ASN A CA 1
ATOM 5228 C C . ASN A 1 321 ? -60.706 14.483 -35.099 1.00 86.09 461 ASN A C 1
ATOM 5229 O O . ASN A 1 321 ? -60.776 14.818 -36.281 1.00 84.99 461 ASN A O 1
ATOM 5240 N N . ASN A 1 322 ? -61.171 15.236 -34.108 1.00 88.94 462 ASN A N 1
ATOM 5241 C CA . ASN A 1 322 ? -61.639 16.594 -34.347 1.00 93.44 462 ASN A CA 1
ATOM 5242 C C . ASN A 1 322 ? -60.484 17.446 -34.845 1.00 92.61 462 ASN A C 1
ATOM 5243 O O . ASN A 1 322 ? -59.326 17.181 -34.526 1.00 90.28 462 ASN A O 1
ATOM 5254 N N . GLU A 1 323 ? -60.800 18.477 -35.617 1.00 94.38 463 GLU A N 1
ATOM 5255 C CA . GLU A 1 323 ? -59.774 19.372 -36.127 1.00 90.54 463 GLU A CA 1
ATOM 5256 C C . GLU A 1 323 ? -59.909 20.746 -35.482 1.00 83.98 463 GLU A C 1
ATOM 5257 O O . GLU A 1 323 ? -60.968 21.373 -35.540 1.00 85.51 463 GLU A O 1
ATOM 5269 N N . LYS A 1 324 ? -58.837 21.195 -34.837 1.00 76.11 464 LYS A N 1
ATOM 5270 C CA . LYS A 1 324 ? -58.804 22.531 -34.260 1.00 71.07 464 LYS A CA 1
ATOM 5271 C C . LYS A 1 324 ? -58.570 23.561 -35.353 1.00 67.87 464 LYS A C 1
ATOM 5272 O O . LYS A 1 324 ? -57.904 23.284 -36.352 1.00 67.59 464 LYS A O 1
ATOM 5291 N N . SER A 1 325 ? -59.130 24.749 -35.163 1.00 67.00 465 SER A N 1
ATOM 5292 C CA . SER A 1 325 ? -58.896 25.848 -36.082 1.00 67.25 465 SER A CA 1
ATOM 5293 C C . SER A 1 325 ? -57.489 26.386 -35.880 1.00 60.10 465 SER A C 1
ATOM 5294 O O . SER A 1 325 ? -56.858 26.138 -34.853 1.00 56.14 465 SER A O 1
ATOM 5302 N N . TRP A 1 326 ? -56.994 27.117 -36.869 1.00 58.60 466 TRP A N 1
ATOM 5303 C CA . TRP A 1 326 ? -55.752 27.851 -36.704 1.00 52.86 466 TRP A CA 1
ATOM 5304 C C . TRP A 1 326 ? -55.996 28.9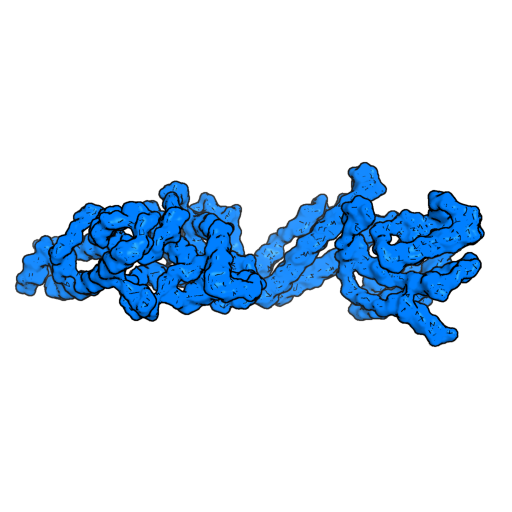84 -35.720 1.00 48.62 466 TRP A C 1
ATOM 5305 O O . TRP A 1 326 ? -57.058 29.604 -35.728 1.00 49.66 466 TRP A O 1
ATOM 5326 N N . ASN A 1 327 ? -55.017 29.235 -34.861 1.00 44.16 467 ASN A N 1
ATOM 5327 C CA . ASN A 1 327 ? -55.138 30.258 -33.835 1.00 45.38 467 ASN A CA 1
ATOM 5328 C C . ASN A 1 327 ? -54.350 31.508 -34.200 1.00 48.27 467 ASN A C 1
ATOM 5329 O O . ASN A 1 327 ? -53.125 31.504 -34.171 1.00 47.03 467 ASN A O 1
ATOM 5340 N N . CYS A 1 328 ? -55.066 32.577 -34.537 1.00 51.97 468 CYS A N 1
ATOM 5341 C CA . CYS A 1 328 ? -54.441 33.846 -34.905 1.00 52.49 468 CYS A CA 1
ATOM 5342 C C . CYS A 1 328 ? -54.720 34.923 -33.857 1.00 54.11 468 CYS A C 1
ATOM 5343 O O . CYS A 1 328 ? -54.713 36.111 -34.175 1.00 55.46 468 CYS A O 1
ATOM 5350 N N . ALA A 1 329 ? -54.963 34.518 -32.613 1.00 52.52 469 ALA A N 1
ATOM 5351 C CA . ALA A 1 329 ? -55.402 35.469 -31.591 1.00 51.72 469 ALA A CA 1
ATOM 5352 C C . ALA A 1 329 ? -54.848 35.196 -30.190 1.00 54.10 469 ALA A C 1
ATOM 5353 O O . ALA A 1 329 ? -55.461 35.576 -29.195 1.00 57.89 469 ALA A O 1
ATOM 5357 N N . GLY A 1 330 ? -53.693 34.547 -30.109 1.00 51.41 470 GLY A N 1
ATOM 5358 C CA . GLY A 1 330 ? -53.055 34.305 -28.826 1.00 49.07 470 GLY A CA 1
ATOM 5359 C C . GLY A 1 330 ? -52.309 35.532 -28.333 1.00 47.20 470 GLY A C 1
ATOM 5360 O O . GLY A 1 330 ? -52.295 36.564 -29.002 1.00 46.29 470 GLY A O 1
ATOM 5364 N N . THR A 1 331 ? -51.690 35.426 -27.160 1.00 46.27 471 THR A N 1
ATOM 5365 C CA . THR A 1 331 ? -50.913 36.532 -26.603 1.00 45.89 471 THR A CA 1
ATOM 5366 C C . THR A 1 331 ? -49.686 36.816 -27.464 1.00 43.57 471 THR A C 1
ATOM 5367 O O . THR A 1 331 ? -49.159 37.926 -27.463 1.00 44.37 471 THR A O 1
ATOM 5378 N N . PHE A 1 332 ? -49.241 35.802 -28.201 1.00 41.95 472 PHE A N 1
ATOM 5379 C CA . PHE A 1 332 ? -48.096 35.932 -29.094 1.00 42.73 472 PHE A CA 1
ATOM 5380 C C . PHE A 1 332 ? -48.362 36.920 -30.226 1.00 45.86 472 PHE A C 1
ATOM 5381 O O . PHE A 1 332 ? -47.428 37.385 -30.876 1.00 48.78 472 PHE A O 1
ATOM 5398 N N . THR A 1 333 ? -49.629 37.244 -30.464 1.00 46.74 473 THR A N 1
ATOM 5399 C CA . THR A 1 333 ? -49.972 38.219 -31.492 1.00 49.54 473 THR A CA 1
ATOM 5400 C C . THR A 1 333 ? -49.634 39.641 -31.045 1.00 51.91 473 THR A C 1
ATOM 5401 O O . THR A 1 333 ? -49.688 40.578 -31.843 1.00 53.57 473 THR A O 1
ATOM 5412 N N . ASN A 1 334 ? -49.285 39.807 -29.774 1.00 53.94 474 ASN A N 1
ATOM 5413 C CA . ASN A 1 334 ? -48.843 41.107 -29.285 1.00 60.10 474 ASN A CA 1
ATOM 5414 C C . ASN A 1 334 ? -47.497 41.485 -29.905 1.00 61.40 474 ASN A C 1
ATOM 5415 O O . ASN A 1 334 ? -47.361 42.551 -30.506 1.00 63.56 474 ASN A O 1
ATOM 5426 N N . LYS A 1 335 ? -46.510 40.604 -29.770 1.00 63.09 475 LYS A N 1
ATOM 5427 C CA . LYS A 1 335 ? -45.188 40.845 -30.340 1.00 68.53 475 LYS A CA 1
ATOM 5428 C C . LYS A 1 335 ? -45.128 40.436 -31.813 1.00 66.14 475 LYS A C 1
ATOM 5429 O O . LYS A 1 335 ? -44.399 41.037 -32.598 1.00 72.84 475 LYS A O 1
ATOM 5448 N N . PHE A 1 336 ? -45.893 39.412 -32.183 1.00 57.34 476 PHE A N 1
ATOM 5449 C CA . PHE A 1 336 ? -45.867 38.899 -33.548 1.00 52.54 476 PHE A CA 1
ATOM 5450 C C . PHE A 1 336 ? -47.245 38.907 -34.200 1.00 48.98 476 PHE A C 1
ATOM 5451 O O . PHE A 1 336 ? -47.800 37.845 -34.490 1.00 47.70 476 PHE A O 1
ATOM 5468 N N . PRO A 1 337 ? -47.797 40.102 -34.455 1.00 48.20 477 PRO A N 1
ATOM 5469 C CA . PRO A 1 337 ? -49.101 40.198 -35.121 1.00 49.62 477 PRO A CA 1
ATOM 5470 C C . PRO A 1 337 ? -49.072 39.599 -36.524 1.00 54.07 477 PRO A C 1
ATOM 5471 O O . PRO A 1 337 ? -48.086 39.767 -37.241 1.00 57.10 477 PRO A O 1
ATOM 5482 N N . GLY A 1 338 ? -50.143 38.902 -36.897 1.00 54.52 478 GLY A N 1
ATOM 5483 C CA . GLY A 1 338 ? -50.256 38.297 -38.214 1.00 55.16 478 GLY A CA 1
ATOM 5484 C C . GLY A 1 338 ? -49.932 36.812 -38.225 1.00 53.26 478 GLY A C 1
ATOM 5485 O O . GLY A 1 338 ? -50.140 36.129 -39.228 1.00 55.42 478 GLY A O 1
ATOM 5489 N N . THR A 1 339 ? -49.422 36.311 -37.106 1.00 50.01 479 THR A N 1
ATOM 5490 C CA . THR A 1 339 ? -49.042 34.910 -36.987 1.00 49.02 479 THR A CA 1
ATOM 5491 C C . THR A 1 339 ? -50.256 34.019 -36.728 1.00 48.10 479 THR A C 1
ATOM 5492 O O . THR A 1 339 ? -51.151 34.376 -35.966 1.00 47.33 479 THR A O 1
ATOM 5503 N N . CYS A 1 340 ? -50.280 32.856 -37.368 1.00 48.00 480 CYS A N 1
ATOM 5504 C CA . CYS A 1 340 ? -51.331 31.875 -37.127 1.00 47.52 480 CYS A CA 1
ATOM 5505 C C . CYS A 1 340 ? -50.716 30.550 -36.686 1.00 45.37 480 CYS A C 1
ATOM 5506 O O . CYS A 1 340 ? -49.983 29.907 -37.437 1.00 45.83 480 CYS A O 1
ATOM 5513 N N . GLU A 1 341 ? -51.016 30.153 -35.457 1.00 43.29 481 GLU A N 1
ATOM 5514 C CA . GLU A 1 341 ? -50.474 28.926 -34.893 1.00 42.94 481 GLU A CA 1
ATOM 5515 C C . GLU A 1 341 ? -51.123 27.717 -35.557 1.00 41.84 481 GLU A C 1
ATOM 5516 O O . GLU A 1 341 ? -52.343 27.646 -35.657 1.00 41.24 481 GLU A O 1
ATOM 5528 N N . PRO A 1 342 ? -50.307 26.767 -36.033 1.00 42.41 482 PRO A N 1
ATOM 5529 C CA . PRO A 1 342 ? -50.883 25.551 -36.616 1.00 44.61 482 PRO A CA 1
ATOM 5530 C C . PRO A 1 342 ? -51.512 24.670 -35.545 1.00 45.06 482 PRO A C 1
ATOM 5531 O O . PRO A 1 342 ? -50.994 24.610 -34.429 1.00 45.54 482 PRO A O 1
ATOM 5542 N N . PRO A 1 343 ? -52.626 24.003 -35.872 1.00 44.32 483 PRO A N 1
ATOM 5543 C CA . PRO A 1 343 ? -53.235 23.051 -34.936 1.00 44.59 483 PRO A CA 1
ATOM 5544 C C . PRO A 1 343 ? -52.220 22.043 -34.408 1.00 46.07 483 PRO A C 1
ATOM 5545 O O . PRO A 1 343 ? -52.253 21.675 -33.235 1.00 47.98 483 PRO A O 1
ATOM 5556 N N . ARG A 1 344 ? -51.325 21.604 -35.284 1.00 45.67 484 ARG A N 1
ATOM 5557 C CA . ARG A 1 344 ? -50.270 20.673 -34.918 1.00 44.44 484 ARG A CA 1
ATOM 5558 C C . ARG A 1 344 ? -49.406 21.243 -33.791 1.00 42.92 484 ARG A C 1
ATOM 5559 O O . ARG A 1 344 ? -49.006 20.521 -32.883 1.00 43.36 484 ARG A O 1
ATOM 5580 N N . ARG A 1 345 ? -49.128 22.542 -33.845 1.00 40.92 485 ARG A N 1
ATOM 5581 C CA . ARG A 1 345 ? -48.315 23.194 -32.820 1.00 37.54 485 ARG A CA 1
ATOM 5582 C C . ARG A 1 345 ? -49.091 23.349 -31.516 1.00 38.42 485 ARG A C 1
ATOM 5583 O O . ARG A 1 345 ? -48.520 23.266 -30.427 1.00 39.21 485 ARG A O 1
ATOM 5604 N N . GLN A 1 346 ? -50.394 23.575 -31.636 1.00 39.41 486 GLN A N 1
ATOM 5605 C CA . GLN A 1 346 ? -51.266 23.741 -30.480 1.00 40.20 486 GLN A CA 1
ATOM 5606 C C . GLN A 1 346 ? -51.390 22.449 -29.684 1.00 41.38 486 GLN A C 1
ATOM 5607 O O . GLN A 1 346 ? -51.700 22.476 -28.496 1.00 43.84 486 GLN A O 1
ATOM 5621 N N . THR A 1 347 ? -51.163 21.321 -30.349 1.00 40.39 487 THR A N 1
ATOM 5622 C CA . THR A 1 347 ? -51.342 20.014 -29.724 1.00 41.31 487 THR A CA 1
ATOM 5623 C C . THR A 1 347 ? -50.029 19.233 -29.633 1.00 43.18 487 THR A C 1
ATOM 5624 O O . THR A 1 347 ? -50.035 18.026 -29.410 1.00 46.58 487 THR A O 1
ATOM 5635 N N . LEU A 1 348 ? -48.911 19.931 -29.803 1.00 41.83 488 LEU A N 1
ATOM 5636 C CA . LEU A 1 348 ? -47.585 19.318 -29.728 1.00 42.18 488 LEU A CA 1
ATOM 5637 C C . LEU A 1 348 ? -47.323 18.682 -28.361 1.00 39.93 488 LEU A C 1
ATOM 5638 O O . LEU A 1 348 ? -47.587 19.284 -27.322 1.00 39.25 488 LEU A O 1
ATOM 5654 N N . CYS A 1 349 ? -46.795 17.462 -28.372 1.00 39.64 489 CYS A N 1
ATOM 5655 C CA . CYS A 1 349 ? -46.494 16.749 -27.137 1.00 40.84 489 CYS A CA 1
ATOM 5656 C C . CYS A 1 349 ? -45.175 17.204 -26.524 1.00 38.11 489 CYS A C 1
ATOM 5657 O O . CYS A 1 349 ? -44.110 17.032 -27.115 1.00 36.66 489 CYS A O 1
ATOM 5664 N N . LEU A 1 350 ? -45.263 17.784 -25.332 1.00 38.50 490 LEU A N 1
ATOM 5665 C CA . LEU A 1 350 ? -44.087 18.194 -24.578 1.00 39.79 490 LEU A CA 1
ATOM 5666 C C . LEU A 1 350 ? -44.037 17.526 -23.207 1.00 39.86 490 LEU A C 1
ATOM 5667 O O . LEU A 1 350 ? -43.013 17.549 -22.533 1.00 40.65 490 LEU A O 1
ATOM 5683 N N . GLY A 1 351 ? -45.147 16.929 -22.792 1.00 38.29 491 GLY A N 1
ATOM 5684 C CA . GLY A 1 351 ? -45.203 16.258 -21.508 1.00 37.29 491 GLY A CA 1
ATOM 5685 C C . GLY A 1 351 ? -45.068 17.216 -20.342 1.00 37.06 491 GLY A C 1
ATOM 5686 O O . GLY A 1 351 ? -45.187 18.432 -20.496 1.00 34.84 491 GLY A O 1
ATOM 5690 N N . ARG A 1 352 ? -44.797 16.652 -19.172 1.00 41.35 492 ARG A N 1
ATOM 5691 C CA . ARG A 1 352 ? -44.763 17.407 -17.930 1.00 48.66 492 ARG A CA 1
ATOM 5692 C C . ARG A 1 352 ? -43.437 18.142 -17.798 1.00 54.16 492 ARG A C 1
ATOM 5693 O O . ARG A 1 352 ? -42.574 17.758 -17.006 1.00 54.58 492 ARG A O 1
ATOM 5714 N N . THR A 1 353 ? -43.285 19.204 -18.584 1.00 58.34 493 THR A N 1
ATOM 5715 C CA . THR A 1 353 ? -42.038 19.961 -18.628 1.00 59.25 493 THR A CA 1
ATOM 5716 C C . THR A 1 353 ? -41.790 20.735 -17.334 1.00 60.40 493 THR A C 1
ATOM 5717 O O . THR A 1 353 ? -40.656 21.104 -17.034 1.00 61.05 493 THR A O 1
ATOM 5728 N N . TYR A 1 354 ? -42.851 20.973 -16.568 1.00 59.83 494 TYR A N 1
ATOM 5729 C CA . TYR A 1 354 ? -42.740 21.716 -15.315 1.00 59.31 494 TYR A CA 1
ATOM 5730 C C . TYR A 1 354 ? -42.013 20.923 -14.231 1.00 60.33 494 TYR A C 1
ATOM 5731 O O . TYR A 1 354 ? -41.740 21.452 -13.152 1.00 62.71 494 TYR A O 1
ATOM 5749 N N . LEU A 1 355 ? -41.694 19.663 -14.515 1.00 59.82 495 LEU A N 1
ATOM 5750 C CA . LEU A 1 355 ? -41.037 18.803 -13.531 1.00 63.90 495 LEU A CA 1
ATOM 5751 C C . LEU A 1 355 ? -39.509 18.850 -13.604 1.00 62.83 495 LEU A C 1
ATOM 5752 O O . LEU A 1 355 ? -38.830 18.448 -12.659 1.00 67.11 495 LEU A O 1
ATOM 5768 N N . LEU A 1 356 ? -38.967 19.337 -14.716 1.00 57.42 496 LEU A N 1
ATOM 5769 C CA . LEU A 1 356 ? -37.519 19.408 -14.875 1.00 55.03 496 LEU A CA 1
ATOM 5770 C C . LEU A 1 356 ? -36.965 20.675 -14.229 1.00 58.34 496 LEU A C 1
ATOM 5771 O O . LEU A 1 356 ? -36.301 21.480 -14.881 1.00 59.00 496 LEU A O 1
ATOM 5787 N N . HIS A 1 357 ? -37.232 20.841 -12.938 1.00 63.18 497 HIS A N 1
ATOM 5788 C CA . HIS A 1 357 ? -36.854 22.060 -12.240 1.00 68.51 497 HIS A CA 1
ATOM 5789 C C . HIS A 1 357 ? -35.507 21.910 -11.534 1.00 69.42 497 HIS A C 1
ATOM 5790 O O . HIS A 1 357 ? -34.935 22.895 -11.069 1.00 68.72 497 HIS A O 1
ATOM 5803 N N . ARG A 1 358 ? -35.001 20.682 -11.460 1.00 71.28 498 ARG A N 1
ATOM 5804 C CA . ARG A 1 358 ? -33.769 20.410 -10.722 1.00 75.31 498 ARG A CA 1
ATOM 5805 C C . ARG A 1 358 ? -32.520 20.699 -11.557 1.00 72.45 498 ARG A C 1
ATOM 5806 O O . ARG A 1 358 ? -31.425 20.857 -11.015 1.00 76.46 498 ARG A O 1
ATOM 5827 N N . GLY A 1 359 ? -32.688 20.764 -12.873 1.00 65.36 499 GLY A N 1
ATOM 5828 C CA . GLY A 1 359 ? -31.623 21.198 -13.759 1.00 61.80 499 GLY A CA 1
ATOM 5829 C C . GLY A 1 359 ? -30.564 20.156 -14.079 1.00 58.25 499 GLY A C 1
ATOM 5830 O O . GLY A 1 359 ? -29.394 20.498 -14.251 1.00 58.64 499 GLY A O 1
ATOM 5834 N N . HIS A 1 360 ? -30.961 18.889 -14.163 1.00 55.31 500 HIS A N 1
ATOM 5835 C CA A HIS A 1 360 ? -30.036 17.827 -14.545 0.42 56.12 500 HIS A CA 1
ATOM 5836 C CA B HIS A 1 360 ? -30.037 17.828 -14.542 0.58 56.09 500 HIS A CA 1
ATOM 5837 C C . HIS A 1 360 ? -30.101 17.615 -16.051 1.00 51.34 500 HIS A C 1
ATOM 5838 O O . HIS A 1 360 ? -31.168 17.346 -16.603 1.00 46.67 500 HIS A O 1
ATOM 5863 N N . GLU A 1 361 ? -28.958 17.740 -16.716 1.00 44.11 501 GLU A N 1
ATOM 5864 C CA . GLU A 1 361 ? -28.916 17.635 -18.170 1.00 44.99 501 GLU A CA 1
ATOM 5865 C C . GLU A 1 361 ? -29.425 16.291 -18.679 1.00 42.07 501 GLU A C 1
ATOM 5866 O O . GLU A 1 361 ? -30.164 16.239 -19.659 1.00 41.12 501 GLU A O 1
ATOM 5878 N N . GLU A 1 362 ? -29.025 15.208 -18.022 1.00 42.28 502 GLU A N 1
ATOM 5879 C CA . GLU A 1 362 ? -29.404 13.872 -18.471 1.00 45.90 502 GLU A CA 1
ATOM 5880 C C . GLU A 1 362 ? -30.907 13.659 -18.362 1.00 45.61 502 GLU A C 1
ATOM 5881 O O . GLU A 1 362 ? -31.514 13.044 -19.235 1.00 47.87 502 GLU A O 1
ATOM 5893 N N . ASP A 1 363 ? -31.508 14.171 -17.294 1.00 43.64 503 ASP A N 1
ATOM 5894 C CA . ASP A 1 363 ? -32.955 14.102 -17.147 1.00 42.15 503 ASP A CA 1
ATOM 5895 C C . ASP A 1 363 ? -33.607 14.934 -18.237 1.00 39.42 503 ASP A C 1
ATOM 5896 O O . ASP A 1 363 ? -34.606 14.533 -18.831 1.00 38.27 503 ASP A O 1
ATOM 5905 N N . TYR A 1 364 ? -33.033 16.099 -18.505 1.00 38.19 504 TYR A N 1
ATOM 5906 C CA . TYR A 1 364 ? -33.612 16.999 -19.486 1.00 35.97 504 TYR A CA 1
ATOM 5907 C C . TYR A 1 364 ? -33.549 16.374 -20.875 1.00 34.55 504 TYR A C 1
ATOM 5908 O O . TYR A 1 364 ? -34.527 16.401 -21.621 1.00 33.32 504 TYR A O 1
ATOM 5926 N N . LYS A 1 365 ? -32.397 15.805 -21.214 1.00 36.34 505 LYS A N 1
ATOM 5927 C CA . LYS A 1 365 ? -32.215 15.149 -22.501 1.00 41.72 505 LYS A CA 1
ATOM 5928 C C . LYS A 1 365 ? -33.218 14.007 -22.626 1.00 41.25 505 LYS A C 1
ATOM 5929 O O . LYS A 1 365 ? -33.914 13.869 -23.634 1.00 39.89 505 LYS A O 1
ATOM 5948 N N . GLU A 1 366 ? -33.301 13.202 -21.575 1.00 43.35 506 GLU A N 1
ATOM 5949 C CA . GLU A 1 366 ? -34.203 12.064 -21.549 1.00 44.35 506 GLU A CA 1
ATOM 5950 C C . GLU A 1 366 ? -35.650 12.514 -21.764 1.00 40.84 506 GLU A C 1
ATOM 5951 O O . GLU A 1 366 ? -36.406 11.862 -22.487 1.00 41.94 506 GLU A O 1
ATOM 5963 N N . HIS A 1 367 ? -36.031 13.638 -21.159 1.00 37.62 507 HIS A N 1
ATOM 5964 C CA . HIS A 1 367 ? -37.384 14.153 -21.334 1.00 35.56 507 HIS A CA 1
ATOM 5965 C C . HIS A 1 367 ? -37.638 14.634 -22.761 1.00 36.15 507 HIS A C 1
ATOM 5966 O O . HIS A 1 367 ? -38.703 14.387 -23.328 1.00 38.66 507 HIS A O 1
ATOM 5979 N N . LEU A 1 368 ? -36.669 15.336 -23.334 1.00 35.21 508 LEU A N 1
ATOM 5980 C CA . LEU A 1 368 ? -36.834 15.884 -24.672 1.00 36.05 508 LEU A CA 1
ATOM 5981 C C . LEU A 1 368 ? -37.010 14.769 -25.691 1.00 36.74 508 LEU A C 1
ATOM 5982 O O . LEU A 1 368 ? -37.883 14.831 -26.554 1.00 37.75 508 LEU A O 1
ATOM 5998 N N . LEU A 1 369 ? -36.175 13.745 -25.587 1.00 37.22 509 LEU A N 1
ATOM 5999 C CA . LEU A 1 369 ? -36.246 12.621 -26.503 1.00 40.48 509 LEU A CA 1
ATOM 6000 C C . LEU A 1 369 ? -37.578 11.896 -26.347 1.00 43.85 509 LEU A C 1
ATOM 6001 O O . LEU A 1 369 ? -38.135 11.387 -27.320 1.00 46.49 509 LEU A O 1
ATOM 6017 N N . GLY A 1 370 ? -38.087 11.851 -25.121 1.00 44.28 510 GLY A N 1
ATOM 6018 C CA . GLY A 1 370 ? -39.371 11.227 -24.860 1.00 44.85 510 GLY A CA 1
ATOM 6019 C C . GLY A 1 370 ? -40.476 11.945 -25.607 1.00 43.07 510 GLY A C 1
ATOM 6020 O O . GLY A 1 370 ? -41.261 11.335 -26.337 1.00 45.38 510 GLY A O 1
ATOM 6024 N N . ALA A 1 371 ? -40.533 13.257 -25.429 1.00 38.72 511 ALA A N 1
ATOM 6025 C CA . ALA A 1 371 ? -41.524 14.069 -26.114 1.00 36.64 511 ALA A CA 1
ATOM 6026 C C . ALA A 1 371 ? -41.405 13.894 -27.627 1.00 37.86 511 ALA A C 1
ATOM 6027 O O . ALA A 1 371 ? -42.411 13.771 -28.328 1.00 39.39 511 ALA A O 1
ATOM 6034 N N . SER A 1 372 ? -40.173 13.880 -28.124 1.00 38.16 512 SER A N 1
ATOM 6035 C CA . SER A 1 372 ? -39.922 13.755 -29.556 1.00 40.41 512 SER A CA 1
ATOM 6036 C C . SER A 1 372 ? -40.446 12.428 -30.092 1.00 42.06 512 SER A C 1
ATOM 6037 O O . SER A 1 372 ? -41.034 12.367 -31.178 1.00 45.19 512 SER A O 1
ATOM 6045 N N . ILE A 1 373 ? -40.228 11.364 -29.329 1.00 40.83 513 ILE A N 1
ATOM 6046 C CA . ILE A 1 373 ? -40.676 10.042 -29.742 1.00 41.35 513 ILE A CA 1
ATOM 6047 C C . ILE A 1 373 ? -42.202 9.975 -29.814 1.00 42.87 513 ILE A C 1
ATOM 6048 O O . ILE A 1 373 ? -42.763 9.568 -30.831 1.00 46.25 513 ILE A O 1
ATOM 6064 N N . TYR A 1 374 ? -42.875 10.393 -28.748 1.00 40.81 514 TYR A N 1
ATOM 6065 C CA . TYR A 1 374 ? -44.332 10.338 -28.714 1.00 40.31 514 TYR A CA 1
ATOM 6066 C C . TYR A 1 374 ? -44.951 11.245 -29.769 1.00 43.34 514 TYR A C 1
ATOM 6067 O O . TYR A 1 374 ? -45.923 10.870 -30.418 1.00 47.18 514 TYR A O 1
ATOM 6085 N N . GLU A 1 375 ? -44.387 12.432 -29.955 1.00 41.38 515 GLU A N 1
ATOM 6086 C CA . GLU A 1 375 ? -44.876 13.318 -31.000 1.00 39.74 515 GLU A CA 1
ATOM 6087 C C . GLU A 1 375 ? -44.830 12.590 -32.340 1.00 41.95 515 GLU A C 1
ATOM 6088 O O . GLU A 1 375 ? -45.791 12.620 -33.105 1.00 41.34 515 GLU A O 1
ATOM 6100 N N . ALA A 1 376 ? -43.716 11.917 -32.610 1.00 44.25 516 ALA A N 1
ATOM 6101 C CA . ALA A 1 376 ? -43.554 11.203 -33.872 1.00 47.78 516 ALA A CA 1
ATOM 6102 C C . ALA A 1 376 ? -44.581 10.088 -33.990 1.00 49.23 516 ALA A C 1
ATOM 6103 O O . ALA A 1 376 ? -45.260 9.964 -35.008 1.00 50.75 516 ALA A O 1
ATOM 6110 N N . GLN A 1 377 ? -44.696 9.278 -32.944 1.00 48.63 517 GLN A N 1
ATOM 6111 C CA . GLN A 1 377 ? -45.638 8.168 -32.953 1.00 50.59 517 GLN A CA 1
ATOM 6112 C C . GLN A 1 377 ? -47.066 8.671 -33.133 1.00 48.16 517 GLN A C 1
ATOM 6113 O O . GLN A 1 377 ? -47.814 8.149 -33.956 1.00 48.98 517 GLN A O 1
ATOM 6127 N N . LEU A 1 378 ? -47.439 9.683 -32.356 1.00 44.96 518 LEU A N 1
ATOM 6128 C CA . LEU A 1 378 ? -48.785 10.240 -32.420 1.00 45.99 518 LEU A CA 1
ATOM 6129 C C . LEU A 1 378 ? -49.098 10.785 -33.803 1.00 47.17 518 LEU A C 1
ATOM 6130 O O . LEU A 1 378 ? -50.195 10.582 -34.324 1.00 48.26 518 LEU A O 1
ATOM 6146 N N . LEU A 1 379 ? -48.132 11.484 -34.389 1.00 47.94 519 LEU A N 1
ATOM 6147 C CA . LEU A 1 379 ? -48.277 11.991 -35.745 1.00 52.15 519 LEU A CA 1
ATOM 6148 C C . LEU A 1 379 ? -48.420 10.834 -36.722 1.00 58.86 519 LEU A C 1
ATOM 6149 O O . LEU A 1 379 ? -49.316 10.828 -37.564 1.00 64.14 519 LEU A O 1
ATOM 6165 N N . LYS A 1 380 ? -47.534 9.852 -36.604 1.00 58.44 520 LYS A N 1
ATOM 6166 C CA . LYS A 1 380 ? -47.579 8.685 -37.474 1.00 59.67 520 LYS A CA 1
ATOM 6167 C C . LYS A 1 380 ? -48.941 8.013 -37.386 1.00 60.50 520 LYS A C 1
ATOM 6168 O O . LYS A 1 380 ? -49.489 7.570 -38.394 1.00 63.30 520 LYS A O 1
ATOM 6187 N N . TYR A 1 381 ? -49.487 7.946 -36.176 1.00 59.21 521 TYR A N 1
ATOM 6188 C CA . TYR A 1 381 ? -50.771 7.296 -35.961 1.00 63.54 521 TYR A CA 1
ATOM 6189 C C . TYR A 1 381 ? -51.907 8.095 -36.593 1.00 66.91 521 TYR A C 1
ATOM 6190 O O . TYR A 1 381 ? -52.849 7.524 -37.143 1.00 74.48 521 TYR A O 1
ATOM 6208 N N . LYS A 1 382 ? -51.811 9.418 -36.518 1.00 62.40 522 LYS A N 1
ATOM 6209 C CA . LYS A 1 382 ? -52.860 10.288 -37.036 1.00 62.87 522 LYS A CA 1
ATOM 6210 C C . LYS A 1 382 ? -52.872 10.287 -38.557 1.00 64.09 522 LYS A C 1
ATOM 6211 O O . LYS A 1 382 ? -53.934 10.283 -39.176 1.00 67.04 522 LYS A O 1
ATOM 6230 N N . TYR A 1 383 ? -51.685 10.275 -39.154 1.00 62.24 523 TYR A N 1
ATOM 6231 C CA . TYR A 1 383 ? -51.555 10.432 -40.598 1.00 63.63 523 TYR A CA 1
ATOM 6232 C C . TYR A 1 383 ? -50.950 9.207 -41.282 1.00 65.36 523 TYR A C 1
ATOM 6233 O O . TYR A 1 383 ? -50.296 9.329 -42.319 1.00 65.11 523 TYR A O 1
ATOM 6251 N N . LYS A 1 384 ? -51.186 8.028 -40.716 1.00 70.29 524 LYS A N 1
ATOM 6252 C CA . LYS A 1 384 ? -50.601 6.796 -41.241 1.00 78.78 524 LYS A CA 1
ATOM 6253 C C . LYS A 1 384 ? -51.048 6.495 -42.673 1.00 84.38 524 LYS A C 1
ATOM 6254 O O . LYS A 1 384 ? -50.391 5.735 -43.384 1.00 88.13 524 LYS A O 1
ATOM 6273 N N . GLU A 1 385 ? -52.155 7.096 -43.098 1.00 85.67 525 GLU A N 1
ATOM 6274 C CA . GLU A 1 385 ? -52.701 6.833 -44.428 1.00 90.50 525 GLU A CA 1
ATOM 6275 C C . GLU A 1 385 ? -52.194 7.805 -45.496 1.00 88.05 525 GLU A C 1
ATOM 6276 O O . GLU A 1 385 ? -52.631 7.750 -46.644 1.00 89.04 525 GLU A O 1
ATOM 6288 N N . LYS A 1 386 ? -51.275 8.690 -45.121 1.00 85.09 526 LYS A N 1
ATOM 6289 C CA . LYS A 1 386 ? -50.683 9.621 -46.077 1.00 86.52 526 LYS A CA 1
ATOM 6290 C C . LYS A 1 386 ? -49.430 9.025 -46.708 1.00 89.30 526 LYS A C 1
ATOM 6291 O O . LYS A 1 386 ? -48.915 8.011 -46.241 1.00 89.77 526 LYS A O 1
ATOM 6310 N N . ASP A 1 387 ? -48.941 9.659 -47.769 1.00 91.57 527 ASP A N 1
ATOM 6311 C CA . ASP A 1 387 ? -47.768 9.161 -48.481 1.00 96.78 527 ASP A CA 1
ATOM 6312 C C . ASP A 1 387 ? -46.478 9.498 -47.734 1.00 91.76 527 ASP A C 1
ATOM 6313 O O . ASP A 1 387 ? -46.486 10.278 -46.781 1.00 86.08 527 ASP A O 1
ATOM 6322 N N . GLU A 1 388 ? -45.374 8.903 -48.175 1.00 95.01 528 GLU A N 1
ATOM 6323 C CA . GLU A 1 388 ? -44.083 9.072 -47.513 1.00 91.80 528 GLU A CA 1
ATOM 6324 C C . GLU A 1 388 ? -43.646 10.529 -47.434 1.00 82.26 528 GLU A C 1
ATOM 6325 O O . GLU A 1 388 ? -43.211 10.994 -46.381 1.00 76.55 528 GLU A O 1
ATOM 6337 N N . ASN A 1 389 ? -43.750 11.241 -48.551 1.00 83.70 529 ASN A N 1
ATOM 6338 C CA . ASN A 1 389 ? -43.287 12.621 -48.626 1.00 82.46 529 ASN A CA 1
ATOM 6339 C C . ASN A 1 389 ? -44.052 13.547 -47.682 1.00 75.60 529 ASN A C 1
ATOM 6340 O O . ASN A 1 389 ? -43.481 14.479 -47.117 1.00 73.62 529 ASN A O 1
ATOM 6351 N N . ALA A 1 390 ? -45.344 13.284 -47.512 1.00 75.38 530 ALA A N 1
ATOM 6352 C CA . ALA A 1 390 ? -46.180 14.093 -46.636 1.00 71.69 530 ALA A CA 1
ATOM 6353 C C . ALA A 1 390 ? -45.853 13.782 -45.182 1.00 70.31 530 ALA A C 1
ATOM 6354 O O . ALA A 1 390 ? -45.583 14.684 -44.389 1.00 68.19 530 ALA A O 1
ATOM 6361 N N . LEU A 1 391 ? -45.882 12.499 -44.837 1.00 71.89 531 LEU A N 1
ATOM 6362 C CA . LEU A 1 391 ? -45.526 12.065 -43.494 1.00 69.26 531 LEU A CA 1
ATOM 6363 C C . LEU A 1 391 ? -44.171 12.642 -43.125 1.00 65.95 531 LEU A C 1
ATOM 6364 O O . LEU A 1 391 ? -43.971 13.135 -42.015 1.00 61.57 531 LEU A O 1
ATOM 6380 N N . CYS A 1 392 ? -43.242 12.581 -44.072 1.00 68.12 532 CYS A N 1
ATOM 6381 C CA . CYS A 1 392 ? -41.904 13.112 -43.862 1.00 64.52 532 CYS A CA 1
ATOM 6382 C C . CYS A 1 392 ? -41.958 14.579 -43.454 1.00 60.69 532 CYS A C 1
ATOM 6383 O O . CYS A 1 392 ? -41.371 14.969 -42.447 1.00 56.96 532 CYS A O 1
ATOM 6390 N N . SER A 1 393 ? -42.659 15.391 -44.240 1.00 63.71 533 SER A N 1
ATOM 6391 C CA . SER A 1 393 ? -42.719 16.825 -43.981 1.00 64.68 533 SER A CA 1
ATOM 6392 C C . SER A 1 393 ? -43.459 17.146 -42.679 1.00 60.13 533 SER A C 1
ATOM 6393 O O . SER A 1 393 ? -43.108 18.096 -41.984 1.00 58.05 533 SER A O 1
ATOM 6401 N N . ILE A 1 394 ? -44.467 16.348 -42.343 1.00 59.14 534 ILE A N 1
ATOM 6402 C CA . ILE A 1 394 ? -45.222 16.556 -41.110 1.00 56.43 534 ILE A CA 1
ATOM 6403 C C . ILE A 1 394 ? -44.356 16.312 -39.875 1.00 55.62 534 ILE A C 1
ATOM 6404 O O . ILE A 1 394 ? -44.494 17.004 -38.865 1.00 55.87 534 ILE A O 1
ATOM 6420 N N . ILE A 1 395 ? -43.476 15.318 -39.952 1.00 55.26 535 ILE A N 1
ATOM 6421 C CA . ILE A 1 395 ? -42.575 15.010 -38.847 1.00 51.47 535 ILE A CA 1
ATOM 6422 C C . ILE A 1 395 ? -41.571 16.141 -38.682 1.00 52.05 535 ILE A C 1
ATOM 6423 O O . ILE A 1 395 ? -41.226 16.522 -37.563 1.00 49.56 535 ILE A O 1
ATOM 6439 N N . GLN A 1 396 ? -41.110 16.682 -39.805 1.00 55.03 536 GLN A N 1
ATOM 6440 C CA . GLN A 1 396 ? -40.137 17.766 -39.781 1.00 53.47 536 GLN A CA 1
ATOM 6441 C C . GLN A 1 396 ? -40.745 19.043 -39.215 1.00 52.38 536 GLN A C 1
ATOM 6442 O O . GLN A 1 396 ? -40.051 19.826 -38.570 1.00 50.66 536 GLN A O 1
ATOM 6456 N N . ASN A 1 397 ? -42.037 19.254 -39.460 1.00 53.21 537 ASN A N 1
ATOM 6457 C CA . ASN A 1 397 ? -42.734 20.413 -38.903 1.00 50.27 537 ASN A CA 1
ATOM 6458 C C . ASN A 1 397 ? -42.616 20.457 -37.378 1.00 44.74 537 ASN A C 1
ATOM 6459 O O . ASN A 1 397 ? -42.209 21.472 -36.807 1.00 44.68 537 ASN A O 1
ATOM 6470 N N . SER A 1 398 ? -42.960 19.357 -36.718 1.00 41.00 538 SER A N 1
ATOM 6471 C CA . SER A 1 398 ? -42.901 19.308 -35.259 1.00 40.13 538 SER A CA 1
ATOM 6472 C C . SER A 1 398 ? -41.458 19.276 -34.762 1.00 43.09 538 SER A C 1
ATOM 6473 O O . SER A 1 398 ? -41.132 19.855 -33.728 1.00 41.33 538 SER A O 1
ATOM 6481 N N . TYR A 1 399 ? -40.593 18.603 -35.508 1.00 47.47 539 TYR A N 1
ATOM 6482 C CA . TYR A 1 399 ? -39.169 18.611 -35.210 1.00 47.39 539 TYR A CA 1
ATOM 6483 C C . TYR A 1 399 ? -38.642 20.043 -35.143 1.00 47.65 539 TYR A C 1
ATOM 6484 O O . TYR A 1 399 ? -37.951 20.421 -34.197 1.00 47.25 539 TYR A O 1
ATOM 6502 N N . ALA A 1 400 ? -38.973 20.837 -36.156 1.00 47.65 540 ALA A N 1
ATOM 6503 C CA . ALA A 1 400 ? -38.505 22.216 -36.234 1.00 44.56 540 ALA A CA 1
ATOM 6504 C C . ALA A 1 400 ? -39.115 23.079 -35.127 1.00 42.31 540 ALA A C 1
ATOM 6505 O O . ALA A 1 400 ? -38.462 23.978 -34.601 1.00 40.84 540 ALA A O 1
ATOM 6512 N N . ASP A 1 401 ? -40.371 22.815 -34.782 1.00 42.39 541 ASP A N 1
ATOM 6513 C CA . ASP A 1 401 ? -41.020 23.553 -33.708 1.00 39.73 541 ASP A CA 1
ATOM 6514 C C . ASP A 1 401 ? -40.319 23.262 -32.388 1.00 38.97 541 ASP A C 1
ATOM 6515 O O . ASP A 1 401 ? -40.136 24.155 -31.561 1.00 39.52 541 ASP A O 1
ATOM 6524 N N . LEU A 1 402 ? -39.928 22.008 -32.191 1.00 38.25 542 LEU A N 1
ATOM 6525 C CA . LEU A 1 402 ? -39.218 21.627 -30.979 1.00 38.19 542 LEU A CA 1
ATOM 6526 C C . LEU A 1 402 ? -37.914 22.398 -30.897 1.00 39.90 542 LEU A C 1
ATOM 6527 O O . LEU A 1 402 ? -37.562 22.933 -29.844 1.00 40.80 542 LEU A O 1
ATOM 6543 N N . ALA A 1 403 ? -37.207 22.460 -32.022 1.00 41.15 543 ALA A N 1
ATOM 6544 C CA . ALA A 1 403 ? -35.963 23.206 -32.105 1.00 41.02 543 ALA A CA 1
ATOM 6545 C C . ALA A 1 403 ? -36.186 24.662 -31.700 1.00 43.11 543 ALA A C 1
ATOM 6546 O O . ALA A 1 403 ? -35.390 25.240 -30.958 1.00 46.41 543 ALA A O 1
ATOM 6553 N N . ASP A 1 404 ? -37.270 25.250 -32.192 1.00 42.62 544 ASP A N 1
ATOM 6554 C CA . ASP A 1 404 ? -37.579 26.645 -31.891 1.00 42.79 544 ASP A CA 1
ATOM 6555 C C . ASP A 1 404 ? -37.923 26.842 -30.422 1.00 38.93 544 ASP A C 1
ATOM 6556 O O . ASP A 1 404 ? -37.690 27.914 -29.859 1.00 37.07 544 ASP A O 1
ATOM 6565 N N . ILE A 1 405 ? -38.479 25.806 -29.806 1.00 38.67 545 ILE A N 1
ATOM 6566 C CA . ILE A 1 405 ? -38.879 25.877 -28.407 1.00 39.73 545 ILE A CA 1
ATOM 6567 C C . ILE A 1 405 ? -37.645 25.792 -27.510 1.00 40.16 545 ILE A C 1
ATOM 6568 O O . ILE A 1 405 ? -37.515 26.544 -26.546 1.00 39.94 545 ILE A O 1
ATOM 6584 N N . ILE A 1 406 ? -36.735 24.885 -27.851 1.00 41.49 546 ILE A N 1
ATOM 6585 C CA . ILE A 1 406 ? -35.483 24.728 -27.123 1.00 42.49 546 ILE A CA 1
ATOM 6586 C C . ILE A 1 406 ? -34.575 25.941 -27.317 1.00 43.97 546 ILE A C 1
ATOM 6587 O O . ILE A 1 406 ? -33.930 26.401 -26.374 1.00 46.14 546 ILE A O 1
ATOM 6603 N N . LYS A 1 407 ? -34.515 26.448 -28.543 1.00 42.62 547 LYS A N 1
ATOM 6604 C CA . LYS A 1 407 ? -33.682 27.607 -28.842 1.00 42.59 547 LYS A CA 1
ATOM 6605 C C . LYS A 1 407 ? -34.256 28.874 -28.209 1.00 43.01 547 LYS A C 1
ATOM 6606 O O . LYS A 1 407 ? -33.538 29.846 -27.985 1.00 47.48 547 LYS A O 1
ATOM 6625 N N . GLY A 1 408 ? -35.553 28.857 -27.920 1.00 39.22 548 GLY A N 1
ATOM 6626 C CA . GLY A 1 408 ? -36.222 30.010 -27.345 1.00 38.66 548 GLY A CA 1
ATOM 6627 C C . GLY A 1 408 ? -36.708 30.990 -28.397 1.00 41.41 548 GLY A C 1
ATOM 6628 O O . GLY A 1 408 ? -37.022 32.135 -28.088 1.00 42.26 548 GLY A O 1
ATOM 6632 N N . SER A 1 409 ? -36.773 30.544 -29.646 1.00 42.40 549 SER A N 1
ATOM 6633 C CA . SER A 1 409 ? -37.215 31.407 -30.735 1.00 43.96 549 SER A CA 1
ATOM 6634 C C . SER A 1 409 ? -38.670 31.128 -31.095 1.00 42.63 549 SER A C 1
ATOM 6635 O O . SER A 1 409 ? -39.258 31.842 -31.905 1.00 42.84 549 SER A O 1
ATOM 6643 N N . ASP A 1 410 ? -39.243 30.088 -30.492 1.00 42.25 550 ASP A N 1
ATOM 6644 C CA . ASP A 1 410 ? -40.645 29.745 -30.722 1.00 42.55 550 ASP A CA 1
ATOM 6645 C C . ASP A 1 410 ? -41.553 30.945 -30.478 1.00 42.43 550 ASP A C 1
ATOM 6646 O O . ASP A 1 410 ? -41.411 31.652 -29.483 1.00 42.51 550 ASP A O 1
ATOM 6655 N N . ILE A 1 411 ? -42.494 31.158 -31.390 1.00 42.72 551 ILE A N 1
ATOM 6656 C CA . ILE A 1 411 ? -43.358 32.330 -31.348 1.00 43.54 551 ILE A CA 1
ATOM 6657 C C . ILE A 1 411 ? -44.418 32.266 -30.244 1.00 42.59 551 ILE A C 1
ATOM 6658 O O . ILE A 1 411 ? -44.811 33.298 -29.697 1.00 44.87 551 ILE A O 1
ATOM 6674 N N . ILE A 1 412 ? -44.879 31.062 -29.921 1.00 39.67 552 ILE A N 1
ATOM 6675 C CA . ILE A 1 412 ? -46.031 30.905 -29.033 1.00 39.63 552 ILE A CA 1
ATOM 6676 C C . ILE A 1 412 ? -45.703 31.194 -27.569 1.00 40.57 552 ILE A C 1
ATOM 6677 O O . ILE A 1 412 ? -46.429 31.930 -26.905 1.00 41.80 552 ILE A O 1
ATOM 6693 N N . LYS A 1 413 ? -44.623 30.606 -27.067 1.00 40.57 553 LYS A N 1
ATOM 6694 C CA . LYS A 1 413 ? -44.233 30.793 -25.674 1.00 41.82 553 LYS A CA 1
ATOM 6695 C C . LYS A 1 413 ? -45.389 30.406 -24.760 1.00 42.59 553 LYS A C 1
ATOM 6696 O O . LYS A 1 413 ? -45.761 31.158 -23.855 1.00 44.95 553 LYS A O 1
ATOM 6715 N N . ASP A 1 414 ? -45.964 29.236 -25.017 1.00 41.30 554 ASP A N 1
ATOM 6716 C CA . ASP A 1 414 ? -47.073 28.736 -24.220 1.00 40.87 554 ASP A CA 1
ATOM 6717 C C . ASP A 1 414 ? -46.550 28.191 -22.900 1.00 37.96 554 ASP A C 1
ATOM 6718 O O . ASP A 1 414 ? -45.344 28.104 -22.683 1.00 37.22 554 ASP A O 1
ATOM 6727 N N . TYR A 1 415 ? -47.472 27.798 -22.033 1.00 37.23 555 TYR A N 1
ATOM 6728 C CA . TYR A 1 415 ? -47.128 27.359 -20.691 1.00 36.75 555 TYR A CA 1
ATOM 6729 C C . TYR A 1 415 ? -46.059 26.270 -20.681 1.00 38.33 555 TYR A C 1
ATOM 6730 O O . TYR A 1 415 ? -45.132 26.319 -19.875 1.00 40.71 555 TYR A O 1
ATOM 6748 N N . TYR A 1 416 ? -46.181 25.289 -21.569 1.00 38.04 556 TYR A N 1
ATOM 6749 C CA . TYR A 1 416 ? -45.286 24.135 -21.523 1.00 37.46 556 TYR A CA 1
ATOM 6750 C C . TYR A 1 416 ? -44.009 24.354 -22.319 1.00 39.55 556 TYR A C 1
ATOM 6751 O O . TYR A 1 416 ? -42.933 23.917 -21.908 1.00 40.04 556 TYR A O 1
ATOM 6769 N N . GLY A 1 417 ? -44.123 25.043 -23.447 1.00 40.54 557 GLY A N 1
ATOM 6770 C CA . GLY A 1 417 ? -42.950 25.452 -24.197 1.00 39.98 557 GLY A CA 1
ATOM 6771 C C . GLY A 1 417 ? -42.012 26.295 -23.347 1.00 38.43 557 GLY A C 1
ATOM 6772 O O . GLY A 1 417 ? -40.826 25.995 -23.241 1.00 36.85 557 GLY A O 1
ATOM 6776 N N . LYS A 1 418 ? -42.550 27.347 -22.734 1.00 38.88 558 LYS A N 1
ATOM 6777 C CA . LYS A 1 418 ? -41.763 28.246 -21.892 1.00 39.96 558 LYS A CA 1
ATOM 6778 C C . LYS A 1 418 ? -40.995 27.495 -20.817 1.00 38.88 558 LYS A C 1
ATOM 6779 O O . LYS A 1 418 ? -39.803 27.727 -20.613 1.00 39.18 558 LYS A O 1
ATOM 6798 N N . LYS A 1 419 ? -41.683 26.605 -20.116 1.00 39.09 559 LYS A N 1
ATOM 6799 C CA . LYS A 1 419 ? -41.046 25.847 -19.046 1.00 41.58 559 LYS A CA 1
ATOM 6800 C C . LYS A 1 419 ? -39.958 24.930 -19.584 1.00 41.37 559 LYS A C 1
ATOM 6801 O O . LYS A 1 419 ? -38.979 24.651 -18.896 1.00 44.07 559 LYS A O 1
ATOM 6820 N N . MET A 1 420 ? -40.126 24.474 -20.819 1.00 38.80 560 MET A N 1
ATOM 6821 C CA . MET A 1 420 ? -39.111 23.656 -21.456 1.00 37.39 560 MET A CA 1
ATOM 6822 C C . MET A 1 420 ? -37.849 24.494 -21.645 1.00 35.44 560 MET A C 1
ATOM 6823 O O . MET A 1 420 ? -36.737 24.047 -21.354 1.00 35.66 560 MET A O 1
ATOM 6837 N N . GLU A 1 421 ? -38.035 25.721 -22.116 1.00 34.82 561 GLU A N 1
ATOM 6838 C CA . GLU A 1 421 ? -36.928 26.631 -22.365 1.00 37.10 561 GLU A CA 1
ATOM 6839 C C . GLU A 1 421 ? -36.234 27.017 -21.066 1.00 39.81 561 GLU A C 1
ATOM 6840 O O . GLU A 1 421 ? -35.007 26.977 -20.963 1.00 41.01 561 GLU A O 1
ATOM 6852 N N . GLU A 1 422 ? -37.030 27.400 -20.077 1.00 40.61 562 GLU A N 1
ATOM 6853 C CA . GLU A 1 422 ? -36.496 27.864 -18.806 1.00 42.06 562 GLU A CA 1
ATOM 6854 C C . GLU A 1 422 ? -35.781 26.741 -18.065 1.00 43.04 562 GLU A C 1
ATOM 6855 O O . GLU A 1 422 ? -34.811 26.977 -17.351 1.00 47.25 562 GLU A O 1
ATOM 6867 N N . ASN A 1 423 ? -36.247 25.513 -18.247 1.00 38.62 563 ASN A N 1
ATOM 6868 C CA . ASN A 1 423 ? -35.633 24.390 -17.559 1.00 36.82 563 ASN A CA 1
ATOM 6869 C C . ASN A 1 423 ? -34.313 23.976 -18.191 1.00 40.27 563 ASN A C 1
ATOM 6870 O O . ASN A 1 423 ? -33.493 23.319 -17.553 1.00 44.64 563 ASN A O 1
ATOM 6881 N N . LEU A 1 424 ? -34.101 24.375 -19.439 1.00 38.67 564 LEU A N 1
ATOM 6882 C CA . LEU A 1 424 ? -32.798 24.207 -20.066 1.00 39.30 564 LEU A CA 1
ATOM 6883 C C . LEU A 1 424 ? -31.847 25.285 -19.560 1.00 39.40 564 LEU A C 1
ATOM 6884 O O . LEU A 1 424 ? -30.649 25.043 -19.399 1.00 41.07 564 LEU A O 1
ATOM 6900 N N . ASN A 1 425 ? -32.384 26.476 -19.308 1.00 38.37 565 ASN A N 1
ATOM 6901 C CA . ASN A 1 425 ? -31.609 27.528 -18.669 1.00 41.28 565 ASN A CA 1
ATOM 6902 C C . ASN A 1 425 ? -31.114 27.055 -17.310 1.00 44.40 565 ASN A C 1
ATOM 6903 O O . ASN A 1 425 ? -29.984 27.339 -16.922 1.00 46.12 565 ASN A O 1
ATOM 6914 N N . LYS A 1 426 ? -31.959 26.317 -16.595 1.00 45.51 566 LYS A N 1
ATOM 6915 C CA . LYS A 1 426 ? -31.576 25.770 -15.297 1.00 48.77 566 LYS A CA 1
ATOM 6916 C C . LYS A 1 426 ? -30.419 24.786 -15.431 1.00 46.21 566 LYS A C 1
ATOM 6917 O O . LYS A 1 426 ? -29.515 24.768 -14.598 1.00 48.41 566 LYS A O 1
ATOM 6936 N N . VAL A 1 427 ? -30.445 23.966 -16.475 1.00 42.96 567 VAL A N 1
ATOM 6937 C CA . VAL A 1 427 ? -29.336 23.056 -16.739 1.00 44.13 567 VAL A CA 1
ATOM 6938 C C . VAL A 1 427 ? -28.038 23.846 -16.848 1.00 49.38 567 VAL A C 1
ATOM 6939 O O . VAL A 1 427 ? -26.982 23.395 -16.397 1.00 52.26 567 VAL A O 1
ATOM 6952 N N . ASN A 1 428 ? -28.124 25.029 -17.449 1.00 50.28 568 ASN A N 1
ATOM 6953 C CA . ASN A 1 428 ? -26.976 25.923 -17.553 1.00 52.52 568 ASN A CA 1
ATOM 6954 C C . ASN A 1 428 ? -26.596 26.490 -16.189 1.00 53.75 568 ASN A C 1
ATOM 6955 O O . ASN A 1 428 ? -27.355 27.251 -15.592 1.00 52.74 568 ASN A O 1
ATOM 6966 N N . LYS A 1 429 ? -25.416 26.117 -15.702 1.00 55.10 569 LYS A N 1
ATOM 6967 C CA . LYS A 1 429 ? -24.986 26.497 -14.360 1.00 55.24 569 LYS A CA 1
ATOM 6968 C C . LYS A 1 429 ? -24.130 27.756 -14.375 1.00 56.37 569 LYS A C 1
ATOM 6969 O O . LYS A 1 429 ? -23.637 28.194 -13.336 1.00 57.03 569 LYS A O 1
ATOM 6988 N N . ASP A 1 430 ? -23.948 28.334 -15.556 1.00 57.02 570 ASP A N 1
ATOM 6989 C CA . ASP A 1 430 ? -23.172 29.557 -15.693 1.00 61.07 570 ASP A CA 1
ATOM 6990 C C . ASP A 1 430 ? -23.883 30.702 -14.980 1.00 62.28 570 ASP A C 1
ATOM 6991 O O . ASP A 1 430 ? -25.099 30.841 -15.079 1.00 59.43 570 ASP A O 1
ATOM 7000 N N . LYS A 1 431 ? -23.124 31.524 -14.265 1.00 67.34 571 LYS A N 1
ATOM 7001 C CA . LYS A 1 431 ? -23.711 32.594 -13.463 1.00 69.99 571 LYS A CA 1
ATOM 7002 C C . LYS A 1 431 ? -23.975 33.876 -14.257 1.00 73.05 571 LYS A C 1
ATOM 7003 O O . LYS A 1 431 ? -24.561 34.824 -13.733 1.00 75.75 571 LYS A O 1
ATOM 7022 N N . LYS A 1 432 ? -23.543 33.907 -15.513 1.00 73.56 572 LYS A N 1
ATOM 7023 C CA . LYS A 1 432 ? -23.930 34.989 -16.409 1.00 74.95 572 LYS A CA 1
ATOM 7024 C C . LYS A 1 432 ? -25.253 34.593 -17.043 1.00 67.61 572 LYS A C 1
ATOM 7025 O O . LYS A 1 432 ? -25.325 33.606 -17.775 1.00 65.28 572 LYS A O 1
ATOM 7044 N N . ARG A 1 433 ? -26.305 35.356 -16.760 1.00 65.53 573 ARG A N 1
ATOM 7045 C CA . ARG A 1 433 ? -27.651 34.906 -17.085 1.00 62.64 573 ARG A CA 1
ATOM 7046 C C . ARG A 1 433 ? -28.505 35.951 -17.795 1.00 62.36 573 ARG A C 1
ATOM 7047 O O . ARG A 1 433 ? -29.729 35.954 -17.668 1.00 61.32 573 ARG A O 1
ATOM 7068 N N . ASN A 1 434 ? -27.858 36.821 -18.562 1.00 63.51 574 ASN A N 1
ATOM 7069 C CA . ASN A 1 434 ? -28.578 37.745 -19.431 1.00 62.72 574 ASN A CA 1
ATOM 7070 C C . ASN A 1 434 ? -29.146 37.021 -20.653 1.00 60.56 574 ASN A C 1
ATOM 7071 O O . ASN A 1 434 ? -28.677 35.941 -21.021 1.00 58.67 574 ASN A O 1
ATOM 7082 N N . GLU A 1 435 ? -30.157 37.623 -21.275 1.00 62.22 575 GLU A N 1
ATOM 7083 C CA . GLU A 1 435 ? -30.860 37.008 -22.400 1.00 62.49 575 GLU A CA 1
ATOM 7084 C C . GLU A 1 435 ? -29.923 36.334 -23.395 1.00 61.38 575 GLU A C 1
ATOM 7085 O O . GLU A 1 435 ? -29.985 35.122 -23.588 1.00 56.63 575 GLU A O 1
ATOM 7097 N N . GLU A 1 436 ? -29.065 37.120 -24.032 1.00 67.10 576 GLU A N 1
ATOM 7098 C CA . GLU A 1 436 ? -28.228 36.601 -25.108 1.00 70.97 576 GLU A CA 1
ATOM 7099 C C . GLU A 1 436 ? -27.324 35.468 -24.633 1.00 66.27 576 GLU A C 1
ATOM 7100 O O . GLU A 1 436 ? -27.111 34.494 -25.352 1.00 66.62 576 GLU A O 1
ATOM 7112 N N . SER A 1 437 ? -26.800 35.594 -23.421 1.00 62.65 577 SER A N 1
ATOM 7113 C CA . SER A 1 437 ? -25.894 34.589 -22.888 1.00 61.11 577 SER A CA 1
ATOM 7114 C C . SER A 1 437 ? -26.609 33.250 -22.763 1.00 57.60 577 SER A C 1
ATOM 7115 O O . SER A 1 437 ? -26.070 32.211 -23.140 1.00 58.09 577 SER A O 1
ATOM 7123 N N . LEU A 1 438 ? -27.830 33.278 -22.238 1.00 54.93 578 LEU A N 1
ATOM 7124 C CA . LEU A 1 438 ? -28.615 32.062 -22.069 1.00 52.88 578 LEU A CA 1
ATOM 7125 C C . LEU A 1 438 ? -29.055 31.491 -23.412 1.00 52.27 578 LEU A C 1
ATOM 7126 O O . LEU A 1 438 ? -29.119 30.273 -23.586 1.00 51.41 578 LEU A O 1
ATOM 7142 N N . LYS A 1 439 ? -29.369 32.374 -24.355 1.00 53.09 579 LYS A N 1
ATOM 7143 C CA . LYS A 1 439 ? -29.759 31.947 -25.691 1.00 52.34 579 LYS A CA 1
ATOM 7144 C C . LYS A 1 439 ? -28.628 31.143 -26.323 1.00 53.49 579 LYS A C 1
ATOM 7145 O O . LYS A 1 439 ? -28.838 30.025 -26.794 1.00 52.21 579 LYS A O 1
ATOM 7164 N N . ILE A 1 440 ? -27.428 31.716 -26.320 1.00 56.95 580 ILE A N 1
ATOM 7165 C CA . ILE A 1 440 ? -26.272 31.080 -26.943 1.00 59.35 580 ILE A CA 1
ATOM 7166 C C . ILE A 1 440 ? -26.051 29.676 -26.388 1.00 58.92 580 ILE A C 1
ATOM 7167 O O . ILE A 1 440 ? -25.696 28.759 -27.127 1.00 61.26 580 ILE A O 1
ATOM 7183 N N . PHE A 1 441 ? -26.269 29.503 -25.090 1.00 55.85 581 PHE A N 1
ATOM 7184 C CA . PHE A 1 441 ? -26.128 28.187 -24.484 1.00 52.60 581 PHE A CA 1
ATOM 7185 C C . PHE A 1 441 ? -27.159 27.223 -25.057 1.00 50.44 581 PHE A C 1
ATOM 7186 O O . PHE A 1 441 ? -26.820 26.135 -25.520 1.00 51.85 581 PHE A O 1
ATOM 7203 N N . ARG A 1 442 ? -28.421 27.625 -25.021 1.00 47.00 582 ARG A N 1
ATOM 7204 C CA . ARG A 1 442 ? -29.491 26.790 -25.546 1.00 43.98 582 ARG A CA 1
ATOM 7205 C C . ARG A 1 442 ? -29.217 26.446 -27.010 1.00 47.07 582 ARG A C 1
ATOM 7206 O O . ARG A 1 442 ? -29.330 25.291 -27.417 1.00 46.65 582 ARG A O 1
ATOM 7227 N N . GLU A 1 443 ? -28.836 27.451 -27.792 1.00 50.82 583 GLU A N 1
ATOM 7228 C CA . GLU A 1 443 ? -28.569 27.249 -29.210 1.00 53.20 583 GLU A CA 1
ATOM 7229 C C . GLU A 1 443 ? -27.478 26.201 -29.416 1.00 53.83 583 GLU A C 1
ATOM 7230 O O . GLU A 1 443 ? -27.605 25.323 -30.269 1.00 53.81 583 GLU A O 1
ATOM 7242 N N . LYS A 1 444 ? -26.413 26.286 -28.624 1.00 54.44 584 LYS A N 1
ATOM 7243 C CA . LYS A 1 444 ? -25.333 25.308 -28.702 1.00 55.16 584 LYS A CA 1
ATOM 7244 C C . LYS A 1 444 ? -25.809 23.939 -28.231 1.00 51.78 584 LYS A C 1
ATOM 7245 O O . LYS A 1 444 ? -25.409 22.910 -28.776 1.00 54.84 584 LYS A O 1
ATOM 7264 N N . TRP A 1 445 ? -26.669 23.929 -27.219 1.00 46.82 585 TRP A N 1
ATOM 7265 C CA . TRP A 1 445 ? -27.165 22.678 -26.669 1.00 46.44 585 TRP A CA 1
ATOM 7266 C C . TRP A 1 445 ? -27.999 21.937 -27.706 1.00 46.04 585 TRP A C 1
ATOM 7267 O O . TRP A 1 445 ? -27.889 20.719 -27.848 1.00 47.16 585 TRP A O 1
ATOM 7288 N N . TRP A 1 446 ? -28.834 22.673 -28.432 1.00 44.84 586 TRP A N 1
ATOM 7289 C CA . TRP A 1 446 ? -29.648 22.070 -29.477 1.00 43.98 586 TRP A CA 1
ATOM 7290 C C . TRP A 1 446 ? -28.769 21.472 -30.580 1.00 47.83 586 TRP A C 1
ATOM 7291 O O . TRP A 1 446 ? -29.035 20.374 -31.063 1.00 47.59 586 TRP A O 1
ATOM 7312 N N . ASP A 1 447 ? -27.722 22.191 -30.973 1.00 52.26 587 ASP A N 1
ATOM 7313 C CA . ASP A 1 447 ? -26.814 21.700 -32.008 1.00 58.68 587 ASP A CA 1
ATOM 7314 C C . ASP A 1 447 ? -26.161 20.386 -31.590 1.00 56.95 587 ASP A C 1
ATOM 7315 O O . ASP A 1 447 ? -25.944 19.503 -32.417 1.00 57.85 587 ASP A O 1
ATOM 7324 N N . GLU A 1 448 ? -25.862 20.259 -30.303 1.00 55.25 588 GLU A N 1
ATOM 7325 C CA . GLU A 1 448 ? -25.236 19.051 -29.781 1.00 57.89 588 GLU A CA 1
ATOM 7326 C C . GLU A 1 448 ? -26.219 17.883 -29.668 1.00 53.73 588 GLU A C 1
ATOM 7327 O O . GLU A 1 448 ? -25.802 16.732 -29.578 1.00 56.41 588 GLU A O 1
ATOM 7339 N N . ASN A 1 449 ? -27.518 18.173 -29.675 1.00 48.31 589 ASN A N 1
ATOM 7340 C CA . ASN A 1 449 ? -28.524 17.127 -29.477 1.00 46.94 589 ASN A CA 1
ATOM 7341 C C . ASN A 1 449 ? -29.527 16.967 -30.619 1.00 47.50 589 ASN A C 1
ATOM 7342 O O . ASN A 1 449 ? -30.286 16.000 -30.646 1.00 47.85 589 ASN A O 1
ATOM 7353 N N . LYS A 1 450 ? -29.527 17.901 -31.561 1.00 48.04 590 LYS A N 1
ATOM 7354 C CA . LYS A 1 450 ? -30.544 17.925 -32.608 1.00 47.80 590 LYS A CA 1
ATOM 7355 C C . LYS A 1 450 ? -30.495 16.686 -33.505 1.00 52.74 590 LYS A C 1
ATOM 7356 O O . LYS A 1 450 ? -31.493 16.325 -34.125 1.00 55.72 590 LYS A O 1
ATOM 7375 N N . GLU A 1 451 ? -29.334 16.043 -3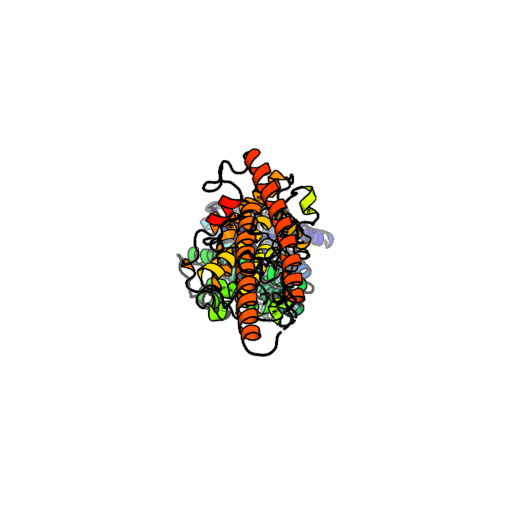3.576 1.00 54.83 591 GLU A N 1
ATOM 7376 C CA . GLU A 1 451 ? -29.171 14.856 -34.408 1.00 59.80 591 GLU A CA 1
ATOM 7377 C C . GLU A 1 451 ? -29.909 13.655 -33.815 1.00 58.32 591 GLU A C 1
ATOM 7378 O O . GLU A 1 451 ? -30.674 12.982 -34.507 1.00 60.30 591 GLU A O 1
ATOM 7390 N N . ASN A 1 452 ? -29.678 13.388 -32.536 1.00 57.06 592 ASN A N 1
ATOM 7391 C CA . ASN A 1 452 ? -30.389 12.316 -31.852 1.00 55.95 592 ASN A CA 1
ATOM 7392 C C . ASN A 1 452 ? -31.898 12.542 -31.856 1.00 50.16 592 ASN A C 1
ATOM 7393 O O . ASN A 1 452 ? -32.676 11.597 -31.978 1.00 49.65 592 ASN A O 1
ATOM 7404 N N . VAL A 1 453 ? -32.313 13.796 -31.723 1.00 47.00 593 VAL A N 1
ATOM 7405 C CA . VAL A 1 453 ? -33.731 14.113 -31.733 1.00 45.24 593 VAL A CA 1
ATOM 7406 C C . VAL A 1 453 ? -34.327 13.670 -33.064 1.00 48.07 593 VAL A C 1
ATOM 7407 O O . VAL A 1 453 ? -35.387 13.048 -33.105 1.00 48.98 593 VAL A O 1
ATOM 7420 N N . TRP A 1 454 ? -33.638 13.980 -34.155 1.00 49.75 594 TRP A N 1
ATOM 7421 C CA . TRP A 1 454 ? -34.125 13.586 -35.467 1.00 50.71 594 TRP A CA 1
ATOM 7422 C C . TRP A 1 454 ? -34.080 12.072 -35.644 1.00 52.25 594 TRP A C 1
ATOM 7423 O O . TRP A 1 454 ? -34.949 11.491 -36.293 1.00 53.17 594 TRP A O 1
ATOM 7444 N N . LYS A 1 455 ? -33.058 11.438 -35.076 1.00 52.79 595 LYS A N 1
ATOM 7445 C CA . LYS A 1 455 ? -32.919 9.989 -35.166 1.00 55.81 595 LYS A CA 1
ATOM 7446 C C . LYS A 1 455 ? -34.151 9.277 -34.622 1.00 53.06 595 LYS A C 1
ATOM 7447 O O . LYS A 1 455 ? -34.680 8.369 -35.263 1.00 54.19 595 LYS A O 1
ATOM 7466 N N . VAL A 1 456 ? -34.610 9.686 -33.441 1.00 51.37 596 VAL A N 1
ATOM 7467 C CA . VAL A 1 456 ? -35.732 9.005 -32.804 1.00 53.11 596 VAL A CA 1
ATOM 7468 C C . VAL A 1 456 ? -37.054 9.333 -33.492 1.00 55.85 596 VAL A C 1
ATOM 7469 O O . VAL A 1 456 ? -37.944 8.487 -33.562 1.00 61.98 596 VAL A O 1
ATOM 7482 N N . MET A 1 457 ? -37.183 10.551 -34.009 1.00 50.87 597 MET A N 1
ATOM 7483 C CA . MET A 1 457 ? -38.416 10.953 -34.679 1.00 47.51 597 MET A CA 1
ATOM 7484 C C . MET A 1 457 ? -38.520 10.316 -36.055 1.00 52.11 597 MET A C 1
ATOM 7485 O O . MET A 1 457 ? -39.614 10.005 -36.519 1.00 54.28 597 MET A O 1
ATOM 7499 N N . SER A 1 458 ? -37.377 10.121 -36.704 1.00 54.61 598 SER A N 1
ATOM 7500 C CA . SER A 1 458 ? -37.346 9.575 -38.052 1.00 60.62 598 SER A CA 1
ATOM 7501 C C . SER A 1 458 ? -37.577 8.069 -38.053 1.00 60.60 598 SER A C 1
ATOM 7502 O O . SER A 1 458 ? -37.726 7.456 -39.114 1.00 63.59 598 SER A O 1
ATOM 7510 N N . ALA A 1 459 ? -37.610 7.479 -36.863 1.00 57.92 599 ALA A N 1
ATOM 7511 C CA . ALA A 1 459 ? -37.755 6.034 -36.728 1.00 59.53 599 ALA A CA 1
ATOM 7512 C C . ALA A 1 459 ? -39.139 5.546 -37.142 1.00 59.81 599 ALA A C 1
ATOM 7513 O O . ALA A 1 459 ? -39.325 4.363 -37.423 1.00 62.89 599 ALA A O 1
ATOM 7520 N N . VAL A 1 460 ? -40.111 6.452 -37.179 1.00 57.61 600 VAL A N 1
ATOM 7521 C CA . VAL A 1 460 ? -41.479 6.070 -37.521 1.00 59.99 600 VAL A CA 1
ATOM 7522 C C . VAL A 1 460 ? -41.764 6.161 -39.021 1.00 64.19 600 VAL A C 1
ATOM 7523 O O . VAL A 1 460 ? -42.894 5.931 -39.454 1.00 67.43 600 VAL A O 1
ATOM 7536 N N . LEU A 1 461 ? -40.742 6.480 -39.810 1.00 64.39 601 LEU A N 1
ATOM 7537 C CA . LEU A 1 461 ? -40.909 6.637 -41.253 1.00 66.89 601 LEU A CA 1
ATOM 7538 C C . LEU A 1 461 ? -40.326 5.463 -42.039 1.00 73.61 601 LEU A C 1
ATOM 7539 O O . LEU A 1 461 ? -39.247 4.965 -41.718 1.00 74.22 601 LEU A O 1
ATOM 7555 N N . LYS A 1 462 ? -41.042 5.029 -43.072 1.00 79.98 602 LYS A N 1
ATOM 7556 C CA . LYS A 1 462 ? -40.498 4.065 -44.019 1.00 88.12 602 LYS A CA 1
ATOM 7557 C C . LYS A 1 462 ? -39.375 4.754 -44.780 1.00 87.41 602 LYS A C 1
ATOM 7558 O O . LYS A 1 462 ? -39.461 5.950 -45.061 1.00 84.76 602 LYS A O 1
ATOM 7577 N N . ASN A 1 463 ? -38.327 4.007 -45.114 1.00 93.06 603 ASN A N 1
ATOM 7578 C CA . ASN A 1 463 ? -37.174 4.584 -45.796 1.00 97.97 603 ASN A CA 1
ATOM 7579 C C . ASN A 1 463 ? -36.811 5.934 -45.190 1.00 94.89 603 ASN A C 1
ATOM 7580 O O . ASN A 1 463 ? -37.146 6.982 -45.741 1.00 94.91 603 ASN A O 1
ATOM 7591 N N . LYS A 1 464 ? -36.123 5.903 -44.053 1.00 92.69 604 LYS A N 1
ATOM 7592 C CA . LYS A 1 464 ? -35.815 7.117 -43.304 1.00 88.56 604 LYS A CA 1
ATOM 7593 C C . LYS A 1 464 ? -35.024 8.118 -44.144 1.00 93.59 604 LYS A C 1
ATOM 7594 O O . LYS A 1 464 ? -35.280 9.320 -44.089 1.00 93.44 604 LYS A O 1
ATOM 7613 N N . GLU A 1 465 ? -34.070 7.622 -44.926 1.00 98.87 605 GLU A N 1
ATOM 7614 C CA . GLU A 1 465 ? -33.214 8.491 -45.731 1.00 102.25 605 GLU A CA 1
ATOM 7615 C C . GLU A 1 465 ? -33.980 9.182 -46.859 1.00 99.46 605 GLU A C 1
ATOM 7616 O O . GLU A 1 465 ? -33.424 10.009 -47.579 1.00 96.55 605 GLU A O 1
ATOM 7628 N N . THR A 1 466 ? -35.253 8.835 -47.016 1.00 101.71 606 THR A N 1
ATOM 7629 C CA . THR A 1 466 ? -36.126 9.548 -47.939 1.00 105.61 606 THR A CA 1
ATOM 7630 C C . THR A 1 466 ? -36.353 10.966 -47.426 1.00 99.76 606 THR A C 1
ATOM 7631 O O . THR A 1 466 ? -36.588 11.893 -48.203 1.00 101.77 606 THR A O 1
ATOM 7642 N N . CYS A 1 467 ? -36.276 11.121 -46.108 1.00 90.77 607 CYS A N 1
ATOM 7643 C CA . CYS A 1 467 ? -36.536 12.397 -45.454 1.00 81.48 607 CYS A CA 1
ATOM 7644 C C . CYS A 1 467 ? -35.241 13.185 -45.273 1.00 82.74 607 CYS A C 1
ATOM 7645 O O . CYS A 1 467 ? -34.379 12.810 -44.479 1.00 84.90 607 CYS A O 1
ATOM 7652 N N . LYS A 1 468 ? -35.117 14.289 -46.004 1.00 81.70 608 LYS A N 1
ATOM 7653 C CA . LYS A 1 468 ? -33.844 14.991 -46.118 1.00 81.72 608 LYS A CA 1
ATOM 7654 C C . LYS A 1 468 ? -33.934 16.445 -45.673 1.00 74.27 608 LYS A C 1
ATOM 7655 O O . LYS A 1 468 ? -35.020 17.012 -45.571 1.00 66.21 608 LYS A O 1
ATOM 7674 N N . ASP A 1 469 ? -32.771 17.039 -45.420 1.00 74.28 609 ASP A N 1
ATOM 7675 C CA . ASP A 1 469 ? -32.664 18.467 -45.138 1.00 75.28 609 ASP A CA 1
ATOM 7676 C C . ASP A 1 469 ? -33.518 18.896 -43.951 1.00 72.89 609 ASP A C 1
ATOM 7677 O O . ASP A 1 469 ? -33.953 20.046 -43.865 1.00 71.64 609 ASP A O 1
ATOM 7686 N N . TYR A 1 470 ? -33.749 17.967 -43.031 1.00 72.10 610 TYR A N 1
ATOM 7687 C CA . TYR A 1 470 ? -34.457 18.285 -41.801 1.00 66.49 610 TYR A CA 1
ATOM 7688 C C . TYR A 1 470 ? -33.715 19.387 -41.056 1.00 64.69 610 TYR A C 1
ATOM 7689 O O . TYR A 1 470 ? -34.326 20.193 -40.355 1.00 63.39 610 TYR A O 1
ATOM 7707 N N . ASP A 1 471 ? -32.396 19.428 -41.223 1.00 66.62 611 ASP A N 1
ATOM 7708 C CA . ASP A 1 471 ? -31.577 20.426 -40.547 1.00 68.11 611 ASP A CA 1
ATOM 7709 C C . ASP A 1 471 ? -31.766 21.808 -41.166 1.00 67.79 611 ASP A C 1
ATOM 7710 O O . ASP A 1 471 ? -31.965 22.790 -40.452 1.00 67.19 611 ASP A O 1
ATOM 7719 N N . LYS A 1 472 ? -31.697 21.883 -42.493 1.00 68.40 612 LYS A N 1
ATOM 7720 C CA . LYS A 1 472 ? -31.936 23.141 -43.195 1.00 66.17 612 LYS A CA 1
ATOM 7721 C C . LYS A 1 472 ? -33.341 23.653 -42.908 1.00 63.76 612 LYS A C 1
ATOM 7722 O O . LYS A 1 472 ? -33.548 24.849 -42.706 1.00 62.83 612 LYS A O 1
ATOM 7741 N N . PHE A 1 473 ? -34.306 22.742 -42.901 1.00 63.54 613 PHE A N 1
ATOM 7742 C CA . PHE A 1 473 ? -35.693 23.111 -42.660 1.00 61.91 613 PHE A CA 1
ATOM 7743 C C . PHE A 1 473 ? -35.851 23.775 -41.295 1.00 60.56 613 PHE A C 1
ATOM 7744 O O . PHE A 1 473 ? -36.577 24.760 -41.151 1.00 57.67 613 PHE A O 1
ATOM 7761 N N . GLN A 1 474 ? -35.156 23.237 -40.299 1.00 63.99 614 GLN A N 1
ATOM 7762 C CA . GLN A 1 474 ? -35.234 23.758 -38.940 1.00 66.06 614 GLN A CA 1
ATOM 7763 C C . GLN A 1 474 ? -34.651 25.166 -38.843 1.00 66.66 614 GLN A C 1
ATOM 7764 O O . GLN A 1 474 ? -35.002 25.928 -37.943 1.00 67.40 614 GLN A O 1
ATOM 7778 N N . LYS A 1 475 ? -33.764 25.509 -39.771 1.00 66.01 615 LYS A N 1
ATOM 7779 C CA . LYS A 1 475 ? -33.135 26.827 -39.770 1.00 63.88 615 LYS A CA 1
ATOM 7780 C C . LYS A 1 475 ? -34.037 27.906 -40.372 1.00 58.53 615 LYS A C 1
ATOM 7781 O O . LYS A 1 475 ? -33.752 29.096 -40.246 1.00 57.05 615 LYS A O 1
ATOM 7800 N N . ILE A 1 476 ? -35.120 27.493 -41.024 1.00 56.18 616 ILE A N 1
ATOM 7801 C CA . ILE A 1 476 ? -36.046 28.439 -41.640 1.00 55.80 616 ILE A CA 1
ATOM 7802 C C . ILE A 1 476 ? -36.954 29.076 -40.593 1.00 53.53 616 ILE A C 1
ATOM 7803 O O . ILE A 1 476 ? -37.559 28.369 -39.787 1.00 54.67 616 ILE A O 1
ATOM 7819 N N . PRO A 1 477 ? -37.056 30.415 -40.605 1.00 52.67 617 PRO A N 1
ATOM 7820 C CA . PRO A 1 477 ? -37.943 31.113 -39.673 1.00 50.16 617 PRO A CA 1
ATOM 7821 C C . PRO A 1 477 ? -39.269 30.386 -39.492 1.00 47.92 617 PRO A C 1
ATOM 7822 O O . PRO A 1 477 ? -39.936 30.033 -40.466 1.00 48.50 617 PRO A O 1
ATOM 7833 N N . GLN A 1 478 ? -39.630 30.157 -38.236 1.00 46.61 618 GLN A N 1
ATOM 7834 C CA . GLN A 1 478 ? -40.813 29.382 -37.893 1.00 44.90 618 GLN A CA 1
ATOM 7835 C C . GLN A 1 478 ? -42.051 29.840 -38.668 1.00 46.12 618 GLN A C 1
ATOM 7836 O O . GLN A 1 478 ? -42.733 29.027 -39.287 1.00 47.39 618 GLN A O 1
ATOM 7850 N N . PHE A 1 479 ? -42.338 31.137 -38.634 1.00 46.85 619 PHE A N 1
ATOM 7851 C CA . PHE A 1 479 ? -43.518 31.668 -39.309 1.00 48.32 619 PHE A CA 1
ATOM 7852 C C . PHE A 1 479 ? -43.577 31.257 -40.775 1.00 52.58 619 PHE A C 1
ATOM 7853 O O . PHE A 1 479 ? -44.645 30.930 -41.293 1.00 53.37 619 PHE A O 1
ATOM 7870 N N . LEU A 1 480 ? -42.430 31.293 -41.444 1.00 55.64 620 LEU A N 1
ATOM 7871 C CA . LEU A 1 480 ? -42.360 30.915 -42.849 1.00 56.33 620 LEU A CA 1
ATOM 7872 C C . LEU A 1 480 ? -42.714 29.441 -43.022 1.00 51.99 620 LEU A C 1
ATOM 7873 O O . LEU A 1 480 ? -43.385 29.064 -43.984 1.00 51.14 620 LEU A O 1
ATOM 7889 N N . ARG A 1 481 ? -42.271 28.610 -42.084 1.00 49.98 621 ARG A N 1
ATOM 7890 C CA . ARG A 1 481 ? -42.593 27.192 -42.129 1.00 50.67 621 ARG A CA 1
ATOM 7891 C C . ARG A 1 481 ? -44.085 26.996 -41.918 1.00 51.20 621 ARG A C 1
ATOM 7892 O O . ARG A 1 481 ? -44.707 26.155 -42.566 1.00 53.53 621 ARG A O 1
ATOM 7913 N N . TRP A 1 482 ? -44.657 27.782 -41.012 1.00 49.65 622 TRP A N 1
ATOM 7914 C CA . TRP A 1 482 ? -46.071 27.666 -40.684 1.00 46.86 622 TRP A CA 1
ATOM 7915 C C . TRP A 1 482 ? -46.937 28.157 -41.829 1.00 48.33 622 TRP A C 1
ATOM 7916 O O . TRP A 1 482 ? -47.940 27.534 -42.166 1.00 48.03 622 TRP A O 1
ATOM 7937 N N . PHE A 1 483 ? -46.543 29.281 -42.417 1.00 50.54 623 PHE A N 1
ATOM 7938 C CA . PHE A 1 483 ? -47.277 29.870 -43.529 1.00 54.73 623 PHE A CA 1
ATOM 7939 C C . PHE A 1 483 ? -47.486 28.832 -44.630 1.00 56.61 623 PHE A C 1
ATOM 7940 O O . PHE A 1 483 ? -48.599 28.652 -45.126 1.00 58.04 623 PHE A O 1
ATOM 7957 N N . LYS A 1 484 ? -46.410 28.149 -45.006 1.00 56.58 624 LYS A N 1
ATOM 7958 C CA . LYS A 1 484 ? -46.484 27.096 -46.012 1.00 57.95 624 LYS A CA 1
ATOM 7959 C C . LYS A 1 484 ? -47.359 25.940 -45.532 1.00 57.83 624 LYS A C 1
ATOM 7960 O O . LYS A 1 484 ? -48.142 25.386 -46.302 1.00 62.41 624 LYS A O 1
ATOM 7979 N N . GLU A 1 485 ? -47.219 25.574 -44.260 1.00 54.09 625 GLU A N 1
ATOM 7980 C CA . GLU A 1 485 ? -48.031 24.511 -43.679 1.00 51.93 625 GLU A CA 1
ATOM 7981 C C . GLU A 1 485 ? -49.507 24.872 -43.802 1.00 50.97 625 GLU A C 1
ATOM 7982 O O . GLU A 1 485 ? -50.350 24.015 -44.068 1.00 50.05 625 GLU A O 1
ATOM 7994 N N . TRP A 1 486 ? -49.811 26.151 -43.606 1.00 51.76 626 TRP A N 1
ATOM 7995 C CA . TRP A 1 486 ? -51.178 26.637 -43.716 1.00 51.06 626 TRP A CA 1
ATOM 7996 C C . TRP A 1 486 ? -51.668 26.505 -45.154 1.00 53.12 626 TRP A C 1
ATOM 7997 O O . TRP A 1 486 ? -52.796 26.078 -45.398 1.00 54.27 626 TRP A O 1
ATOM 8018 N N . GLY A 1 487 ? -50.810 26.871 -46.101 1.00 54.26 627 GLY A N 1
ATOM 8019 C CA . GLY A 1 487 ? -51.132 26.757 -47.511 1.00 56.49 627 GLY A CA 1
ATOM 8020 C C . GLY A 1 487 ? -51.545 25.345 -47.884 1.00 56.59 627 GLY A C 1
ATOM 8021 O O . GLY A 1 487 ? -52.646 25.128 -48.396 1.00 57.58 627 GLY A O 1
ATOM 8025 N N . ASP A 1 488 ? -50.664 24.383 -47.624 1.00 57.06 628 ASP A N 1
ATOM 8026 C CA . ASP A 1 488 ? -50.950 22.987 -47.933 1.00 60.09 628 ASP A CA 1
ATOM 8027 C C . ASP A 1 488 ? -52.244 22.532 -47.270 1.00 57.73 628 ASP A C 1
ATOM 8028 O O . ASP A 1 488 ? -53.024 21.786 -47.860 1.00 59.34 628 ASP A O 1
ATOM 8037 N N . ASP A 1 489 ? -52.464 22.983 -46.039 1.00 55.64 629 ASP A N 1
ATOM 8038 C CA . ASP A 1 489 ? -53.658 22.614 -45.295 1.00 57.16 629 ASP A CA 1
ATOM 8039 C C . ASP A 1 489 ? -54.892 23.210 -45.956 1.00 62.12 629 ASP A C 1
ATOM 8040 O O . ASP A 1 489 ? -55.921 22.551 -46.075 1.00 66.75 629 ASP A O 1
ATOM 8049 N N . PHE A 1 490 ? -54.779 24.459 -46.392 1.00 60.51 630 PHE A N 1
ATOM 8050 C CA . PHE A 1 490 ? -55.894 25.156 -47.021 1.00 60.53 630 PHE A CA 1
ATOM 8051 C C . PHE A 1 490 ? -56.263 24.511 -48.349 1.00 61.54 630 PHE A C 1
ATOM 8052 O O . PHE A 1 490 ? -57.404 24.098 -48.555 1.00 60.52 630 PHE A O 1
ATOM 8069 N N . CYS A 1 491 ? -55.290 24.428 -49.249 1.00 64.32 631 CYS A N 1
ATOM 8070 C CA . CYS A 1 491 ? -55.510 23.835 -50.561 1.00 68.79 631 CYS A CA 1
ATOM 8071 C C . CYS A 1 491 ? -56.099 22.433 -50.439 1.00 74.10 631 CYS A C 1
ATOM 8072 O O . CYS A 1 491 ? -57.025 22.079 -51.167 1.00 77.67 631 CYS A O 1
ATOM 8079 N N . GLU A 1 492 ? -55.564 21.643 -49.514 1.00 75.27 632 GLU A N 1
ATOM 8080 C CA . GLU A 1 492 ? -56.038 20.279 -49.312 1.00 80.43 632 GLU A CA 1
ATOM 8081 C C . GLU A 1 492 ? -57.518 20.271 -48.951 1.00 81.15 632 GLU A C 1
ATOM 8082 O O . GLU A 1 492 ? -58.327 19.647 -49.635 1.00 85.23 632 GLU A O 1
ATOM 8094 N N . LYS A 1 493 ? -57.870 20.972 -47.879 1.00 77.95 633 LYS A N 1
ATOM 8095 C CA . LYS A 1 493 ? -59.243 20.963 -47.386 1.00 78.89 633 LYS A CA 1
ATOM 8096 C C . LYS A 1 493 ? -60.193 21.591 -48.403 1.00 74.40 633 LYS A C 1
ATOM 8097 O O . LYS A 1 493 ? -61.381 21.270 -48.432 1.00 73.01 633 LYS A O 1
ATOM 8116 N N . ARG A 1 494 ? -59.668 22.479 -49.240 1.00 72.99 634 ARG A N 1
ATOM 8117 C CA . ARG A 1 494 ? -60.469 23.063 -50.303 1.00 75.15 634 ARG A CA 1
ATOM 8118 C C . ARG A 1 494 ? -60.794 21.983 -51.326 1.00 79.98 634 ARG A C 1
ATOM 8119 O O . ARG A 1 494 ? -61.948 21.818 -51.718 1.00 84.50 634 ARG A O 1
ATOM 8140 N N . LYS A 1 495 ? -59.771 21.246 -51.752 1.00 79.86 635 LYS A N 1
ATOM 8141 C CA . LYS A 1 495 ? -59.969 20.119 -52.655 1.00 82.73 635 LYS A CA 1
ATOM 8142 C C . LYS A 1 495 ? -61.040 19.194 -52.096 1.00 81.09 635 LYS A C 1
ATOM 8143 O O . LYS A 1 495 ? -61.956 18.782 -52.807 1.00 82.42 635 LYS A O 1
ATOM 8162 N N . GLU A 1 496 ? -60.913 18.873 -50.814 1.00 79.51 636 GLU A N 1
ATOM 8163 C CA . GLU A 1 496 ? -61.855 17.987 -50.147 1.00 82.92 636 GLU A CA 1
ATOM 8164 C C . GLU A 1 496 ? -63.278 18.521 -50.261 1.00 81.65 636 GLU A C 1
ATOM 8165 O O . GLU A 1 496 ? -64.200 17.784 -50.611 1.00 84.44 636 GLU A O 1
ATOM 8177 N N . LYS A 1 497 ? -63.450 19.806 -49.972 1.00 78.19 637 LYS A N 1
ATOM 8178 C CA . LYS A 1 497 ? -64.773 20.422 -49.985 1.00 79.41 637 LYS A CA 1
ATOM 8179 C C . LYS A 1 497 ? -65.357 20.517 -51.393 1.00 82.48 637 LYS A C 1
ATOM 8180 O O . LYS A 1 497 ? -66.573 20.442 -51.568 1.00 89.69 637 LYS A O 1
ATOM 8199 N N . ILE A 1 498 ? -64.497 20.682 -52.392 1.00 81.67 638 ILE A N 1
ATOM 8200 C CA . ILE A 1 498 ? -64.940 20.648 -53.781 1.00 84.13 638 ILE A CA 1
ATOM 8201 C C . ILE A 1 498 ? -65.468 19.258 -54.119 1.00 87.03 638 ILE A C 1
ATOM 8202 O O . ILE A 1 498 ? -66.553 19.116 -54.681 1.00 90.76 638 ILE A O 1
ATOM 8218 N N . TYR A 1 499 ? -64.693 18.234 -53.775 1.00 87.85 639 TYR A N 1
ATOM 8219 C CA . TYR A 1 499 ? -65.106 16.858 -54.010 1.00 92.98 639 TYR A CA 1
ATOM 8220 C C . TYR A 1 499 ? -66.396 16.554 -53.252 1.00 92.55 639 TYR A C 1
ATOM 8221 O O . TYR A 1 499 ? -67.239 15.794 -53.729 1.00 97.28 639 TYR A O 1
ATOM 8239 N N . SER A 1 500 ? -66.549 17.150 -52.073 1.00 88.79 640 SER A N 1
ATOM 8240 C CA . SER A 1 500 ? -67.760 16.960 -51.283 1.00 91.52 640 SER A CA 1
ATOM 8241 C C . SER A 1 500 ? -68.968 17.468 -52.060 1.00 93.50 640 SER A C 1
ATOM 8242 O O . SER A 1 500 ? -70.039 16.860 -52.028 1.00 96.45 640 SER A O 1
ATOM 8250 N N . PHE A 1 501 ? -68.789 18.582 -52.762 1.00 93.75 641 PHE A N 1
ATOM 8251 C CA . PHE A 1 501 ? -69.861 19.156 -53.565 1.00 98.17 641 PHE A CA 1
ATOM 8252 C C . PHE A 1 501 ? -70.230 18.242 -54.726 1.00 105.56 641 PHE A C 1
ATOM 8253 O O . PHE A 1 501 ? -71.407 18.079 -55.042 1.00 109.60 641 PHE A O 1
ATOM 8270 N N . GLU A 1 502 ? -69.222 17.652 -55.362 1.00 107.61 642 GLU A N 1
ATOM 8271 C CA . GLU A 1 502 ? -69.450 16.771 -56.505 1.00 115.13 642 GLU A CA 1
ATOM 8272 C C . GLU A 1 502 ? -70.276 15.550 -56.115 1.00 114.79 642 GLU A C 1
ATOM 8273 O O . GLU A 1 502 ? -71.382 15.361 -56.617 1.00 117.00 642 GLU A O 1
ATOM 8285 N N . SER A 1 503 ? -69.741 14.726 -55.219 1.00 113.05 643 SER A N 1
ATOM 8286 C CA . SER A 1 503 ? -70.446 13.529 -54.770 1.00 117.91 643 SER A CA 1
ATOM 8287 C C . SER A 1 503 ? -71.860 13.868 -54.305 1.00 121.08 643 SER A C 1
ATOM 8288 O O . SER A 1 503 ? -72.780 13.059 -54.442 1.00 125.90 643 SER A O 1
ATOM 8296 N N . PHE A 1 504 ? -72.027 15.069 -53.759 1.00 118.98 644 PHE A N 1
ATOM 8297 C CA . PHE A 1 504 ? -73.331 15.532 -53.303 1.00 121.06 644 PHE A CA 1
ATOM 8298 C C . PHE A 1 504 ? -74.210 15.874 -54.499 1.00 124.37 644 PHE A C 1
ATOM 8299 O O . PHE A 1 504 ? -75.392 15.528 -54.537 1.00 129.72 644 PHE A O 1
ATOM 8316 N N . LYS A 1 505 ? -73.619 16.552 -55.477 1.00 120.60 645 LYS A N 1
ATOM 8317 C CA . LYS A 1 505 ? -74.336 16.965 -56.675 1.00 120.76 645 LYS A CA 1
ATOM 8318 C C . LYS A 1 505 ? -74.806 15.755 -57.475 1.00 128.98 645 LYS A C 1
ATOM 8319 O O . LYS A 1 505 ? -75.924 15.736 -57.988 1.00 135.39 645 LYS A O 1
ATOM 8338 N N . VAL A 1 506 ? -73.948 14.744 -57.574 1.00 128.67 646 VAL A N 1
ATOM 8339 C CA . VAL A 1 506 ? -74.257 13.553 -58.358 1.00 132.23 646 VAL A CA 1
ATOM 8340 C C . VAL A 1 506 ? -75.325 12.704 -57.672 1.00 136.61 646 VAL A C 1
ATOM 8341 O O . VAL A 1 506 ? -76.173 12.109 -58.335 1.00 142.67 646 VAL A O 1
ATOM 8354 N N . GLU A 1 507 ? -75.279 12.651 -56.344 1.00 133.63 647 GLU A N 1
ATOM 8355 C CA . GLU A 1 507 ? -76.283 11.924 -55.575 1.00 138.11 647 GLU A CA 1
ATOM 8356 C C . GLU A 1 507 ? -77.657 12.560 -55.773 1.00 139.57 647 GLU A C 1
ATOM 8357 O O . GLU A 1 507 ? -78.652 11.864 -55.982 1.00 146.31 647 GLU A O 1
ATOM 8369 N N . CYS A 1 508 ? -77.702 13.888 -55.710 1.00 132.79 648 CYS A N 1
ATOM 8370 C CA . CYS A 1 508 ? -78.937 14.633 -55.935 1.00 131.14 648 CYS A CA 1
ATOM 8371 C C . CYS A 1 508 ? -79.388 14.513 -57.385 1.00 135.03 648 CYS A C 1
ATOM 8372 O O . CYS A 1 508 ? -80.580 14.578 -57.685 1.00 137.40 648 CYS A O 1
ATOM 8380 N N . LYS A 1 509 ? -78.422 14.339 -58.280 1.00 133.91 649 LYS A N 1
ATOM 8381 C CA . LYS A 1 509 ? -78.690 14.306 -59.714 1.00 138.50 649 LYS A CA 1
ATOM 8382 C C . LYS A 1 509 ? -79.533 13.100 -60.126 1.00 146.08 649 LYS A C 1
ATOM 8383 O O . LYS A 1 509 ? -79.962 13.005 -61.276 1.00 150.88 649 LYS A O 1
ATOM 8402 N N . LYS A 1 510 ? -79.774 12.186 -59.191 1.00 147.63 650 LYS A N 1
ATOM 8403 C CA . LYS A 1 510 ? -80.479 10.948 -59.508 1.00 155.22 650 LYS A CA 1
ATOM 8404 C C . LYS A 1 510 ? -81.815 10.811 -58.781 1.00 160.94 650 LYS A C 1
ATOM 8405 O O . LYS A 1 510 ? -82.851 10.620 -59.421 1.00 166.17 650 LYS A O 1
ATOM 8424 N N . LYS A 1 511 ? -81.800 10.913 -57.455 1.00 160.89 651 LYS A N 1
ATOM 8425 C CA . LYS A 1 511 ? -82.994 10.590 -56.674 1.00 167.02 651 LYS A CA 1
ATOM 8426 C C . LYS A 1 511 ? -83.638 11.772 -55.933 1.00 165.45 651 LYS A C 1
ATOM 8427 O O . LYS A 1 511 ? -84.463 12.486 -56.507 1.00 168.99 651 LYS A O 1
ATOM 8446 N N . ASP A 1 512 ? -83.273 11.971 -54.669 1.00 160.34 652 ASP A N 1
ATOM 8447 C CA . ASP A 1 512 ? -84.030 12.864 -53.791 1.00 158.51 652 ASP A CA 1
ATOM 8448 C C . ASP A 1 512 ? -83.360 14.201 -53.513 1.00 152.76 652 ASP A C 1
ATOM 8449 O O . ASP A 1 512 ? -82.561 14.324 -52.584 1.00 149.48 652 ASP A O 1
ATOM 8458 N N . CYS A 1 513 ? -83.716 15.193 -54.325 1.00 152.21 653 CYS A N 1
ATOM 8459 C CA . CYS A 1 513 ? -83.338 16.592 -54.127 1.00 147.01 653 CYS A CA 1
ATOM 8460 C C . CYS A 1 513 ? -82.909 17.226 -55.446 1.00 146.66 653 CYS A C 1
ATOM 8461 O O . CYS A 1 513 ? -82.992 18.442 -55.617 1.00 145.19 653 CYS A O 1
ATOM 8464 N N . THR A 1 517 ? -80.893 20.221 -49.351 1.00 135.74 657 THR A N 1
ATOM 8465 C CA . THR A 1 517 ? -80.401 21.320 -48.530 1.00 129.55 657 THR A CA 1
ATOM 8466 C C . THR A 1 517 ? -79.106 21.891 -49.099 1.00 122.65 657 THR A C 1
ATOM 8467 O O . THR A 1 517 ? -78.105 22.003 -48.392 1.00 120.02 657 THR A O 1
ATOM 8477 N N . CYS A 1 518 ? -79.130 22.246 -50.380 1.00 118.91 658 CYS A N 1
ATOM 8478 C CA . CYS A 1 518 ? -77.970 22.841 -51.030 1.00 111.25 658 CYS A CA 1
ATOM 8479 C C . CYS A 1 518 ? -77.535 24.072 -50.251 1.00 109.60 658 CYS A C 1
ATOM 8480 O O . CYS A 1 518 ? -76.344 24.355 -50.120 1.00 104.18 658 CYS A O 1
ATOM 8487 N N . LYS A 1 519 ? -78.520 24.798 -49.734 1.00 116.06 659 LYS A N 1
ATOM 8488 C CA . LYS A 1 519 ? -78.271 26.031 -49.001 1.00 117.81 659 LYS A CA 1
ATOM 8489 C C . LYS A 1 519 ? -77.429 25.782 -47.751 1.00 113.28 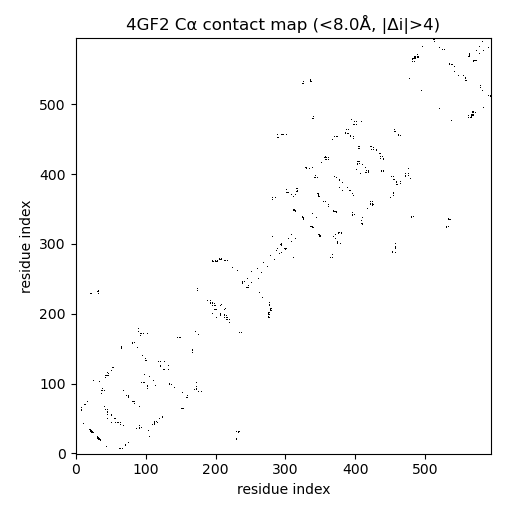659 LYS A C 1
ATOM 8490 O O . LYS A 1 519 ? -76.548 26.574 -47.418 1.00 108.15 659 LYS A O 1
ATOM 8509 N N . ASN A 1 520 ? -77.706 24.678 -47.065 1.00 115.54 660 ASN A N 1
ATOM 8510 C CA . ASN A 1 520 ? -77.064 24.390 -45.787 1.00 113.08 660 ASN A CA 1
ATOM 8511 C C . ASN A 1 520 ? -75.583 24.048 -45.943 1.00 108.00 660 ASN A C 1
ATOM 8512 O O . ASN A 1 520 ? -74.746 24.513 -45.169 1.00 105.04 660 ASN A O 1
ATOM 8523 N N . LYS A 1 521 ? -75.262 23.234 -46.943 1.00 106.66 661 LYS A N 1
ATOM 8524 C CA . LYS A 1 521 ? -73.871 22.908 -47.239 1.00 101.35 661 LYS A CA 1
ATOM 8525 C C . LYS A 1 521 ? -73.146 24.132 -47.793 1.00 95.93 661 LYS A C 1
ATOM 8526 O O . LYS A 1 521 ? -72.017 24.424 -47.400 1.00 92.39 661 LYS A O 1
ATOM 8545 N N . CYS A 1 522 ? -73.801 24.846 -48.704 1.00 95.70 662 CYS A N 1
ATOM 8546 C CA . CYS A 1 522 ? -73.257 26.090 -49.238 1.00 92.57 662 CYS A CA 1
ATOM 8547 C C . CYS A 1 522 ? -72.995 27.086 -48.115 1.00 87.85 662 CYS A C 1
ATOM 8548 O O . CYS A 1 522 ? -72.025 27.842 -48.157 1.00 83.19 662 CYS A O 1
ATOM 8555 N N . SER A 1 523 ? -73.871 27.086 -47.116 1.00 90.84 663 SER A N 1
ATOM 8556 C CA . SER A 1 523 ? -73.738 27.982 -45.976 1.00 90.60 663 SER A CA 1
ATOM 8557 C C . SER A 1 523 ? -72.480 27.657 -45.181 1.00 89.77 663 SER A C 1
ATOM 8558 O O . SER A 1 523 ? -71.699 28.548 -44.845 1.00 87.20 663 SER A O 1
ATOM 8566 N N . GLU A 1 524 ? -72.291 26.376 -44.884 1.00 93.06 664 GLU A N 1
ATOM 8567 C CA . GLU A 1 524 ? -71.144 25.933 -44.103 1.00 93.23 664 GLU A CA 1
ATOM 8568 C C . GLU A 1 524 ? -69.838 26.276 -44.807 1.00 84.25 664 GLU A C 1
ATOM 8569 O O . GLU A 1 524 ? -68.845 26.604 -44.158 1.00 78.99 664 GLU A O 1
ATOM 8581 N N . TYR A 1 525 ? -69.839 26.205 -46.135 1.00 83.15 665 TYR A N 1
ATOM 8582 C CA . TYR A 1 525 ? -68.638 26.514 -46.901 1.00 79.81 665 TYR A CA 1
ATOM 8583 C C . TYR A 1 525 ? -68.315 28.001 -46.831 1.00 81.73 665 TYR A C 1
ATOM 8584 O O . TYR A 1 525 ? -67.151 28.383 -46.715 1.00 79.66 665 TYR A O 1
ATOM 8602 N N . LYS A 1 526 ? -69.350 28.833 -46.907 1.00 86.78 666 LYS A N 1
ATOM 8603 C CA . LYS A 1 526 ? -69.180 30.279 -46.828 1.00 89.07 666 LYS A CA 1
ATOM 8604 C C . LYS A 1 526 ? -68.480 30.661 -45.529 1.00 83.55 666 LYS A C 1
ATOM 8605 O O . LYS A 1 526 ? -67.543 31.459 -45.529 1.00 80.62 666 LYS A O 1
ATOM 8624 N N . LYS A 1 527 ? -68.941 30.084 -44.423 1.00 82.08 667 LYS A N 1
ATOM 8625 C CA . LYS A 1 527 ? -68.332 30.330 -43.123 1.00 78.06 667 LYS A CA 1
ATOM 8626 C C . LYS A 1 527 ? -66.863 29.935 -43.152 1.00 72.45 667 LYS A C 1
ATOM 8627 O O . LYS A 1 527 ? -66.001 30.672 -42.675 1.00 70.79 667 LYS A O 1
ATOM 8646 N N . TRP A 1 528 ? -66.584 28.766 -43.719 1.00 69.89 668 TRP A N 1
ATOM 8647 C CA . TRP A 1 528 ? -65.224 28.244 -43.750 1.00 65.91 668 TRP A CA 1
ATOM 8648 C C . TRP A 1 528 ? -64.309 29.150 -44.562 1.00 66.13 668 TRP A C 1
ATOM 8649 O O . TRP A 1 528 ? -63.264 29.582 -44.078 1.00 66.53 668 TRP A O 1
ATOM 8670 N N . ILE A 1 529 ? -64.712 29.445 -45.791 1.00 66.64 669 ILE A N 1
ATOM 8671 C CA . ILE A 1 529 ? -63.862 30.188 -46.713 1.00 65.55 669 ILE A CA 1
ATOM 8672 C C . ILE A 1 529 ? -63.584 31.605 -46.219 1.00 66.98 669 ILE A C 1
ATOM 8673 O O . ILE A 1 529 ? -62.501 32.146 -46.447 1.00 67.97 669 ILE A O 1
ATOM 8689 N N . ASP A 1 530 ? -64.556 32.206 -45.542 1.00 69.64 670 ASP A N 1
ATOM 8690 C CA . ASP A 1 530 ? -64.369 33.542 -44.989 1.00 73.13 670 ASP A CA 1
ATOM 8691 C C . ASP A 1 530 ? -63.370 33.490 -43.837 1.00 70.91 670 ASP A C 1
ATOM 8692 O O . ASP A 1 530 ? -62.536 34.382 -43.685 1.00 72.80 670 ASP A O 1
ATOM 8701 N N . LEU A 1 531 ? -63.451 32.434 -43.034 1.00 68.46 671 LEU A N 1
ATOM 8702 C CA . LEU A 1 531 ? -62.533 32.262 -41.920 1.00 65.44 671 LEU A CA 1
ATOM 8703 C C . LEU A 1 531 ? -61.108 32.107 -42.434 1.00 65.43 671 LEU A C 1
ATOM 8704 O O . LEU A 1 531 ? -60.174 32.694 -41.888 1.00 66.11 671 LEU A O 1
ATOM 8720 N N . LYS A 1 532 ? -60.943 31.317 -43.490 1.00 65.79 672 LYS A N 1
ATOM 8721 C CA . LYS A 1 532 ? -59.622 31.072 -44.049 1.00 64.36 672 LYS A CA 1
ATOM 8722 C C . LYS A 1 532 ? -59.099 32.336 -44.719 1.00 62.83 672 LYS A C 1
ATOM 8723 O O . LYS A 1 532 ? -57.894 32.584 -44.742 1.00 60.64 672 LYS A O 1
ATOM 8742 N N . LYS A 1 533 ? -60.013 33.136 -45.258 1.00 64.87 673 LYS A N 1
ATOM 8743 C CA . LYS A 1 533 ? -59.644 34.385 -45.911 1.00 67.86 673 LYS A CA 1
ATOM 8744 C C . LYS A 1 533 ? -58.998 35.347 -44.921 1.00 64.51 673 LYS A C 1
ATOM 8745 O O . LYS A 1 533 ? -57.996 35.987 -45.236 1.00 65.46 673 LYS A O 1
ATOM 8764 N N . SER A 1 534 ? -59.568 35.453 -43.726 1.00 61.49 674 SER A N 1
ATOM 8765 C CA . SER A 1 534 ? -58.993 36.319 -42.703 1.00 60.85 674 SER A CA 1
ATOM 8766 C C . SER A 1 534 ? -57.629 35.799 -42.251 1.00 55.95 674 SER A C 1
ATOM 8767 O O . SER A 1 534 ? -56.698 36.581 -42.054 1.00 54.12 674 SER A O 1
ATOM 8775 N N . GLU A 1 535 ? -57.508 34.482 -42.110 1.00 54.53 675 GLU A N 1
ATOM 8776 C CA . GLU A 1 535 ? -56.245 33.873 -41.711 1.00 53.85 675 GLU A CA 1
ATOM 8777 C C . GLU A 1 535 ? -55.184 34.193 -42.753 1.00 57.34 675 GLU A C 1
ATOM 8778 O O . GLU A 1 535 ? -54.056 34.565 -42.424 1.00 59.24 675 GLU A O 1
ATOM 8790 N N . TYR A 1 536 ? -55.567 34.042 -44.016 1.00 58.10 676 TYR A N 1
ATOM 8791 C CA . TYR A 1 536 ? -54.690 34.336 -45.138 1.00 58.71 676 TYR A CA 1
ATOM 8792 C C . TYR A 1 536 ? -54.218 35.783 -45.096 1.00 60.56 676 TYR A C 1
ATOM 8793 O O . TYR A 1 536 ? -53.029 36.060 -45.230 1.00 61.21 676 TYR A O 1
ATOM 8811 N N . GLU A 1 537 ? -55.159 36.702 -44.900 1.00 61.73 677 GLU A N 1
ATOM 8812 C CA . GLU A 1 537 ? -54.855 38.128 -44.891 1.00 64.40 677 GLU A CA 1
ATOM 8813 C C . GLU A 1 537 ? -53.879 38.488 -43.780 1.00 62.57 677 GLU A C 1
ATOM 8814 O O . GLU A 1 537 ? -52.948 39.265 -43.991 1.00 62.04 677 GLU A O 1
ATOM 8826 N N . LYS A 1 538 ? -54.101 37.924 -42.597 1.00 62.30 678 LYS A N 1
ATOM 8827 C CA . LYS A 1 538 ? -53.218 38.164 -41.463 1.00 61.98 678 LYS A CA 1
ATOM 8828 C C . LYS A 1 538 ? -51.783 37.795 -41.813 1.00 58.72 678 LYS A C 1
ATOM 8829 O O . LYS A 1 538 ? -50.872 38.613 -41.687 1.00 59.48 678 LYS A O 1
ATOM 8848 N N . GLN A 1 539 ? -51.590 36.560 -42.259 1.00 55.86 679 GLN A N 1
ATOM 8849 C CA . GLN A 1 539 ? -50.253 36.043 -42.522 1.00 56.67 679 GLN A CA 1
ATOM 8850 C C . GLN A 1 539 ? -49.585 36.726 -43.707 1.00 62.64 679 GLN A C 1
ATOM 8851 O O . GLN A 1 539 ? -48.373 36.937 -43.709 1.00 65.45 679 GLN A O 1
ATOM 8865 N N . VAL A 1 540 ? -50.375 37.065 -44.717 1.00 64.59 680 VAL A N 1
ATOM 8866 C CA . VAL A 1 540 ? -49.858 37.789 -45.868 1.00 66.74 680 VAL A CA 1
ATOM 8867 C C . VAL A 1 540 ? -49.317 39.142 -45.426 1.00 67.49 680 VAL A C 1
ATOM 8868 O O . VAL A 1 540 ? -48.271 39.591 -45.898 1.00 70.41 680 VAL A O 1
ATOM 8881 N N . ASP A 1 541 ? -50.033 39.785 -44.511 1.00 65.35 681 ASP A N 1
ATOM 8882 C CA . ASP A 1 541 ? -49.651 41.106 -44.035 1.00 66.84 681 ASP A CA 1
ATOM 8883 C C . ASP A 1 541 ? -48.305 41.040 -43.329 1.00 63.64 681 ASP A C 1
ATOM 8884 O O . ASP A 1 541 ? -47.444 41.893 -43.536 1.00 65.22 681 ASP A O 1
ATOM 8893 N N . LYS A 1 542 ? -48.125 40.020 -42.496 1.00 60.71 682 LYS A N 1
ATOM 8894 C CA . LYS A 1 542 ? -46.877 39.849 -41.763 1.00 61.34 682 LYS A CA 1
ATOM 8895 C C . LYS A 1 542 ? -45.740 39.511 -42.715 1.00 65.09 682 LYS A C 1
ATOM 8896 O O . LYS A 1 542 ? -44.651 40.077 -42.620 1.00 69.28 682 LYS A O 1
ATOM 8915 N N . TYR A 1 543 ? -45.997 38.583 -43.628 1.00 64.23 683 TYR A N 1
ATOM 8916 C CA . TYR A 1 543 ? -44.998 38.175 -44.602 1.00 66.44 683 TYR A CA 1
ATOM 8917 C C . TYR A 1 543 ? -44.507 39.393 -45.375 1.00 72.06 683 TYR A C 1
ATOM 8918 O O . TYR A 1 543 ? -43.314 39.539 -45.630 1.00 75.25 683 TYR A O 1
ATOM 8936 N N . THR A 1 544 ? -45.438 40.270 -45.733 1.00 74.39 684 THR A N 1
ATOM 8937 C CA . THR A 1 544 ? -45.120 41.459 -46.515 1.00 80.77 684 THR A CA 1
ATOM 8938 C C . THR A 1 544 ? -44.374 42.497 -45.682 1.00 82.46 684 THR A C 1
ATOM 8939 O O . THR A 1 544 ? -43.322 42.992 -46.087 1.00 83.51 684 THR A O 1
ATOM 8950 N N . LYS A 1 545 ? -44.929 42.828 -44.521 1.00 83.71 685 LYS A N 1
ATOM 8951 C CA . LYS A 1 545 ? -44.317 43.811 -43.636 1.00 87.17 685 LYS A CA 1
ATOM 8952 C C . LYS A 1 545 ? -42.930 43.364 -43.186 1.00 84.07 685 LYS A C 1
ATOM 8953 O O . LYS A 1 545 ? -42.002 44.171 -43.133 1.00 87.55 685 LYS A O 1
ATOM 8972 N N . ASP A 1 546 ? -42.790 42.080 -42.863 1.00 78.00 686 ASP A N 1
ATOM 8973 C CA . ASP A 1 546 ? -41.498 41.542 -42.447 1.00 76.03 686 ASP A CA 1
ATOM 8974 C C . ASP A 1 546 ? -40.512 41.571 -43.611 1.00 80.46 686 ASP A C 1
ATOM 8975 O O . ASP A 1 546 ? -39.362 41.983 -43.450 1.00 83.77 686 ASP A O 1
ATOM 8984 N N . LYS A 1 547 ? -40.964 41.133 -44.782 1.00 81.49 687 LYS A N 1
ATOM 8985 C CA . LYS A 1 547 ? -40.117 41.128 -45.970 1.00 85.30 687 LYS A CA 1
ATOM 8986 C C . LYS A 1 547 ? -39.524 42.512 -46.216 1.00 90.18 687 LYS A C 1
ATOM 8987 O O . LYS A 1 547 ? -38.334 42.644 -46.499 1.00 93.19 687 LYS A O 1
ATOM 9006 N N . ASN A 1 548 ? -40.357 43.542 -46.102 1.00 91.96 688 ASN A N 1
ATOM 9007 C CA . ASN A 1 548 ? -39.911 44.914 -46.331 1.00 98.24 688 ASN A CA 1
ATOM 9008 C C . ASN A 1 548 ? -38.877 45.363 -45.304 1.00 98.96 688 ASN A C 1
ATOM 9009 O O . ASN A 1 548 ? -38.049 46.229 -45.584 1.00 104.77 688 ASN A O 1
ATOM 9020 N N . LYS A 1 549 ? -38.931 44.771 -44.116 1.00 94.10 689 LYS A N 1
ATOM 9021 C CA . LYS A 1 549 ? -37.952 45.051 -43.071 1.00 95.62 689 LYS A CA 1
ATOM 9022 C C . LYS A 1 549 ? -36.694 44.209 -43.271 1.00 95.43 689 LYS A C 1
ATOM 9023 O O . LYS A 1 549 ? -35.822 44.162 -42.403 1.00 94.21 689 LYS A O 1
ATOM 9042 N N . LYS A 1 550 ? -36.616 43.537 -44.417 1.00 96.88 690 LYS A N 1
ATOM 9043 C CA . LYS A 1 550 ? -35.418 42.802 -44.819 1.00 97.06 690 LYS A CA 1
ATOM 9044 C C . LYS A 1 550 ? -35.052 41.689 -43.837 1.00 91.08 690 LYS A C 1
ATOM 9045 O O . LYS A 1 550 ? -33.875 41.379 -43.646 1.00 89.87 690 LYS A O 1
ATOM 9064 N N . MET A 1 551 ? -36.066 41.084 -43.227 1.00 87.65 691 MET A N 1
ATOM 9065 C CA . MET A 1 551 ? -35.850 39.982 -42.296 1.00 85.18 691 MET A CA 1
ATOM 9066 C C . MET A 1 551 ? -35.569 38.690 -43.060 1.00 85.78 691 MET A C 1
ATOM 9067 O O . MET A 1 551 ? -35.079 37.716 -42.489 1.00 83.28 691 MET A O 1
ATOM 9081 N N . TYR A 1 552 ? -35.874 38.693 -44.355 1.00 89.39 692 TYR A N 1
ATOM 9082 C CA . TYR A 1 552 ? -35.694 37.515 -45.196 1.00 90.20 692 TYR A CA 1
ATOM 9083 C C . TYR A 1 552 ? -34.624 37.746 -46.261 1.00 94.93 692 TYR A C 1
ATOM 9084 O O . TYR A 1 552 ? -34.708 37.206 -47.364 1.00 95.25 692 TYR A O 1
ATOM 9102 N N . ASP A 1 553 ? -33.618 38.549 -45.927 1.00 99.24 693 ASP A N 1
ATOM 9103 C CA . ASP A 1 553 ? -32.532 38.845 -46.857 1.00 106.17 693 ASP A CA 1
ATOM 9104 C C . ASP A 1 553 ? -31.652 37.624 -47.102 1.00 106.98 693 ASP A C 1
ATOM 9105 O O . ASP A 1 553 ? -31.256 37.355 -48.237 1.00 112.62 693 ASP A O 1
ATOM 9114 N N . ASN A 1 554 ? -31.348 36.891 -46.034 1.00 100.95 694 ASN A N 1
ATOM 9115 C CA . ASN A 1 554 ? -30.454 35.740 -46.121 1.00 98.60 694 ASN A CA 1
ATOM 9116 C C . ASN A 1 554 ? -31.191 34.434 -46.410 1.00 97.51 694 ASN A C 1
ATOM 9117 O O . ASN A 1 554 ? -30.638 33.350 -46.228 1.00 98.09 694 ASN A O 1
ATOM 9128 N N . ILE A 1 555 ? -32.435 34.541 -46.866 1.00 96.38 695 ILE A N 1
ATOM 9129 C CA . ILE A 1 555 ? -33.248 33.363 -47.137 1.00 93.71 695 ILE A CA 1
ATOM 9130 C C . ILE A 1 555 ? -33.609 33.279 -48.612 1.00 97.92 695 ILE A C 1
ATOM 9131 O O . ILE A 1 555 ? -34.501 33.984 -49.081 1.00 98.02 695 ILE A O 1
ATOM 9147 N N . ASP A 1 556 ? -32.912 32.410 -49.338 1.00 101.78 696 ASP A N 1
ATOM 9148 C CA . ASP A 1 556 ? -33.164 32.229 -50.763 1.00 106.53 696 ASP A CA 1
ATOM 9149 C C . ASP A 1 556 ? -34.540 31.616 -50.995 1.00 107.22 696 ASP A C 1
ATOM 9150 O O . ASP A 1 556 ? -35.137 31.039 -50.083 1.00 100.46 696 ASP A O 1
ATOM 9159 N N . GLU A 1 557 ? -35.035 31.741 -52.223 1.00 116.71 697 GLU A N 1
ATOM 9160 C CA . GLU A 1 557 ? -36.372 31.269 -52.569 1.00 119.78 697 GLU A CA 1
ATOM 9161 C C . GLU A 1 557 ? -37.427 31.918 -51.675 1.00 115.63 697 GLU A C 1
ATOM 9162 O O . GLU A 1 557 ? -38.466 31.325 -51.386 1.00 113.96 697 GLU A O 1
ATOM 9174 N N . VAL A 1 558 ? -37.148 33.145 -51.246 1.00 112.83 698 VAL A N 1
ATOM 9175 C CA . VAL A 1 558 ? -38.086 33.926 -50.443 1.00 104.95 698 VAL A CA 1
ATOM 9176 C C . VAL A 1 558 ? -37.908 35.414 -50.725 1.00 106.07 698 VAL A C 1
ATOM 9177 O O . VAL A 1 558 ? -38.885 36.140 -50.917 1.00 103.76 698 VAL A O 1
ATOM 9190 N N . LYS A 1 559 ? -36.656 35.862 -50.739 1.00 109.79 699 LYS A N 1
ATOM 9191 C CA . LYS A 1 559 ? -36.340 37.254 -51.031 1.00 114.23 699 LYS A CA 1
ATOM 9192 C C . LYS A 1 559 ? -37.100 37.749 -52.256 1.00 117.31 699 LYS A C 1
ATOM 9193 O O . LYS A 1 559 ? -36.967 37.200 -53.350 1.00 120.12 699 LYS A O 1
ATOM 9212 N N . ASN A 1 560 ? -37.900 38.791 -52.057 1.00 115.94 700 ASN A N 1
ATOM 9213 C CA . ASN A 1 560 ? -38.628 39.428 -53.147 1.00 116.80 700 ASN A CA 1
ATOM 9214 C C . ASN A 1 560 ? -39.502 38.449 -53.928 1.00 113.90 700 ASN A C 1
ATOM 9215 O O . ASN A 1 560 ? -39.414 38.362 -55.153 1.00 117.90 700 ASN A O 1
ATOM 9226 N N . LYS A 1 561 ? -40.338 37.710 -53.208 1.00 107.41 701 LYS A N 1
ATOM 9227 C CA . LYS A 1 561 ? -41.356 36.872 -53.827 1.00 106.42 701 LYS A CA 1
ATOM 9228 C C . LYS A 1 561 ? -42.695 37.163 -53.166 1.00 98.99 701 LYS A C 1
ATOM 9229 O O . LYS A 1 561 ? -42.845 36.998 -51.957 1.00 94.07 701 LYS A O 1
ATOM 9248 N N . GLU A 1 562 ? -43.660 37.612 -53.961 1.00 99.04 702 GLU A N 1
ATOM 9249 C CA . GLU A 1 562 ? -44.979 37.941 -53.437 1.00 95.44 702 GLU A CA 1
ATOM 9250 C C . GLU A 1 562 ? -45.500 36.789 -52.583 1.00 89.87 702 GLU A C 1
ATOM 9251 O O . GLU A 1 562 ? -45.310 35.619 -52.917 1.00 90.31 702 GLU A O 1
ATOM 9263 N N . ALA A 1 563 ? -46.150 37.130 -51.475 1.00 84.31 703 ALA A N 1
ATOM 9264 C CA . ALA A 1 563 ? -46.646 36.138 -50.527 1.00 74.21 703 ALA A CA 1
ATOM 9265 C C . ALA A 1 563 ? -47.334 34.970 -51.226 1.00 71.89 703 ALA A C 1
ATOM 9266 O O . ALA A 1 563 ? -47.008 33.807 -50.973 1.00 68.79 703 ALA A O 1
ATOM 9273 N N . ASN A 1 564 ? -48.286 35.279 -52.101 1.00 77.40 704 ASN A N 1
ATOM 9274 C CA . ASN A 1 564 ? -49.062 34.239 -52.769 1.00 79.60 704 ASN A CA 1
ATOM 9275 C C . ASN A 1 564 ? -48.207 33.412 -53.727 1.00 77.57 704 ASN A C 1
ATOM 9276 O O . ASN A 1 564 ? -48.574 32.294 -54.091 1.00 77.04 704 ASN A O 1
ATOM 9287 N N . VAL A 1 565 ? -47.064 33.959 -54.127 1.00 79.15 705 VAL A N 1
ATOM 9288 C CA . VAL A 1 565 ? -46.126 33.220 -54.963 1.00 80.73 705 VAL A CA 1
ATOM 9289 C C . VAL A 1 565 ? -45.344 32.239 -54.106 1.00 79.64 705 VAL A C 1
ATOM 9290 O O . VAL A 1 565 ? -45.180 31.073 -54.465 1.00 80.04 705 VAL A O 1
ATOM 9303 N N . TYR A 1 566 ? -44.861 32.722 -52.969 1.00 78.77 706 TYR A N 1
ATOM 9304 C CA . TYR A 1 566 ? -44.164 31.875 -52.014 1.00 76.10 706 TYR A CA 1
ATOM 9305 C C . TYR A 1 566 ? -44.992 30.634 -51.696 1.00 72.13 706 TYR A C 1
ATOM 9306 O O . TYR A 1 566 ? -44.455 29.531 -51.586 1.00 69.11 706 TYR A O 1
ATOM 9324 N N . LEU A 1 567 ? -46.302 30.813 -51.561 1.00 75.31 707 LEU A N 1
ATOM 9325 C CA . LEU A 1 567 ? -47.189 29.696 -51.264 1.00 77.79 707 LEU A CA 1
ATOM 9326 C C . LEU A 1 567 ? -47.233 28.701 -52.418 1.00 81.04 707 LEU A C 1
ATOM 9327 O O . LEU A 1 567 ? -46.939 27.522 -52.234 1.00 82.23 707 LEU A O 1
ATOM 9343 N N . LYS A 1 568 ? -47.599 29.180 -53.605 1.00 83.32 708 LYS A N 1
ATOM 9344 C CA . LYS A 1 568 ? -47.740 28.308 -54.770 1.00 85.72 708 LYS A CA 1
ATOM 9345 C C . LYS A 1 568 ? -46.488 27.467 -55.001 1.00 89.31 708 LYS A C 1
ATOM 9346 O O . LYS A 1 568 ? -46.569 26.359 -55.528 1.00 91.23 708 LYS A O 1
ATOM 9365 N N . GLU A 1 569 ? -45.333 27.993 -54.604 1.00 91.09 709 GLU A N 1
ATOM 9366 C CA . GLU A 1 569 ? -44.072 27.282 -54.786 1.00 95.87 709 GLU A CA 1
ATOM 9367 C C . GLU A 1 569 ? -43.811 26.275 -53.669 1.00 94.24 709 GLU A C 1
ATOM 9368 O O . GLU A 1 569 ? -43.689 25.075 -53.920 1.00 93.51 709 GLU A O 1
ATOM 9380 N N . LYS A 1 570 ? -43.725 26.769 -52.437 1.00 94.82 710 LYS A N 1
ATOM 9381 C CA . LYS A 1 570 ? -43.397 25.929 -51.287 1.00 96.07 710 LYS A CA 1
ATOM 9382 C C . LYS A 1 570 ? -44.512 24.943 -50.937 1.00 93.21 710 LYS A C 1
ATOM 9383 O O . LYS A 1 570 ? -44.247 23.854 -50.430 1.00 92.07 710 LYS A O 1
ATOM 9402 N N . SER A 1 571 ? -45.755 25.328 -51.206 1.00 92.60 711 SER A N 1
ATOM 9403 C CA . SER A 1 571 ? -46.903 24.479 -50.900 1.00 91.92 711 SER A CA 1
ATOM 9404 C C . SER A 1 571 ? -47.277 23.597 -52.090 1.00 93.86 711 SER A C 1
ATOM 9405 O O . SER A 1 571 ? -48.018 24.022 -52.976 1.00 95.02 711 SER A O 1
ATOM 9413 N N . LYS A 1 572 ? -46.764 22.369 -52.100 1.00 94.35 712 LYS A N 1
ATOM 9414 C CA . LYS A 1 572 ? -47.077 21.408 -53.154 1.00 97.41 712 LYS A CA 1
ATOM 9415 C C . LYS A 1 572 ? -48.577 21.323 -53.401 1.00 89.05 712 LYS A C 1
ATOM 9416 O O . LYS A 1 572 ? -49.033 21.363 -54.542 1.00 84.82 712 LYS A O 1
ATOM 9435 N N . GLU A 1 573 ? -49.336 21.203 -52.317 1.00 88.42 713 GLU A N 1
ATOM 9436 C CA . GLU A 1 573 ? -50.779 21.000 -52.394 1.00 92.99 713 GLU A CA 1
ATOM 9437 C C . GLU A 1 573 ? -51.484 22.110 -53.171 1.00 93.34 713 GLU A C 1
ATOM 9438 O O . GLU A 1 573 ? -52.611 21.931 -53.631 1.00 93.98 713 GLU A O 1
ATOM 9450 N N . CYS A 1 574 ? -50.824 23.258 -53.304 1.00 93.90 714 CYS A N 1
ATOM 9451 C CA . CYS A 1 574 ? -51.396 24.396 -54.017 1.00 97.33 714 CYS A CA 1
ATOM 9452 C C . CYS A 1 574 ? -50.833 24.525 -55.433 1.00 104.84 714 CYS A C 1
ATOM 9453 O O . CYS A 1 574 ? -51.075 25.521 -56.114 1.00 108.24 714 CYS A O 1
ATOM 9460 N N . LYS A 1 575 ? -50.085 23.517 -55.872 1.00 108.05 715 LYS A N 1
ATOM 9461 C CA . LYS A 1 575 ? -49.433 23.552 -57.178 1.00 113.33 715 LYS A CA 1
ATOM 9462 C C . LYS A 1 575 ? -50.426 23.841 -58.300 1.00 116.88 715 LYS A C 1
ATOM 9463 O O . LYS A 1 575 ? -50.074 24.452 -59.310 1.00 121.74 715 LYS A O 1
ATOM 9482 N N . ASP A 1 576 ? -51.668 23.405 -58.115 1.00 114.17 716 ASP A N 1
ATOM 9483 C CA . ASP A 1 576 ? -52.677 23.492 -59.165 1.00 115.79 716 ASP A CA 1
ATOM 9484 C C . ASP A 1 576 ? -53.680 24.605 -58.887 1.00 110.76 716 ASP A C 1
ATOM 9485 O O . ASP A 1 576 ? -54.737 24.669 -59.516 1.00 110.55 716 ASP A O 1
ATOM 9494 N N . VAL A 1 577 ? -53.348 25.483 -57.947 1.00 107.80 717 VAL A N 1
ATOM 9495 C CA . VAL A 1 577 ? -54.250 26.557 -57.556 1.00 108.93 717 VAL A CA 1
ATOM 9496 C C . VAL A 1 577 ? -53.583 27.915 -57.709 1.00 109.13 717 VAL A C 1
ATOM 9497 O O . VAL A 1 577 ? -52.427 28.098 -57.332 1.00 106.90 717 VAL A O 1
ATOM 9510 N N . ASN A 1 578 ? -54.323 28.866 -58.268 1.00 113.06 718 ASN A N 1
ATOM 9511 C CA . ASN A 1 578 ? -53.860 30.244 -58.361 1.00 117.31 718 ASN A CA 1
ATOM 9512 C C . ASN A 1 578 ? -54.687 31.136 -57.446 1.00 116.84 718 ASN A C 1
ATOM 9513 O O . ASN A 1 578 ? -55.914 31.170 -57.543 1.00 118.74 718 ASN A O 1
ATOM 9524 N N . PHE A 1 579 ? -54.010 31.851 -56.554 1.00 114.34 719 PHE A N 1
ATOM 9525 C CA . PHE A 1 579 ? -54.684 32.695 -55.575 1.00 111.04 719 PHE A CA 1
ATOM 9526 C C . PHE A 1 579 ? -55.321 33.914 -56.232 1.00 114.67 719 PHE A C 1
ATOM 9527 O O . PHE A 1 579 ? -54.884 35.046 -56.022 1.00 116.33 719 PHE A O 1
ATOM 9544 N N . ASP A 1 580 ? -56.359 33.669 -57.026 1.00 115.87 720 ASP A N 1
ATOM 9545 C CA . ASP A 1 580 ? -57.097 34.737 -57.681 1.00 118.26 720 ASP A CA 1
ATOM 9546 C C . ASP A 1 580 ? -57.888 35.499 -56.630 1.00 113.98 720 ASP A C 1
ATOM 9547 O O . ASP A 1 580 ? -57.677 35.314 -55.430 1.00 108.35 720 ASP A O 1
ATOM 9556 N N . ASP A 1 581 ? -58.798 36.357 -57.078 1.00 117.83 721 ASP A N 1
ATOM 9557 C CA . ASP A 1 581 ? -59.736 36.998 -56.168 1.00 117.80 721 ASP A CA 1
ATOM 9558 C C . ASP A 1 581 ? -61.006 36.156 -56.096 1.00 113.38 721 ASP A C 1
ATOM 9559 O O . ASP A 1 581 ? -61.904 36.428 -55.300 1.00 112.75 721 ASP A O 1
ATOM 9568 N N . LYS A 1 582 ? -61.068 35.129 -56.938 1.00 110.71 722 LYS A N 1
ATOM 9569 C CA . LYS A 1 582 ? -62.173 34.180 -56.919 1.00 107.55 722 LYS A CA 1
ATOM 9570 C C . LYS A 1 582 ? -61.926 33.072 -55.900 1.00 103.07 722 LYS A C 1
ATOM 9571 O O . LYS A 1 582 ? -62.869 32.457 -55.405 1.00 103.40 722 LYS A O 1
ATOM 9590 N N . ILE A 1 583 ? -60.658 32.824 -55.588 1.00 99.11 723 ILE A N 1
ATOM 9591 C CA . ILE A 1 583 ? -60.282 31.703 -54.733 1.00 94.07 723 ILE A CA 1
ATOM 9592 C C . ILE A 1 583 ? -61.022 31.718 -53.398 1.00 86.06 723 ILE A C 1
ATOM 9593 O O . ILE A 1 583 ? -61.419 30.669 -52.887 1.00 82.29 723 ILE A O 1
ATOM 9609 N N . PHE A 1 584 ? -61.211 32.908 -52.837 1.00 84.27 724 PHE A N 1
ATOM 9610 C CA . PHE A 1 584 ? -61.878 33.039 -51.546 1.00 81.56 724 PHE A CA 1
ATOM 9611 C C . PHE A 1 584 ? -63.352 33.394 -51.698 1.00 87.81 724 PHE A C 1
ATOM 9612 O O . PHE A 1 584 ? -63.992 33.827 -50.741 1.00 87.41 724 PHE A O 1
ATOM 9629 N N . ASN A 1 585 ? -63.890 33.209 -52.900 1.00 94.61 725 ASN A N 1
ATOM 9630 C CA . ASN A 1 585 ? -65.310 33.431 -53.130 1.00 101.32 725 ASN A CA 1
ATOM 9631 C C . ASN A 1 585 ? -66.145 32.633 -52.143 1.00 101.29 725 ASN A C 1
ATOM 9632 O O . ASN A 1 585 ? -65.770 31.530 -51.744 1.00 99.01 725 ASN A O 1
ATOM 9643 N N . GLU A 1 586 ? -67.286 33.193 -51.760 1.00 105.43 726 GLU A N 1
ATOM 9644 C CA . GLU A 1 586 ? -68.186 32.529 -50.828 1.00 108.40 726 GLU A CA 1
ATOM 9645 C C . GLU A 1 586 ? -68.650 31.179 -51.378 1.00 109.16 726 GLU A C 1
ATOM 9646 O O . GLU A 1 586 ? -69.271 30.388 -50.669 1.00 108.70 726 GLU A O 1
ATOM 9658 N N . ALA A 1 587 ? -68.339 30.923 -52.646 1.00 110.14 727 ALA A N 1
ATOM 9659 C CA . ALA A 1 587 ? -68.575 29.618 -53.252 1.00 109.36 727 ALA A CA 1
ATOM 9660 C C . ALA A 1 587 ? -67.626 29.434 -54.434 1.00 110.33 727 ALA A C 1
ATOM 9661 O O . ALA A 1 587 ? -67.314 30.399 -55.131 1.00 112.71 727 ALA A O 1
ATOM 9665 N N . PRO A 1 588 ? -67.151 28.198 -54.657 1.00 109.35 728 PRO A N 1
ATOM 9666 C CA . PRO A 1 588 ? -66.259 27.948 -55.796 1.00 112.96 728 PRO A CA 1
ATOM 9667 C C . PRO A 1 588 ? -66.883 28.418 -57.106 1.00 122.51 728 PRO A C 1
ATOM 9668 O O . PRO A 1 588 ? -68.092 28.272 -57.286 1.00 127.08 728 PRO A O 1
ATOM 9679 N N . ASN A 1 589 ? -66.074 28.971 -58.006 1.00 126.18 729 ASN A N 1
ATOM 9680 C CA . ASN A 1 589 ? -66.587 29.518 -59.260 1.00 132.40 729 ASN A CA 1
ATOM 9681 C C . ASN A 1 589 ? -67.351 28.478 -60.080 1.00 134.76 729 ASN A C 1
ATOM 9682 O O . ASN A 1 589 ? -68.286 28.815 -60.807 1.00 140.83 729 ASN A O 1
ATOM 9693 N N . GLU A 1 590 ? -66.949 27.217 -59.962 1.00 128.76 730 GLU A N 1
ATOM 9694 C CA . GLU A 1 590 ? -67.618 26.129 -60.671 1.00 126.16 730 GLU A CA 1
ATOM 9695 C C . GLU A 1 590 ? -68.955 25.787 -60.016 1.00 119.68 730 GLU A C 1
ATOM 9696 O O . GLU A 1 590 ? -69.848 25.237 -60.662 1.00 121.84 730 GLU A O 1
ATOM 9708 N N . TYR A 1 591 ? -69.084 26.113 -58.733 1.00 112.02 731 TYR A N 1
ATOM 9709 C CA . TYR A 1 591 ? -70.317 25.870 -57.993 1.00 110.00 731 TYR A CA 1
ATOM 9710 C C . TYR A 1 591 ? -70.984 27.174 -57.568 1.00 110.20 731 TYR A C 1
ATOM 9711 O O . TYR A 1 591 ? -71.829 27.183 -56.673 1.00 108.04 731 TYR A O 1
ATOM 9729 N N . GLU A 1 592 ? -70.599 28.272 -58.210 1.00 113.50 732 GLU A N 1
ATOM 9730 C CA . GLU A 1 592 ? -71.183 29.571 -57.905 1.00 115.15 732 GLU A CA 1
ATOM 9731 C C . GLU A 1 592 ? -72.670 29.540 -58.233 1.00 116.67 732 GLU A C 1
ATOM 9732 O O . GLU A 1 592 ? -73.514 29.766 -57.366 1.00 115.08 732 GLU A O 1
ATOM 9744 N N . ASP A 1 593 ? -72.983 29.242 -59.490 1.00 119.67 733 ASP A N 1
ATOM 9745 C CA . ASP A 1 593 ? -74.366 29.186 -59.943 1.00 122.91 733 ASP A CA 1
ATOM 9746 C C . ASP A 1 593 ? -75.129 28.096 -59.200 1.00 119.52 733 ASP A C 1
ATOM 9747 O O . ASP A 1 593 ? -76.328 28.222 -58.956 1.00 120.86 733 ASP A O 1
ATOM 9756 N N . MET A 1 594 ? -74.426 27.030 -58.836 1.00 115.84 734 MET A N 1
ATOM 9757 C CA . MET A 1 594 ? -75.060 25.890 -58.188 1.00 115.80 734 MET A CA 1
ATOM 9758 C C . MET A 1 594 ? -75.460 26.239 -56.755 1.00 112.82 734 MET A C 1
ATOM 9759 O O . MET A 1 594 ? -76.531 25.848 -56.292 1.00 114.04 734 MET A O 1
ATOM 9773 N N . CYS A 1 595 ? -74.601 26.975 -56.058 1.00 110.06 735 CYS A N 1
ATOM 9774 C CA . CYS A 1 595 ? -74.911 27.421 -54.703 1.00 109.43 735 CYS A CA 1
ATOM 9775 C C . CYS A 1 595 ? -76.009 28.474 -54.734 1.00 114.14 735 CYS A C 1
ATOM 9776 O O . CYS A 1 595 ? -76.810 28.580 -53.805 1.00 115.14 735 CYS A O 1
ATOM 9783 N N . LYS A 1 596 ? -76.033 29.260 -55.803 1.00 117.18 736 LYS A N 1
ATOM 9784 C CA . LYS A 1 596 ? -77.182 30.100 -56.094 1.00 120.71 736 LYS A CA 1
ATOM 9785 C C . LYS A 1 596 ? -78.286 29.173 -56.573 1.00 127.40 736 LYS A C 1
ATOM 9786 O O . LYS A 1 596 ? -78.068 27.971 -56.728 1.00 127.98 736 LYS A O 1
ATOM 9805 N N . LYS A 1 597 ? -79.470 29.720 -56.811 1.00 132.39 737 LYS A N 1
ATOM 9806 C CA . LYS A 1 597 ? -80.570 28.923 -57.333 1.00 136.29 737 LYS A CA 1
ATOM 9807 C C . LYS A 1 597 ? -80.802 27.688 -56.466 1.00 134.14 737 LYS A C 1
ATOM 9808 O O . LYS A 1 597 ? -80.913 26.574 -56.980 1.00 136.35 737 LYS A O 1
ATOM 9827 N N . CYS A 1 598 ? -80.873 27.885 -55.153 1.00 129.98 738 CYS A N 1
ATOM 9828 C CA . CYS A 1 598 ? -81.212 26.800 -54.238 1.00 128.89 738 CYS A CA 1
ATOM 9829 C C . CYS A 1 598 ? -82.724 26.610 -54.189 1.00 134.47 738 CYS A C 1
ATOM 9830 O O . CYS A 1 598 ? -83.310 26.462 -53.117 1.00 136.52 738 CYS A O 1
ATOM 9837 N N . ASP A 1 599 ? -83.349 26.617 -55.362 1.00 136.46 739 ASP A N 1
ATOM 9838 C CA . ASP A 1 599 ? -84.793 26.482 -55.469 1.00 138.09 739 ASP A CA 1
ATOM 9839 C C . ASP A 1 599 ? -85.148 25.067 -55.905 1.00 137.95 739 ASP A C 1
ATOM 9840 O O . ASP A 1 599 ? -86.242 24.576 -55.627 1.00 140.40 739 ASP A O 1
ATOM 9849 N N . GLU A 1 600 ? -84.213 24.414 -56.587 1.00 135.79 740 GLU A N 1
ATOM 9850 C CA . GLU A 1 600 ? -84.422 23.057 -57.075 1.00 139.62 740 GLU A CA 1
ATOM 9851 C C . GLU A 1 600 ? -84.645 22.096 -55.914 1.00 139.00 740 GLU A C 1
ATOM 9852 O O . GLU A 1 600 ? -84.312 22.404 -54.770 1.00 135.48 740 GLU A O 1
#

Radius of gyration: 37.8 Å; Cα contacts (8 Å, |Δi|>4): 648; chains: 1; bounding box: 110×62×95 Å

Secondary structure (DSSP, 8-state):
-HHHHHHHHHHH-PPP-S--EEEEE-TTS-EEEEEHHHHT-S-HHHHTS---SHHHHHHHHHHHHHHHHHHHHHHHTTS-HHHHHHHHHHHHHHHHHHHTT-----SHHHHHHHHHHHHHHHHHHT---HHHHHHHHHHHHHHHHHHHHHHHHTTTGGGS-GGGGS-PPP--HHHHHHHHHHHHHHHHHHHHHHHHHHHHTTS-SSGGGSHHHHHHHHHHHHHHHHHHHHHHHHHHHHHHTTTTS-GGGHHHHHHHHTT-SSHHHHHSPPHHHHHHHS-TTTHHHHHHHHHSGGGG-HHHHH---HHHHHHHT--PPPSS-PPPB--SGGGTTSTT--B-HHHHT-----GGG--S--HHHHHHHHHHHHHHHHHHHHHHTTTS-HHHHHHHHHHHHHHHHHHHHT--S---HHHHHHHHHHHHH---S---HHHHHHHHHHHHHHHHHHHHHHHGGGSSSGGGS--HHHHHHS-HHHHHHHHHHHHHHHHHHHHHHHHHHHHHHHTTS---HHHHHHHHHHHHHHHHHHHHHHHHHHHHHHHTTTTTT-TTTTT--HHHHHHHH-GGGTT----SSTT-SS-GGGHHHHS-TT-

Organism: Plasmodium falciparum (NCBI:txid5833)

Sequence (595 aa):
TFIQKRTHLFACGIKRKSIKWICRENSEKITVCVPDRKIQLCIANFLNSRLETMEKFKEIFLISVNTEAKLLYNKNEGKDPSIFCNELRNSFSDFRNSFIGDDMDFGGNTDRVKGYINKKFSDYYKEKNVEKLNNIKKEWWEKNKANLWNHMIVNHKGNIAKECAIIPAEEPQINLWIKEWNENFLMEKKRLFLNIKDKCVENKKYEACFGGCRLPCSSYTSFMKKSKTQMEVLTNLYKKKNSGVDKNNFLNDLFKKNNKNDLDDFFKNEKEYDDLCDCRYTATIIKSFLNGPAKNDVDIASQINVNDLRGFGCNYKSNNEKSWNCAGTFTNKFPGTCEPPRRQTLCLGRTYLLHRGHHEEDYKEHLLGASIYEAQLLKYKYKEKDENALCSIIQNSYADLADIIKGSDIIKDYYGKKMEENLNKVNKDKKRNEESLKIFREKWWDENKENVWKVMSAVLKNKETCKDYDKFQKIPQFLRWFKEWGDDFCEKRKEKIYSFESFKVECKKKDCTCKNKCSEYKKWIDLKKSEYEKQVDKYTKDKNKKMYDNIDEVKNKEANVYLKEKSKECKDVNFDDKIFNEAPNEYEDMCKKCDE

Foldseek 3Di:
DVVVLVVQLPLLHAADLDWDWDWDQDPVRAIAIHISLLVSQRQSQLVVDPPPDVVVVLVSLLSRLQSSLVNLCVSQVVHDLVLSLLSSQLSLQSSLCLQLPQDPDDDDVSVVSSVVVLVVLCVHVVDDPVVVSSVVSNVVCVVCVVVSLCSSCVPPCVSHDVVSSPRDDHDRSLLSVLVVLLVSLVVVLVVLVVQLCVQLVQVPVLSLVDPSNQVSLVVNVVSLVVSLVNVVSSVQVCCVVVVNDCPPCSQPVSQVVVPAGHSCRSSPDDPRSCRRNPRCLFRVLLCCLVPRVLVPPLVVLLDDDQVSQVVQPADADDPDADDWDQDAPLCVVPWLFTHHSLNVRQFQGPLLPLQQQAPVSLLRSLLSSLSSSLNNLCVNPVVDDQVVNLLSSLLSLLLSLCLLLVNRSRCDPRSVSSNVSNLSNVPDPPRDDVVSNVSSNVVCVVRSVSSLSSSLSNGDPSVVRDPSVVLSVPRSRLSVLLVLLLVVLVVVVVLVVVVVVVVVVCVPDDAPLLVSLVVLLVVLVVSVVSNVSNQVSLVVVLVVVVCVVPPLRNPDRSQRSNCPSRVSCVPPHPDVQSSPSDHPVCPVVSPPSVD

CATH classification: 1.10.287.1660

B-factor: mean 74.34, std 29.29, range [27.77, 220.21]

Nearest PDB structures (foldseek):
  4gf2-assembly1_A  TM=1.002E+00  e=4.475E-78  Plasmodium falciparum
  4jno-assembly1_A  TM=9.987E-01  e=2.618E-70  Plasmodium falciparum
  4qex-assembly2_B  TM=8.700E-01  e=1.141E-29  Plasmodium falciparum
  1zro-assembly1_B  TM=8.192E-01  e=1.338E-29  Plasmodium falciparum
  4qex-assembly1_A  TM=8.791E-01  e=2.278E-28  Plasmodium falciparum